Protein AF-A0A0C9WRA6-F1 (afdb_monomer_lite)

Organism: NCBI:txid1095629

pLDDT: mean 78.03, std 22.98, range [30.39, 98.69]

Secondary structure (DSSP, 8-state):
--PPP-----------------------------------------PPPPPPPPPPPPPHHHHHHHHHHS-HHHHHHHHHHHHHHHHHSPPTT-------S--GGG----SS-------PPPHHHHHHHHTT----GGGGSHHHHHHHHHSGGGS-EEEEE-TTT--EEEEE-GGGSPPGGG--HHHHHHHHHHHHHHHHHHS-HHHHHHHHHHHHHHHT-TTHHHHHHHHHHHHHHHHHHHHHS-----HHHHHHHHHHHHHHHHHHHHHHTS-STTSSS--S---------------------------------------------------S-PPBPTTTSSBS-GGG---SB-TTSPBPSEEEETTEEEETTT-PBBPHHHHTT-TTT--S--SSB---TTT--SSS-TTSTTT-

Structure (mmCIF, N/CA/C/O backbone):
data_AF-A0A0C9WRA6-F1
#
_entry.id   AF-A0A0C9WRA6-F1
#
loop_
_atom_site.group_PDB
_atom_site.id
_atom_site.type_symbol
_atom_site.label_atom_id
_atom_site.label_alt_id
_atom_site.label_comp_id
_atom_site.label_asym_id
_atom_site.label_entity_id
_atom_site.label_seq_id
_atom_site.pdbx_PDB_ins_code
_atom_site.Cartn_x
_atom_site.Cartn_y
_atom_site.Cartn_z
_atom_site.occupancy
_atom_site.B_iso_or_equiv
_atom_site.auth_seq_id
_atom_site.auth_comp_id
_atom_site.auth_asym_id
_atom_site.auth_atom_id
_atom_site.pdbx_PDB_model_num
ATOM 1 N N . MET A 1 1 ? 63.598 -41.227 28.390 1.00 43.88 1 MET A N 1
ATOM 2 C CA . MET A 1 1 ? 62.233 -41.099 28.942 1.00 43.88 1 MET A CA 1
ATOM 3 C C . MET A 1 1 ? 61.606 -39.862 28.327 1.00 43.88 1 MET A C 1
ATOM 5 O O . MET A 1 1 ? 61.888 -38.765 28.781 1.00 43.88 1 MET A O 1
ATOM 9 N N . THR A 1 2 ? 60.830 -40.045 27.265 1.00 39.53 2 THR A N 1
ATOM 10 C CA . THR A 1 2 ? 60.142 -38.985 26.511 1.00 39.53 2 THR A CA 1
ATOM 11 C C . THR A 1 2 ? 58.927 -39.649 25.865 1.00 39.53 2 THR A C 1
ATOM 13 O O . THR A 1 2 ? 59.090 -40.529 25.024 1.00 39.53 2 THR A O 1
ATOM 16 N N . GLY A 1 3 ? 57.723 -39.324 26.340 1.00 42.50 3 GLY A N 1
ATOM 17 C CA . GLY A 1 3 ? 56.462 -39.894 25.854 1.00 42.50 3 GLY A CA 1
ATOM 18 C C . GLY A 1 3 ? 55.743 -38.904 24.943 1.00 42.50 3 GLY A C 1
ATOM 19 O O . GLY A 1 3 ? 55.640 -37.733 25.295 1.00 42.50 3 GLY A O 1
ATOM 20 N N . HIS A 1 4 ? 55.295 -39.371 23.778 1.00 48.47 4 HIS A N 1
ATOM 21 C CA . HIS A 1 4 ? 54.675 -38.550 22.734 1.00 48.47 4 HIS A CA 1
ATOM 22 C C . HIS A 1 4 ? 53.153 -38.403 22.891 1.00 48.47 4 HIS A C 1
ATOM 24 O O . HIS A 1 4 ? 52.489 -39.252 23.488 1.00 48.47 4 HIS A O 1
ATOM 30 N N . ASP A 1 5 ? 52.623 -37.346 22.269 1.00 47.38 5 ASP A N 1
ATOM 31 C CA . ASP A 1 5 ? 51.200 -37.101 22.011 1.00 47.38 5 ASP A CA 1
ATOM 32 C C . ASP A 1 5 ? 50.426 -38.303 21.451 1.00 47.38 5 ASP A C 1
ATOM 34 O O . ASP A 1 5 ? 50.940 -39.098 20.664 1.00 47.38 5 ASP A O 1
ATOM 38 N N . THR A 1 6 ? 49.126 -38.347 21.761 1.00 53.00 6 THR A N 1
ATOM 39 C CA . THR A 1 6 ? 48.148 -39.207 21.074 1.00 53.00 6 THR A CA 1
ATOM 40 C C . THR A 1 6 ? 46.920 -38.406 20.635 1.00 53.00 6 THR A C 1
ATOM 42 O O . THR A 1 6 ? 46.030 -38.091 21.422 1.00 53.00 6 THR A O 1
ATOM 45 N N . SER A 1 7 ? 46.857 -38.082 19.341 1.00 49.28 7 SER A N 1
ATOM 46 C CA . SER A 1 7 ? 45.674 -37.487 18.702 1.00 49.28 7 SER A CA 1
ATOM 47 C C . SER A 1 7 ? 44.604 -38.546 18.397 1.00 49.28 7 SER A C 1
ATOM 49 O O . SER A 1 7 ? 44.926 -39.694 18.092 1.00 49.28 7 SER A O 1
ATOM 51 N N . ARG A 1 8 ? 43.321 -38.158 18.437 1.00 41.94 8 ARG A N 1
ATOM 52 C CA . ARG A 1 8 ? 42.163 -39.060 18.282 1.00 41.94 8 ARG A CA 1
ATOM 53 C C . ARG A 1 8 ? 41.173 -38.553 17.203 1.00 41.94 8 ARG A C 1
ATOM 55 O O . ARG A 1 8 ? 40.666 -37.448 17.370 1.00 41.94 8 ARG A O 1
ATOM 62 N N . PRO A 1 9 ? 40.863 -39.335 16.144 1.00 58.88 9 PRO A N 1
ATOM 63 C CA . PRO A 1 9 ? 39.757 -39.110 15.183 1.00 58.88 9 PRO A CA 1
ATOM 64 C C . PRO A 1 9 ? 38.449 -39.806 15.684 1.00 58.88 9 PRO A C 1
ATOM 66 O O . PRO A 1 9 ? 38.544 -40.494 16.708 1.00 58.88 9 PRO A O 1
ATOM 69 N N . PRO A 1 10 ? 37.225 -39.658 15.098 1.00 58.38 10 PRO A N 1
ATOM 70 C CA . PRO A 1 10 ? 36.811 -39.766 13.673 1.00 58.38 10 PRO A CA 1
ATOM 71 C C . PRO A 1 10 ? 36.077 -38.483 13.174 1.00 58.38 10 PRO A C 1
ATOM 73 O O . PRO A 1 10 ? 36.239 -37.449 13.810 1.00 58.38 10 PRO A O 1
ATOM 76 N N . ALA A 1 11 ? 35.304 -38.385 12.074 1.00 40.69 11 ALA A N 1
ATOM 77 C CA . ALA A 1 11 ? 34.713 -39.309 11.073 1.00 40.69 11 ALA A CA 1
ATOM 78 C C . ALA A 1 11 ? 34.620 -38.580 9.690 1.00 40.69 11 ALA A C 1
ATOM 80 O O . ALA A 1 11 ? 35.042 -37.431 9.609 1.00 40.69 11 ALA A O 1
ATOM 81 N N . GLY A 1 12 ? 34.112 -39.093 8.555 1.00 39.03 12 GLY A N 1
ATOM 82 C CA . GLY A 1 12 ? 33.408 -40.339 8.198 1.00 39.03 12 GLY A CA 1
ATOM 83 C C . GLY A 1 12 ? 32.025 -40.067 7.564 1.00 39.03 12 GLY A C 1
ATOM 84 O O . GLY A 1 12 ? 31.018 -40.157 8.258 1.00 39.03 12 GLY A O 1
ATOM 85 N N . ALA A 1 13 ? 31.968 -39.740 6.263 1.00 41.78 13 ALA A N 1
ATOM 86 C CA . ALA A 1 13 ? 30.729 -39.554 5.486 1.00 41.78 13 ALA A CA 1
ATOM 87 C C . ALA A 1 13 ? 30.903 -40.069 4.039 1.00 41.78 13 ALA A C 1
ATOM 89 O O . ALA A 1 13 ? 32.014 -40.052 3.513 1.00 41.78 13 ALA A O 1
ATOM 90 N N . ALA A 1 14 ? 29.828 -40.590 3.438 1.00 44.59 14 ALA A N 1
ATOM 91 C CA . ALA A 1 14 ? 29.899 -41.538 2.321 1.00 44.59 14 ALA A CA 1
ATOM 92 C C . ALA A 1 14 ? 29.806 -40.924 0.910 1.00 44.59 14 ALA A C 1
ATOM 94 O O . ALA A 1 14 ? 29.076 -39.960 0.682 1.00 44.59 14 ALA A O 1
ATOM 95 N N . ASN A 1 15 ? 30.470 -41.582 -0.046 1.00 45.84 15 ASN A N 1
ATOM 96 C CA . ASN A 1 15 ? 30.240 -41.421 -1.483 1.00 45.84 15 ASN A CA 1
ATOM 97 C C . ASN A 1 15 ? 29.080 -42.327 -1.928 1.00 45.84 15 ASN A C 1
ATOM 99 O O . ASN A 1 15 ? 29.021 -43.477 -1.501 1.00 45.84 15 ASN A O 1
ATOM 103 N N . ASN A 1 16 ? 28.231 -41.846 -2.839 1.00 45.09 16 ASN A N 1
ATOM 104 C CA . ASN A 1 16 ? 27.303 -42.675 -3.613 1.00 45.09 16 ASN A CA 1
ATOM 105 C C . ASN A 1 16 ? 27.445 -42.321 -5.100 1.00 45.09 16 ASN A C 1
ATOM 107 O O . ASN A 1 16 ? 26.951 -41.286 -5.545 1.00 45.09 16 ASN A O 1
ATOM 111 N N . GLU A 1 17 ? 28.107 -43.195 -5.856 1.00 49.03 17 GLU A N 1
ATOM 112 C CA . GLU A 1 17 ? 28.057 -43.231 -7.320 1.00 49.03 17 GLU A CA 1
ATOM 113 C C . GLU A 1 17 ? 26.966 -44.219 -7.756 1.00 49.03 17 GLU A C 1
ATOM 115 O O . GLU A 1 17 ? 26.918 -45.339 -7.248 1.00 49.03 17 GLU A O 1
ATOM 120 N N . VAL A 1 18 ? 26.116 -43.839 -8.716 1.00 46.31 18 VAL A N 1
ATOM 121 C CA . VAL A 1 18 ? 25.223 -44.750 -9.464 1.00 46.31 18 VAL A CA 1
ATOM 122 C C . VAL A 1 18 ? 25.179 -44.261 -10.929 1.00 46.31 18 VAL A C 1
ATOM 124 O O . VAL A 1 18 ? 25.216 -43.044 -11.133 1.00 46.31 18 VAL A O 1
ATOM 127 N N . PRO A 1 19 ? 25.190 -45.149 -11.950 1.00 55.50 19 PRO A N 1
ATOM 128 C CA . PRO A 1 19 ? 25.766 -44.811 -13.255 1.00 55.50 19 PRO A CA 1
ATOM 129 C C . PRO A 1 19 ? 24.759 -44.476 -14.375 1.00 55.50 19 PRO A C 1
ATOM 131 O O . PRO A 1 19 ? 23.546 -44.424 -14.188 1.00 55.50 19 PRO A O 1
ATOM 134 N N . LEU A 1 20 ? 25.340 -44.239 -15.554 1.00 47.22 20 LEU A N 1
ATOM 135 C CA . LEU A 1 20 ? 24.725 -43.939 -16.848 1.00 47.22 20 LEU A CA 1
ATOM 136 C C . LEU A 1 20 ? 23.926 -45.093 -17.488 1.00 47.22 20 LEU A C 1
ATOM 138 O O . LEU A 1 20 ? 24.178 -46.265 -17.229 1.00 47.22 20 LEU A O 1
ATOM 142 N N . ASP A 1 21 ? 23.124 -44.666 -18.471 1.00 41.38 21 ASP A N 1
ATOM 143 C CA . ASP A 1 21 ? 22.660 -45.381 -19.672 1.00 41.38 21 ASP A CA 1
ATOM 144 C C . ASP A 1 21 ? 21.447 -46.326 -19.555 1.00 41.38 21 ASP A C 1
ATOM 146 O O . ASP A 1 21 ? 21.510 -47.410 -18.984 1.00 41.38 21 ASP A O 1
ATOM 150 N N . MET A 1 22 ? 20.356 -45.933 -20.223 1.00 42.31 22 MET A N 1
ATOM 151 C CA . MET A 1 22 ? 19.716 -46.787 -21.230 1.00 42.31 22 MET A CA 1
ATOM 152 C C . MET A 1 22 ? 19.085 -45.918 -22.323 1.00 42.31 22 MET A C 1
ATOM 154 O O . MET A 1 22 ? 18.104 -45.205 -22.106 1.00 42.31 22 MET A O 1
ATOM 158 N N . SER A 1 23 ? 19.634 -46.032 -23.527 1.00 48.66 23 SER A N 1
ATOM 159 C CA . SER A 1 23 ? 19.005 -45.581 -24.769 1.00 48.66 23 SER A CA 1
ATOM 160 C C . SER A 1 23 ? 17.805 -46.462 -25.143 1.00 48.66 23 SER A C 1
ATOM 162 O O . SER A 1 23 ? 17.877 -47.681 -25.000 1.00 48.66 23 SER A O 1
ATOM 164 N N . ASN A 1 24 ? 16.746 -45.882 -25.721 1.00 37.78 24 ASN A N 1
ATOM 165 C CA . ASN A 1 24 ? 15.945 -46.571 -26.742 1.00 37.78 24 ASN A CA 1
ATOM 166 C C . ASN A 1 24 ? 15.099 -45.599 -27.574 1.00 37.78 24 ASN A C 1
ATOM 168 O O . ASN A 1 24 ? 14.726 -44.519 -27.116 1.00 37.78 24 ASN A O 1
ATOM 172 N N . SER A 1 25 ? 14.821 -45.983 -28.817 1.00 46.81 25 SER A N 1
ATOM 173 C CA . SER A 1 25 ? 14.214 -45.133 -29.841 1.00 46.81 25 SER A CA 1
ATOM 174 C C . SER A 1 25 ? 13.277 -45.926 -30.768 1.00 46.81 25 SER A C 1
ATOM 176 O O . SER A 1 25 ? 13.300 -47.152 -30.774 1.00 46.81 25 SER A O 1
ATOM 178 N N . VAL A 1 26 ? 12.538 -45.181 -31.607 1.00 41.97 26 VAL A N 1
ATOM 179 C CA . VAL A 1 26 ? 11.832 -45.605 -32.842 1.00 41.97 26 VAL A CA 1
ATOM 180 C C . VAL A 1 26 ? 10.349 -46.033 -32.732 1.00 41.97 26 VAL A C 1
ATOM 182 O O . VAL A 1 26 ? 10.004 -46.982 -32.043 1.00 41.97 26 VAL A O 1
ATOM 185 N N . ALA A 1 27 ? 9.542 -45.371 -33.587 1.00 35.03 27 ALA A N 1
ATOM 186 C CA . ALA A 1 27 ? 8.237 -45.760 -34.160 1.00 35.03 27 ALA A CA 1
ATOM 187 C C . ALA A 1 27 ? 7.005 -45.893 -33.234 1.00 35.03 27 ALA A C 1
ATOM 189 O O . ALA A 1 27 ? 7.126 -46.112 -32.038 1.00 35.03 27 ALA A O 1
ATOM 190 N N . ALA A 1 28 ? 5.767 -45.840 -33.744 1.00 38.06 28 ALA A N 1
ATOM 191 C CA . ALA A 1 28 ? 5.157 -45.131 -34.892 1.00 38.06 28 ALA A CA 1
ATOM 192 C C . ALA A 1 28 ? 3.630 -45.351 -34.798 1.00 38.06 28 ALA A C 1
ATOM 194 O O . ALA A 1 28 ? 3.228 -46.381 -34.274 1.00 38.06 28 ALA A O 1
ATOM 195 N N . ASP A 1 29 ? 2.828 -44.433 -35.353 1.00 33.69 29 ASP A N 1
ATOM 196 C CA . ASP A 1 29 ? 1.368 -44.529 -35.569 1.00 33.69 29 ASP A CA 1
ATOM 197 C C . ASP A 1 29 ? 0.444 -44.896 -34.384 1.00 33.69 29 ASP A C 1
ATOM 199 O O . ASP A 1 29 ? 0.619 -45.873 -33.664 1.00 33.69 29 ASP A O 1
ATOM 203 N N . THR A 1 30 ? -0.676 -44.177 -34.267 1.00 35.81 30 THR A N 1
ATOM 204 C CA . THR A 1 30 ? -2.009 -44.722 -34.610 1.00 35.81 30 THR A CA 1
ATOM 205 C C . THR A 1 30 ? -3.077 -43.653 -34.356 1.00 35.81 30 THR A C 1
ATOM 207 O O . THR A 1 30 ? -3.154 -43.038 -33.294 1.00 35.81 30 THR A O 1
ATOM 210 N N . THR A 1 31 ? -3.927 -43.447 -35.354 1.00 43.88 31 THR A N 1
ATOM 211 C CA . THR A 1 31 ? -5.135 -42.619 -35.320 1.00 43.88 31 THR A CA 1
ATOM 212 C C . THR A 1 31 ? -6.202 -43.150 -34.355 1.00 43.88 31 THR A C 1
ATOM 214 O O . THR A 1 31 ? -6.548 -44.321 -34.408 1.00 43.88 31 THR A O 1
ATOM 217 N N . ASN A 1 32 ? -6.796 -42.265 -33.545 1.00 39.16 32 ASN A N 1
ATOM 218 C CA . ASN A 1 32 ? -8.187 -42.327 -33.053 1.00 39.16 32 ASN A CA 1
ATOM 219 C C . ASN A 1 32 ? -8.500 -40.963 -32.402 1.00 39.16 32 ASN A C 1
ATOM 221 O O . ASN A 1 32 ? -7.839 -40.571 -31.450 1.00 39.16 32 ASN A O 1
ATOM 225 N N . SER A 1 33 ? -9.369 -40.108 -32.945 1.00 45.09 33 SER A N 1
ATOM 226 C CA . SER A 1 33 ? -10.816 -40.314 -33.121 1.00 45.09 33 SER A CA 1
ATOM 227 C C . SER A 1 33 ? -11.502 -40.669 -31.798 1.00 45.09 33 SER A C 1
ATOM 229 O O . SER A 1 33 ? -11.778 -41.833 -31.522 1.00 45.09 33 SER A O 1
ATOM 231 N N . SER A 1 34 ? -11.760 -39.650 -30.972 1.00 41.03 34 SER A N 1
ATOM 232 C CA . SER A 1 34 ? -12.665 -39.757 -29.826 1.00 41.03 34 SER A CA 1
ATOM 233 C C . SER A 1 34 ? -13.758 -38.698 -29.937 1.00 41.03 34 SER A C 1
ATOM 235 O O . SER A 1 34 ? -13.512 -37.497 -29.849 1.00 41.03 34 SER A O 1
ATOM 237 N N . THR A 1 35 ? -14.960 -39.188 -30.209 1.00 40.69 35 THR A N 1
ATOM 238 C CA . THR A 1 35 ? -16.195 -38.446 -30.449 1.00 40.69 35 THR A CA 1
ATOM 239 C C . THR A 1 35 ? -16.656 -37.698 -29.195 1.00 40.69 35 THR A C 1
ATOM 241 O O . THR A 1 35 ? -16.980 -38.331 -28.190 1.00 40.69 35 THR A O 1
ATOM 244 N N . GLU A 1 36 ? -16.789 -36.371 -29.258 1.00 41.72 36 GLU A N 1
ATOM 245 C CA . GLU A 1 36 ? -17.565 -35.632 -28.253 1.00 41.72 36 GLU A CA 1
ATOM 246 C C . GLU A 1 36 ? -19.075 -35.842 -28.483 1.00 41.72 36 GLU A C 1
ATOM 248 O O . GLU A 1 36 ? -19.553 -35.690 -29.615 1.00 41.72 36 GLU A O 1
ATOM 253 N N . PRO A 1 37 ? -19.869 -36.162 -27.444 1.00 53.59 37 PRO A N 1
ATOM 254 C CA . PRO A 1 37 ? -21.314 -36.265 -27.577 1.00 53.59 37 PRO A CA 1
ATOM 255 C C . PRO A 1 37 ? -21.941 -34.867 -27.646 1.00 53.59 37 PRO A C 1
ATOM 257 O O . PRO A 1 37 ? -22.055 -34.153 -26.650 1.00 53.59 37 PRO A O 1
ATOM 260 N N . ARG A 1 38 ? -22.405 -34.496 -28.841 1.00 38.91 38 ARG A N 1
ATOM 261 C CA . ARG A 1 38 ? -23.245 -33.316 -29.077 1.00 38.91 38 ARG A CA 1
ATOM 262 C C . ARG A 1 38 ? -24.556 -33.445 -28.293 1.00 38.91 38 ARG A C 1
ATOM 264 O O . ARG A 1 38 ? -25.470 -34.140 -28.728 1.00 38.91 38 ARG A O 1
ATOM 271 N N . VAL A 1 39 ? -24.656 -32.756 -27.157 1.00 40.59 39 VAL A N 1
ATOM 272 C CA . VAL A 1 39 ? -25.907 -32.649 -26.394 1.00 40.59 39 VAL A CA 1
ATOM 273 C C . VAL A 1 39 ? -26.852 -31.698 -27.126 1.00 40.59 39 VAL A C 1
ATOM 275 O O . VAL A 1 39 ? -26.683 -30.479 -27.095 1.00 40.59 39 VAL A O 1
ATOM 278 N N . THR A 1 40 ? -27.853 -32.261 -27.795 1.00 43.97 40 THR A N 1
ATOM 279 C CA . THR A 1 40 ? -28.992 -31.508 -28.323 1.00 43.97 40 THR A CA 1
ATOM 280 C C . THR A 1 40 ? -29.953 -31.223 -27.170 1.00 43.97 40 THR A C 1
ATOM 282 O O . THR A 1 40 ? -30.570 -32.147 -26.647 1.00 43.97 40 THR A O 1
ATOM 285 N N . VAL A 1 41 ? -30.076 -29.958 -26.761 1.00 49.38 41 VAL A N 1
ATOM 286 C CA . VAL A 1 41 ? -31.187 -29.504 -25.912 1.00 49.38 41 VAL A CA 1
ATOM 287 C C . VAL A 1 41 ? -32.172 -28.783 -26.817 1.00 49.38 41 VAL A C 1
ATOM 289 O O . VAL A 1 41 ? -31.894 -27.677 -27.281 1.00 49.38 41 VAL A O 1
ATOM 292 N N . GLU A 1 42 ? -33.292 -29.440 -27.097 1.00 46.94 42 GLU A N 1
ATOM 293 C CA . GLU A 1 42 ? -34.452 -28.790 -27.697 1.00 46.94 42 GLU A CA 1
ATOM 294 C C . GLU A 1 42 ? -35.272 -28.061 -26.619 1.00 46.94 42 GLU A C 1
ATOM 296 O O . GLU A 1 42 ? -35.179 -28.349 -25.428 1.00 46.94 42 GLU A O 1
ATOM 301 N N . GLU A 1 43 ? -35.994 -27.057 -27.101 1.00 49.56 43 GLU A N 1
ATOM 302 C CA . GLU A 1 43 ? -36.967 -26.159 -26.472 1.00 49.56 43 GLU A CA 1
ATOM 303 C C . GLU A 1 43 ? -37.508 -26.521 -25.069 1.00 49.56 43 GLU A C 1
ATOM 305 O O . GLU A 1 43 ? -38.058 -27.596 -24.864 1.00 49.56 43 GLU A O 1
ATOM 310 N N . ASP A 1 44 ? -37.576 -25.524 -24.171 1.00 40.22 44 ASP A N 1
ATOM 311 C CA . ASP A 1 44 ? -38.918 -25.004 -23.871 1.00 40.22 44 ASP A CA 1
ATOM 312 C C . ASP A 1 44 ? -38.965 -23.510 -23.482 1.00 40.22 44 ASP A C 1
ATOM 314 O O . ASP A 1 44 ? -38.087 -22.908 -22.860 1.00 40.22 44 ASP A O 1
ATOM 318 N N . ILE A 1 45 ? -40.071 -22.936 -23.916 1.00 53.25 45 ILE A N 1
ATOM 319 C CA . ILE A 1 45 ? -40.589 -21.584 -23.865 1.00 53.25 45 ILE A CA 1
ATOM 320 C C . ILE A 1 45 ? -40.694 -21.051 -22.426 1.00 53.25 45 ILE A C 1
ATOM 322 O O . ILE A 1 45 ? -41.435 -21.598 -21.616 1.00 53.25 45 ILE A O 1
ATOM 326 N N . ASN A 1 46 ? -40.082 -19.890 -22.143 1.00 50.16 46 ASN A N 1
ATOM 327 C CA . ASN A 1 46 ? -40.695 -18.818 -21.329 1.00 50.16 46 ASN A CA 1
ATOM 328 C C . ASN A 1 46 ? -39.853 -17.524 -21.328 1.00 50.16 46 ASN A C 1
ATOM 330 O O . ASN A 1 46 ? -39.151 -17.196 -20.370 1.00 50.16 46 ASN A O 1
ATOM 334 N N . ARG A 1 47 ? -39.946 -16.735 -22.407 1.00 42.62 47 ARG A N 1
ATOM 335 C CA . ARG A 1 47 ? -39.438 -15.352 -22.424 1.00 42.62 47 ARG A CA 1
ATOM 336 C C . ARG A 1 47 ? -40.584 -14.389 -22.084 1.00 42.62 47 ARG A C 1
ATOM 338 O O . ARG A 1 47 ? -41.584 -14.404 -22.805 1.00 42.62 47 ARG A O 1
ATOM 345 N N . PRO A 1 48 ? -40.471 -13.530 -21.050 1.00 47.28 48 PRO A N 1
ATOM 346 C CA . PRO A 1 48 ? -41.502 -12.540 -20.754 1.00 47.28 48 PRO A CA 1
ATOM 347 C C . PRO A 1 48 ? -41.753 -11.629 -21.960 1.00 47.28 48 PRO A C 1
ATOM 349 O O . PRO A 1 48 ? -40.810 -11.073 -22.529 1.00 47.28 48 PRO A O 1
ATOM 352 N N . LYS A 1 49 ? -43.024 -11.470 -22.350 1.00 50.53 49 LYS A N 1
ATOM 353 C CA . LYS A 1 49 ? -43.420 -10.524 -23.401 1.00 50.53 49 LYS A CA 1
ATOM 354 C C . LYS A 1 49 ? -43.025 -9.110 -22.977 1.00 50.53 49 LYS A C 1
ATOM 356 O O . LYS A 1 49 ? -43.485 -8.624 -21.946 1.00 50.53 49 LYS A O 1
ATOM 361 N N . THR A 1 50 ? -42.217 -8.440 -23.793 1.00 54.69 50 THR A N 1
ATOM 362 C CA . THR A 1 50 ? -42.032 -6.990 -23.697 1.00 54.69 50 THR A CA 1
ATOM 363 C C . THR A 1 50 ? -43.390 -6.293 -23.838 1.00 54.69 50 THR A C 1
ATOM 365 O O . THR A 1 50 ? -44.201 -6.712 -24.671 1.00 54.69 50 THR A O 1
ATOM 368 N N . PRO A 1 51 ? -43.673 -5.246 -23.041 1.00 60.59 51 PRO A N 1
ATOM 369 C CA . PRO A 1 51 ? -44.915 -4.494 -23.176 1.00 60.59 51 PRO A CA 1
ATOM 370 C C . PRO A 1 51 ? -44.985 -3.824 -24.559 1.00 60.59 51 PRO A C 1
ATOM 372 O O . PRO A 1 51 ? -43.939 -3.492 -25.128 1.00 60.59 51 PRO A O 1
ATOM 375 N N . PRO A 1 52 ? -46.193 -3.612 -25.114 1.00 60.47 52 PRO A N 1
ATOM 376 C CA . PRO A 1 52 ? -46.345 -2.938 -26.395 1.00 60.47 52 PRO A CA 1
ATOM 377 C C . PRO A 1 52 ? -45.736 -1.536 -26.321 1.00 60.47 52 PRO A C 1
ATOM 379 O O . PRO A 1 52 ? -45.976 -0.790 -25.370 1.00 60.47 52 PRO A O 1
ATOM 382 N N . SER A 1 53 ? -44.954 -1.174 -27.338 1.00 56.38 53 SER A N 1
ATOM 383 C CA . SER A 1 53 ? -44.420 0.177 -27.482 1.00 56.38 53 SER A CA 1
ATOM 384 C C . SER A 1 53 ? -45.574 1.176 -27.509 1.00 56.38 53 SER A C 1
ATOM 386 O O . SER A 1 53 ? -46.400 1.136 -28.426 1.00 56.38 53 SER A O 1
ATOM 388 N N . GLY A 1 54 ? -45.623 2.063 -26.513 1.00 59.91 54 GLY A N 1
ATOM 389 C CA . GLY A 1 54 ? -46.581 3.165 -26.479 1.00 59.91 54 GLY A CA 1
ATOM 390 C C . GLY A 1 54 ? -46.476 4.047 -27.731 1.00 59.91 54 GLY A C 1
ATOM 391 O O . GLY A 1 54 ? -45.458 3.999 -28.431 1.00 59.91 54 GLY A O 1
ATOM 392 N N . PRO A 1 55 ? -47.515 4.844 -28.038 1.00 60.19 55 PRO A N 1
ATOM 393 C CA . PRO A 1 55 ? -47.537 5.673 -29.236 1.00 60.19 55 PRO A CA 1
ATOM 394 C C . PRO A 1 55 ? -46.287 6.554 -29.294 1.00 60.19 55 PRO A C 1
ATOM 396 O O . PRO A 1 55 ? -45.998 7.307 -28.364 1.00 60.19 55 PRO A O 1
ATOM 399 N N . SER A 1 56 ? -45.536 6.431 -30.394 1.00 65.00 56 SER A N 1
ATOM 400 C CA . SER A 1 56 ? -44.353 7.250 -30.656 1.00 65.00 56 SER A CA 1
ATOM 401 C C . SER A 1 56 ? -44.720 8.724 -30.504 1.00 65.00 56 SER A C 1
ATOM 403 O O . SER A 1 56 ? -45.687 9.178 -31.119 1.00 65.00 56 SER A O 1
ATOM 405 N N . ALA A 1 57 ? -43.961 9.456 -29.681 1.00 56.22 57 ALA A N 1
ATOM 406 C CA . ALA A 1 57 ? -44.177 10.884 -29.488 1.00 56.22 57 ALA A CA 1
ATOM 407 C C . ALA A 1 57 ? -44.235 11.589 -30.859 1.00 56.22 57 ALA A C 1
ATOM 409 O O . ALA A 1 57 ? -43.374 11.320 -31.708 1.00 56.22 57 ALA A O 1
ATOM 410 N N . PRO A 1 58 ? -45.236 12.457 -31.106 1.00 62.00 58 PRO A N 1
ATOM 411 C CA . PRO A 1 58 ? -45.430 13.063 -32.414 1.00 62.00 58 PRO A CA 1
ATOM 412 C C . PRO A 1 58 ? -44.172 13.833 -32.807 1.00 62.00 58 PRO A C 1
ATOM 414 O O . PRO A 1 58 ? -43.731 14.746 -32.105 1.00 62.00 58 PRO A O 1
ATOM 417 N N . LYS A 1 59 ? -43.572 13.446 -33.937 1.00 72.94 59 LYS A N 1
ATOM 418 C CA . LYS A 1 59 ? -42.374 14.113 -34.456 1.00 72.94 59 LYS A CA 1
ATOM 419 C C . LYS A 1 59 ? -42.709 15.589 -34.669 1.00 72.94 59 LYS A C 1
ATOM 421 O O . LYS A 1 59 ? -43.772 15.894 -35.203 1.00 72.94 59 LYS A O 1
ATOM 426 N N . MET A 1 60 ? -41.798 16.490 -34.299 1.00 73.94 60 MET A N 1
ATOM 427 C CA . MET A 1 60 ? -41.989 17.955 -34.332 1.00 73.94 60 MET A CA 1
ATOM 428 C C . MET A 1 60 ? -42.626 18.466 -35.646 1.00 73.94 60 MET A C 1
ATOM 430 O O . MET A 1 60 ? -43.471 19.358 -35.644 1.00 73.94 60 MET A O 1
ATOM 434 N N . THR A 1 61 ? -42.294 17.826 -36.770 1.00 73.44 61 THR A N 1
ATOM 435 C CA . THR A 1 61 ? -42.858 18.067 -38.107 1.00 73.44 61 THR A CA 1
ATOM 436 C C . THR A 1 61 ? -44.386 17.912 -38.186 1.00 73.44 61 THR A C 1
ATOM 438 O O . THR A 1 61 ? -45.042 18.692 -38.869 1.00 73.44 61 THR A O 1
ATOM 441 N N . GLN A 1 62 ? -44.975 16.941 -37.478 1.00 77.62 62 GLN A N 1
ATOM 442 C CA . GLN A 1 62 ? -46.430 16.726 -37.424 1.00 77.62 62 GLN A CA 1
ATOM 443 C C . GLN A 1 62 ? -47.137 17.821 -36.615 1.00 77.62 62 GLN A C 1
ATOM 445 O O . GLN A 1 62 ? -48.221 18.259 -36.994 1.00 77.62 62 GLN A O 1
ATOM 450 N N . ILE A 1 63 ? -46.502 18.310 -35.544 1.00 75.06 63 ILE A N 1
ATOM 451 C CA . ILE A 1 63 ? -47.014 19.427 -34.736 1.00 75.06 63 ILE A CA 1
ATOM 452 C C . ILE A 1 63 ? -47.030 20.712 -35.578 1.00 75.06 63 ILE A C 1
ATOM 454 O O . ILE A 1 63 ? -48.029 21.428 -35.591 1.00 75.06 63 ILE A O 1
ATOM 458 N N . TYR A 1 64 ? -45.970 20.963 -36.354 1.00 78.69 64 TYR A N 1
ATOM 459 C CA . TYR A 1 64 ? -45.922 22.081 -37.302 1.00 78.69 64 TYR A CA 1
ATOM 460 C C . TYR A 1 64 ? -47.000 21.996 -38.392 1.00 78.69 64 TYR A C 1
ATOM 462 O O . TYR A 1 64 ? -47.645 23.003 -38.679 1.00 78.69 64 TYR A O 1
ATOM 470 N N . ALA A 1 65 ? -47.240 20.811 -38.963 1.00 83.12 65 ALA A N 1
ATOM 471 C CA . ALA A 1 65 ? -48.299 20.617 -39.956 1.00 83.12 65 ALA A CA 1
ATOM 472 C C . ALA A 1 65 ? -49.701 20.879 -39.367 1.00 83.12 65 ALA A C 1
ATOM 474 O O . ALA A 1 65 ? -50.505 21.586 -39.974 1.00 83.12 65 ALA A O 1
ATOM 475 N N . ALA A 1 66 ? -49.978 20.391 -38.153 1.00 79.31 66 ALA A N 1
ATOM 476 C CA . ALA A 1 66 ? -51.238 20.659 -37.456 1.00 79.31 66 ALA A CA 1
ATOM 477 C C . ALA A 1 66 ? -51.423 22.155 -37.123 1.00 79.31 66 ALA A C 1
ATOM 479 O O . ALA A 1 66 ? -52.520 22.692 -37.273 1.00 79.31 66 ALA A O 1
ATOM 480 N N . LEU A 1 67 ? -50.346 22.853 -36.741 1.00 78.75 67 LEU A N 1
ATOM 481 C CA . LEU A 1 67 ? -50.351 24.303 -36.513 1.00 78.75 67 LEU A CA 1
ATOM 482 C C . LEU A 1 67 ? -50.593 25.122 -37.789 1.00 78.75 67 LEU A C 1
ATOM 484 O O . LEU A 1 67 ? -51.130 26.223 -37.699 1.00 78.75 67 LEU A O 1
ATOM 488 N N . GLN A 1 68 ? -50.228 24.614 -38.968 1.00 85.62 68 GLN A N 1
ATOM 489 C CA . GLN A 1 68 ? -50.527 25.273 -40.245 1.00 85.62 68 GLN A CA 1
ATOM 490 C C . GLN A 1 68 ? -51.980 25.067 -40.700 1.00 85.62 68 GLN A C 1
ATOM 492 O O . GLN A 1 68 ? -52.509 25.917 -41.413 1.00 85.62 68 GLN A O 1
ATOM 497 N N . ALA A 1 69 ? -52.641 23.989 -40.264 1.00 87.56 69 ALA A N 1
ATOM 498 C CA . ALA A 1 69 ? -54.027 23.679 -40.625 1.00 87.56 69 ALA A CA 1
ATOM 499 C C . ALA A 1 69 ? -55.085 24.514 -39.869 1.00 87.56 69 ALA A C 1
ATOM 501 O O . ALA A 1 69 ? -56.241 24.565 -40.288 1.00 87.56 69 ALA A O 1
ATOM 502 N N . ILE A 1 70 ? -54.718 25.172 -38.762 1.00 87.38 70 ILE A N 1
ATOM 503 C CA . ILE A 1 70 ? -55.621 26.052 -38.000 1.00 87.38 70 ILE A CA 1
ATOM 504 C C . ILE A 1 70 ? -55.604 27.500 -38.517 1.00 87.38 70 ILE A C 1
ATOM 506 O O . ILE A 1 70 ? -54.607 27.976 -39.065 1.00 87.38 70 ILE A O 1
ATOM 510 N N . SER A 1 71 ? -56.713 28.222 -38.303 1.00 90.44 71 SER A N 1
ATOM 511 C CA . SER A 1 71 ? -56.893 29.597 -38.796 1.00 90.44 71 SER A CA 1
ATOM 512 C C . SER A 1 71 ? -55.799 30.562 -38.295 1.00 90.44 71 SER A C 1
ATOM 514 O O . SER A 1 71 ? -55.310 30.384 -37.175 1.00 90.44 71 SER A O 1
ATOM 516 N N . PRO A 1 72 ? -55.443 31.628 -39.044 1.00 85.75 72 PRO A N 1
ATOM 517 C CA . PRO A 1 72 ? -54.411 32.583 -38.625 1.00 85.75 72 PRO A CA 1
ATOM 518 C C . PRO A 1 72 ? -54.666 33.209 -37.244 1.00 85.75 72 PRO A C 1
ATOM 520 O O . PRO A 1 72 ? -53.736 33.390 -36.457 1.00 85.75 72 PRO A O 1
ATOM 523 N N . THR A 1 73 ? -55.931 33.480 -36.911 1.00 84.50 73 THR A N 1
ATOM 524 C CA . THR A 1 73 ? -56.345 34.016 -35.606 1.00 84.50 73 THR A CA 1
ATOM 525 C C . THR A 1 73 ? -56.108 33.001 -34.485 1.00 84.50 73 THR A C 1
ATOM 527 O O . THR A 1 73 ? -55.584 33.351 -33.428 1.00 84.50 73 THR A O 1
ATOM 530 N N . SER A 1 74 ? -56.417 31.723 -34.735 1.00 85.56 74 SER A N 1
ATOM 531 C CA . SER A 1 74 ? -56.131 30.618 -33.812 1.00 85.56 74 SER A CA 1
ATOM 532 C C . SER A 1 74 ? -54.625 30.389 -33.650 1.00 85.56 74 SER A C 1
ATOM 534 O O . SER A 1 74 ? -54.164 30.184 -32.531 1.00 85.56 74 SER A O 1
ATOM 536 N N . GLN A 1 75 ? -53.837 30.483 -34.730 1.00 85.44 75 GLN A N 1
ATOM 537 C CA . GLN A 1 75 ? -52.373 30.393 -34.657 1.00 85.44 75 GLN A CA 1
ATOM 538 C C . GLN A 1 75 ? -51.780 31.495 -33.783 1.00 85.44 75 GLN A C 1
ATOM 540 O O . GLN A 1 75 ? -50.857 31.225 -33.017 1.00 85.44 75 GLN A O 1
ATOM 545 N N . LYS A 1 76 ? -52.294 32.729 -33.886 1.00 86.12 76 LYS A N 1
ATOM 546 C CA . LYS A 1 76 ? -51.858 33.826 -33.020 1.00 86.12 76 LYS A CA 1
ATOM 547 C C . LYS A 1 76 ? -52.163 33.514 -31.554 1.00 86.12 76 LYS A C 1
ATOM 549 O O . LYS A 1 76 ? -51.245 33.547 -30.746 1.00 86.12 76 LYS A O 1
ATOM 554 N N . LEU A 1 77 ? -53.397 33.120 -31.230 1.00 87.81 77 LEU A N 1
ATOM 555 C CA . LEU A 1 77 ? -53.780 32.780 -29.855 1.00 87.81 77 LEU A CA 1
ATOM 556 C C . LEU A 1 77 ? -52.932 31.633 -29.275 1.00 87.81 77 LEU A C 1
ATOM 558 O O . LEU A 1 77 ? -52.498 31.715 -28.129 1.00 87.81 77 LEU A O 1
ATOM 562 N N . VAL A 1 78 ? -52.648 30.587 -30.059 1.00 83.50 78 VAL A N 1
ATOM 563 C CA . VAL A 1 78 ? -51.783 29.475 -29.628 1.00 83.50 78 VAL A CA 1
ATOM 564 C C . VAL A 1 78 ? -50.332 29.927 -29.438 1.00 83.50 78 VAL A C 1
ATOM 566 O O . VAL A 1 78 ? -49.728 29.555 -28.435 1.00 83.50 78 VAL A O 1
ATOM 569 N N . ARG A 1 79 ? -49.775 30.760 -30.334 1.00 81.94 79 ARG A N 1
ATOM 570 C CA . ARG A 1 79 ? -48.429 31.336 -30.146 1.00 81.94 79 ARG A CA 1
ATOM 571 C C . ARG A 1 79 ? -48.363 32.197 -28.888 1.00 81.94 79 ARG A C 1
ATOM 573 O O . ARG A 1 79 ? -47.481 31.958 -28.075 1.00 81.94 79 ARG A O 1
ATOM 580 N N . ASP A 1 80 ? -49.299 33.128 -28.714 1.00 83.50 80 ASP A N 1
ATOM 581 C CA . ASP A 1 80 ? -49.350 34.043 -27.566 1.00 83.50 80 ASP A CA 1
ATOM 582 C C . ASP A 1 80 ? -49.528 33.269 -26.241 1.00 83.50 80 ASP A C 1
ATOM 584 O O . ASP A 1 80 ? -48.903 33.586 -25.232 1.00 83.50 80 ASP A O 1
ATOM 588 N N . THR A 1 81 ? -50.325 32.193 -26.239 1.00 80.81 81 THR A N 1
ATOM 589 C CA . THR A 1 81 ? -50.495 31.323 -25.059 1.00 80.81 81 THR A CA 1
ATOM 590 C C . THR A 1 81 ? -49.219 30.535 -24.748 1.00 80.81 81 THR A C 1
ATOM 592 O O . THR A 1 81 ? -48.839 30.423 -23.582 1.00 80.81 81 THR A O 1
ATOM 595 N N . LEU A 1 82 ? -48.528 30.018 -25.772 1.00 78.12 82 LEU A N 1
ATOM 596 C CA . LEU A 1 82 ? -47.280 29.266 -25.612 1.00 78.12 82 LEU A CA 1
ATOM 597 C C . LEU A 1 82 ? -46.126 30.167 -25.140 1.00 78.12 82 LEU A C 1
ATOM 599 O O . LEU A 1 82 ? -45.365 29.778 -24.259 1.00 78.12 82 LEU A O 1
ATOM 603 N N . THR A 1 83 ? -45.999 31.383 -25.679 1.00 77.81 83 THR A N 1
ATOM 604 C CA . THR A 1 83 ? -44.958 32.335 -25.256 1.00 77.81 83 THR A CA 1
ATOM 605 C C . THR A 1 83 ? -45.192 32.876 -23.850 1.00 77.81 83 THR A C 1
ATOM 607 O O . THR A 1 83 ? -44.217 33.106 -23.139 1.00 77.81 83 THR A O 1
ATOM 610 N N . ASN A 1 84 ? -46.448 33.027 -23.418 1.00 75.19 84 ASN A N 1
ATOM 611 C CA . ASN A 1 84 ? -46.765 33.428 -22.046 1.00 75.19 84 ASN A CA 1
ATOM 612 C C . ASN A 1 84 ? -46.566 32.273 -21.046 1.00 75.19 84 ASN A C 1
ATOM 614 O O . ASN A 1 84 ? -45.923 32.473 -20.020 1.00 75.19 84 ASN A O 1
ATOM 618 N N . THR A 1 85 ? -46.989 31.041 -21.363 1.00 66.88 85 THR A N 1
ATOM 619 C CA . THR A 1 85 ? -46.731 29.879 -20.479 1.00 66.88 85 THR A CA 1
ATOM 620 C C . THR A 1 85 ? -45.248 29.512 -20.366 1.00 66.88 85 THR A C 1
ATOM 622 O O . THR A 1 85 ? -44.820 29.059 -19.309 1.00 66.88 85 THR A O 1
ATOM 625 N N . LEU A 1 86 ? -44.434 29.767 -21.396 1.00 60.97 86 LEU A N 1
ATOM 626 C CA . LEU A 1 86 ? -42.971 29.639 -21.310 1.00 60.97 86 LEU A CA 1
ATOM 627 C C . LEU A 1 86 ? -42.295 30.768 -20.512 1.00 60.97 86 LEU A C 1
ATOM 629 O O . LEU A 1 86 ? -41.136 30.617 -20.135 1.00 60.97 86 LEU A O 1
ATOM 633 N N . LYS A 1 87 ? -42.987 31.885 -20.253 1.00 66.00 87 LYS A N 1
ATOM 634 C CA . LYS A 1 87 ? -42.453 33.027 -19.494 1.00 66.00 87 LYS A CA 1
ATOM 635 C C . LYS A 1 87 ? -42.606 32.872 -17.981 1.00 66.00 87 LYS A C 1
ATOM 637 O O . LYS A 1 87 ? -41.734 33.329 -17.249 1.00 66.00 87 LYS A O 1
ATOM 642 N N . ASP A 1 88 ? -43.680 32.211 -17.549 1.00 55.75 88 ASP A N 1
ATOM 643 C CA . ASP A 1 88 ? -44.009 31.996 -16.132 1.00 55.75 88 ASP A CA 1
ATOM 644 C C . ASP A 1 88 ? -43.576 30.613 -15.604 1.00 55.75 88 ASP A C 1
ATOM 646 O O . ASP A 1 88 ? -43.728 30.315 -14.418 1.00 55.75 88 ASP A O 1
ATOM 650 N N . MET A 1 89 ? -42.988 29.764 -16.455 1.00 57.03 89 MET A N 1
ATOM 651 C CA . MET A 1 89 ? -42.249 28.585 -16.001 1.00 57.03 89 MET A CA 1
ATOM 652 C C . MET A 1 89 ? -40.955 29.039 -15.303 1.00 57.03 89 MET A C 1
ATOM 654 O O . MET A 1 89 ? -40.106 29.647 -15.962 1.00 57.03 89 MET A O 1
ATOM 658 N N . PRO A 1 90 ? -40.744 28.743 -14.002 1.00 53.56 90 PRO A N 1
ATOM 659 C CA . PRO A 1 90 ? -39.470 29.032 -13.353 1.00 53.56 90 PRO A CA 1
ATOM 660 C C . PRO A 1 90 ? -38.367 28.266 -14.085 1.00 53.56 90 PRO A C 1
ATOM 662 O O . PRO A 1 90 ? -38.480 27.053 -14.271 1.00 53.56 90 PRO A O 1
ATOM 665 N N . SER A 1 91 ? -37.330 28.984 -14.530 1.00 49.12 91 SER A N 1
ATOM 666 C CA . SER A 1 91 ? -36.289 28.423 -15.395 1.00 49.12 91 SER A CA 1
ATOM 667 C C . SER A 1 91 ? -35.717 27.126 -14.804 1.00 49.12 91 SER A C 1
ATOM 669 O O . SER A 1 91 ? -35.130 27.174 -13.716 1.00 49.12 91 SER A O 1
ATOM 671 N N . PRO A 1 92 ? -35.846 25.974 -15.494 1.00 54.84 92 PRO A N 1
ATOM 672 C CA . PRO A 1 92 ? -35.309 24.707 -15.002 1.00 54.84 92 PRO A CA 1
ATOM 673 C C . PRO A 1 92 ? -33.772 24.698 -14.960 1.00 54.84 92 PRO A C 1
ATOM 675 O O . PRO A 1 92 ? -33.195 23.826 -14.318 1.00 54.84 92 PRO A O 1
ATOM 678 N N . ASP A 1 93 ? -33.117 25.695 -15.565 1.00 48.62 93 ASP A N 1
ATOM 679 C CA . ASP A 1 93 ? -31.660 25.851 -15.598 1.00 48.62 93 ASP A CA 1
ATOM 680 C C . ASP A 1 93 ? -31.087 26.628 -14.399 1.00 48.62 93 ASP A C 1
ATOM 682 O O . ASP A 1 93 ? -29.889 26.895 -14.344 1.00 48.62 93 ASP A O 1
ATOM 686 N N . ALA A 1 94 ? -31.893 26.889 -13.361 1.00 51.38 94 ALA A N 1
ATOM 687 C CA . ALA A 1 94 ? -31.378 27.143 -12.010 1.00 51.38 94 ALA A CA 1
ATOM 688 C C . ALA A 1 94 ? -30.856 25.855 -11.325 1.00 51.38 94 ALA A C 1
ATOM 690 O O . ALA A 1 94 ? -30.846 25.747 -10.095 1.00 51.38 94 ALA A O 1
ATOM 691 N N . ILE A 1 95 ? -30.377 24.882 -12.112 1.00 55.81 95 ILE A N 1
ATOM 692 C CA . ILE A 1 95 ? -29.428 23.881 -11.636 1.00 55.81 95 ILE A CA 1
ATOM 693 C C . ILE A 1 95 ? -28.236 24.668 -11.101 1.00 55.81 95 ILE A C 1
ATOM 695 O O . ILE A 1 95 ? -27.523 25.328 -11.857 1.00 55.81 95 ILE A O 1
ATOM 699 N N . LEU A 1 96 ? -28.030 24.595 -9.785 1.00 59.44 96 LEU A N 1
ATOM 700 C CA . LEU A 1 96 ? -26.846 25.111 -9.109 1.00 59.44 96 LEU A CA 1
ATOM 701 C C . LEU A 1 96 ? -25.626 24.323 -9.598 1.00 59.44 96 LEU A C 1
ATOM 703 O O . LEU A 1 96 ? -25.158 23.402 -8.929 1.00 59.44 96 LEU A O 1
ATOM 707 N N . THR A 1 97 ? -25.125 24.670 -10.786 1.00 61.50 97 THR A N 1
ATOM 708 C CA . THR A 1 97 ? -23.836 24.194 -11.273 1.00 61.50 97 THR A CA 1
ATOM 709 C C . THR A 1 97 ? -22.815 24.585 -10.208 1.00 61.50 97 THR A C 1
ATOM 711 O O . THR A 1 97 ? -22.704 25.771 -9.876 1.00 61.50 97 THR A O 1
ATOM 714 N N . PRO A 1 98 ? -22.142 23.610 -9.566 1.00 70.50 98 PRO A N 1
ATOM 715 C CA . PRO A 1 98 ? -21.279 23.908 -8.438 1.00 70.50 98 PRO A CA 1
ATOM 716 C C . PRO A 1 98 ? -20.212 24.880 -8.922 1.00 70.50 98 PRO A C 1
ATOM 718 O O . PRO A 1 98 ? -19.486 24.581 -9.870 1.00 70.50 98 PRO A O 1
ATOM 721 N N . LYS A 1 99 ? -20.167 26.067 -8.307 1.00 80.06 99 LYS A N 1
ATOM 722 C CA . LYS A 1 99 ? -19.261 27.145 -8.702 1.00 80.06 99 LYS A CA 1
ATOM 723 C C . LYS A 1 99 ? -17.829 26.636 -8.573 1.00 80.06 99 LYS A C 1
ATOM 725 O O . LYS A 1 99 ? -17.285 26.598 -7.471 1.00 80.06 99 LYS A O 1
ATOM 730 N N . LEU A 1 100 ? -17.251 26.229 -9.702 1.00 76.38 100 LEU A N 1
ATOM 731 C CA . LEU A 1 100 ? -15.885 25.738 -9.794 1.00 76.38 100 LEU A CA 1
ATOM 732 C C . LEU A 1 100 ? -14.957 26.817 -9.233 1.00 76.38 100 LEU A C 1
ATOM 734 O O . LEU A 1 100 ? -14.839 27.904 -9.798 1.00 76.38 100 LEU A O 1
ATOM 738 N N . LEU A 1 101 ? -14.348 26.528 -8.080 1.00 81.19 101 LEU A N 1
ATOM 739 C CA . LEU A 1 101 ? -13.437 27.454 -7.399 1.00 81.19 101 LEU A CA 1
ATOM 740 C C . LEU A 1 101 ? -12.164 27.702 -8.221 1.00 81.19 101 LEU A C 1
ATOM 742 O O . LEU A 1 101 ? -11.536 28.747 -8.079 1.00 81.19 101 LEU A O 1
ATOM 746 N N . PHE A 1 102 ? -11.832 26.760 -9.106 1.00 82.94 102 PHE A N 1
ATOM 747 C CA . PHE A 1 102 ? -10.696 26.794 -10.014 1.00 82.94 102 PHE A CA 1
ATOM 748 C C . PHE A 1 102 ? -11.169 26.360 -11.407 1.00 82.94 102 PHE A C 1
ATOM 750 O O . PHE A 1 102 ? -11.946 25.412 -11.529 1.00 82.94 102 PHE A O 1
ATOM 757 N N . SER A 1 103 ? -10.721 27.061 -12.448 1.00 84.69 103 SER A N 1
ATOM 758 C CA . SER A 1 103 ? -11.001 26.733 -13.849 1.00 84.69 103 SER A CA 1
ATOM 759 C C . SER A 1 103 ? -9.734 26.933 -14.664 1.00 84.69 103 SER A C 1
ATOM 761 O O . SER A 1 103 ? -9.138 28.008 -14.597 1.00 84.69 103 SER A O 1
ATOM 763 N N . ILE A 1 104 ? -9.388 25.943 -15.488 1.00 83.25 104 ILE A N 1
ATOM 764 C CA . ILE A 1 104 ? -8.224 25.966 -16.389 1.00 83.25 104 ILE A CA 1
ATOM 765 C C . ILE A 1 104 ? -8.274 27.180 -17.334 1.00 83.25 104 ILE A C 1
ATOM 767 O O . ILE A 1 104 ? -7.245 27.742 -17.687 1.00 83.25 104 ILE A O 1
ATOM 771 N N . THR A 1 105 ? -9.472 27.662 -17.688 1.00 88.62 105 THR A N 1
ATOM 772 C CA . THR A 1 105 ? -9.657 28.886 -18.496 1.00 88.62 105 THR A CA 1
ATOM 773 C C . THR A 1 105 ? -9.097 30.154 -17.850 1.00 88.62 105 THR A C 1
ATOM 775 O O . THR A 1 105 ? -8.923 31.157 -18.536 1.00 88.62 105 THR A O 1
ATOM 778 N N . ASN A 1 106 ? -8.867 30.127 -16.536 1.00 85.44 106 ASN A N 1
ATOM 779 C CA . ASN A 1 106 ? -8.401 31.257 -15.740 1.00 85.44 106 ASN A CA 1
ATOM 780 C C . ASN A 1 106 ? -6.934 31.076 -15.301 1.00 85.44 106 ASN A C 1
ATOM 782 O O . ASN A 1 106 ? -6.407 31.927 -14.586 1.00 85.44 106 ASN A O 1
ATOM 786 N N . GLU A 1 107 ? -6.282 29.978 -15.695 1.00 87.50 107 GLU A N 1
ATOM 787 C CA . GLU A 1 107 ? -4.875 29.718 -15.402 1.00 87.50 107 GLU A CA 1
ATOM 788 C C . GLU A 1 107 ? -3.984 30.438 -16.421 1.00 87.50 107 GLU A 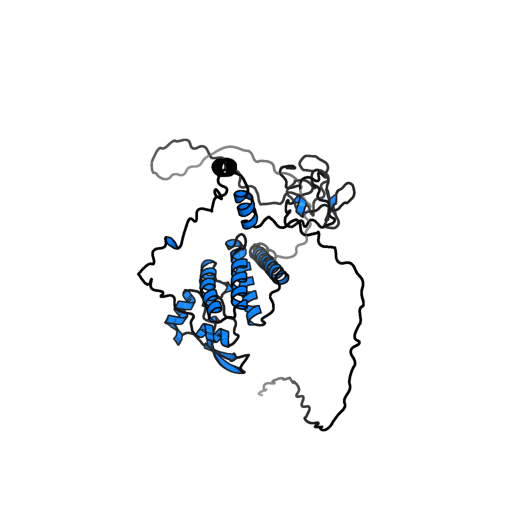C 1
ATOM 790 O O . GLU A 1 107 ? -3.978 30.132 -17.614 1.00 87.50 107 GLU A O 1
ATOM 795 N N . THR A 1 108 ? -3.196 31.405 -15.954 1.00 85.06 108 THR A N 1
ATOM 796 C CA . THR A 1 108 ? -2.157 32.036 -16.772 1.00 85.06 108 THR A CA 1
ATOM 797 C C . THR A 1 108 ? -0.976 31.081 -16.919 1.00 85.06 108 THR A C 1
ATOM 799 O O . THR A 1 108 ? -0.330 30.729 -15.931 1.00 85.06 108 THR A O 1
ATOM 802 N N . ILE A 1 109 ? -0.652 30.693 -18.156 1.00 77.56 109 ILE A N 1
ATOM 803 C CA . ILE A 1 109 ? 0.530 29.873 -18.450 1.00 77.56 109 ILE A CA 1
ATOM 804 C C . ILE A 1 109 ? 1.778 30.630 -17.980 1.00 77.56 109 ILE A C 1
ATOM 806 O O . ILE A 1 109 ? 2.109 31.693 -18.511 1.00 77.56 109 ILE A O 1
ATOM 810 N N . SER A 1 110 ? 2.473 30.083 -16.983 1.00 70.50 110 SER A N 1
ATOM 811 C CA . SER A 1 110 ? 3.716 30.671 -16.488 1.00 70.50 110 SER A CA 1
ATOM 812 C C . SER A 1 110 ? 4.804 30.543 -17.554 1.00 70.50 110 SER A C 1
ATOM 814 O O . SER A 1 110 ? 5.235 29.441 -17.885 1.00 70.50 110 SER A O 1
ATOM 816 N N . ALA A 1 111 ? 5.239 31.676 -18.110 1.00 70.19 111 ALA A N 1
ATOM 817 C CA . ALA A 1 111 ? 6.230 31.718 -19.188 1.00 70.19 111 ALA A CA 1
ATOM 818 C C . ALA A 1 111 ? 7.653 31.349 -18.729 1.00 70.19 111 ALA A C 1
ATOM 820 O O . ALA A 1 111 ? 8.527 31.103 -19.558 1.00 70.19 111 ALA A O 1
ATOM 821 N N . THR A 1 112 ? 7.903 31.300 -17.418 1.00 60.03 112 THR A N 1
ATOM 822 C CA . THR A 1 112 ? 9.130 30.712 -16.881 1.00 60.03 112 THR A CA 1
ATOM 823 C C . THR A 1 112 ? 9.027 29.190 -16.944 1.00 60.03 112 THR A C 1
ATOM 825 O O . THR A 1 112 ? 8.156 28.641 -16.262 1.00 60.03 112 THR A O 1
ATOM 828 N N . PRO A 1 113 ? 9.932 28.484 -17.652 1.00 53.44 113 PRO A N 1
ATOM 829 C CA . PRO A 1 113 ? 10.136 27.067 -17.411 1.00 53.44 113 PRO A CA 1
ATOM 830 C C . PRO A 1 113 ? 10.726 26.948 -16.005 1.00 53.44 113 PRO A C 1
ATOM 832 O O . PRO A 1 113 ? 11.937 27.069 -15.816 1.00 53.44 113 PRO A O 1
ATOM 835 N N . THR A 1 114 ? 9.857 26.790 -15.002 1.00 49.78 114 THR A N 1
ATOM 836 C CA . THR A 1 114 ? 10.270 26.510 -13.629 1.00 49.78 114 THR A CA 1
ATOM 837 C C . THR A 1 114 ? 11.176 25.301 -13.695 1.00 49.78 114 THR A C 1
ATOM 839 O O . THR A 1 114 ? 10.780 24.243 -14.186 1.00 49.78 114 THR A O 1
ATOM 842 N N . SER A 1 115 ? 12.439 25.516 -13.325 1.00 46.25 115 SER A N 1
ATOM 843 C CA . SER A 1 115 ? 13.527 24.604 -13.639 1.00 46.25 115 SER A CA 1
ATOM 844 C C . SER A 1 115 ? 13.182 23.227 -13.097 1.00 46.25 115 SER A C 1
ATOM 846 O O . SER A 1 115 ? 13.226 23.009 -11.886 1.00 46.25 115 SER A O 1
ATOM 848 N N . ASN A 1 116 ? 12.811 22.310 -13.991 1.00 47.72 116 ASN A N 1
ATOM 849 C CA . ASN A 1 116 ? 12.432 20.952 -13.638 1.00 47.72 116 ASN A CA 1
ATOM 850 C C . ASN A 1 116 ? 13.721 20.151 -13.405 1.00 47.72 116 ASN A C 1
ATOM 852 O O . ASN A 1 116 ? 14.026 19.191 -14.102 1.00 47.72 116 ASN A O 1
ATOM 856 N N . THR A 1 117 ? 14.497 20.598 -12.414 1.00 51.34 117 THR A N 1
ATOM 857 C CA . THR A 1 117 ? 15.708 19.979 -11.858 1.00 51.34 117 THR A CA 1
ATOM 858 C C . THR A 1 117 ? 15.386 18.716 -11.060 1.00 51.34 117 THR A C 1
ATOM 860 O O . THR A 1 117 ? 16.239 18.182 -10.355 1.00 51.34 117 THR A O 1
ATOM 863 N N . GLY A 1 118 ? 14.158 18.203 -11.189 1.00 70.12 118 GLY A N 1
ATOM 864 C CA . GLY A 1 118 ? 13.818 16.843 -10.828 1.00 70.12 118 GLY A CA 1
ATOM 865 C C . GLY A 1 118 ? 14.613 15.884 -11.701 1.00 70.12 118 GLY A C 1
ATOM 866 O O . GLY A 1 118 ? 14.197 15.561 -12.812 1.00 70.12 118 GLY A O 1
ATOM 867 N N . TYR A 1 119 ? 15.748 15.433 -11.167 1.00 84.94 119 TYR A N 1
ATOM 868 C CA . TYR A 1 119 ? 16.497 14.284 -11.653 1.00 84.94 119 TYR A CA 1
ATOM 869 C C . TYR A 1 119 ? 15.543 13.184 -12.138 1.00 84.94 119 TYR A C 1
ATOM 871 O O . TYR A 1 119 ? 14.658 12.742 -11.398 1.00 84.94 119 TYR A O 1
ATOM 879 N N . GLY A 1 120 ? 15.721 12.753 -13.389 1.00 92.25 120 GLY A N 1
ATOM 880 C CA . GLY A 1 120 ? 14.960 11.643 -13.956 1.00 92.25 120 GLY A CA 1
ATOM 881 C C . GLY A 1 120 ? 15.224 10.332 -13.211 1.00 92.25 120 GLY A C 1
ATOM 882 O O . GLY A 1 120 ? 16.152 10.229 -12.400 1.00 92.25 120 GLY A O 1
ATOM 883 N N . ILE A 1 121 ? 14.424 9.304 -13.507 1.00 96.12 121 ILE A N 1
ATOM 884 C CA . ILE A 1 121 ? 14.653 7.969 -12.946 1.00 96.12 121 ILE A CA 1
ATOM 885 C C . ILE A 1 121 ? 16.054 7.494 -13.352 1.00 96.12 121 ILE A C 1
ATOM 887 O O . ILE A 1 121 ? 16.377 7.434 -14.538 1.00 96.12 121 ILE A O 1
ATOM 891 N N . HIS A 1 122 ? 16.894 7.182 -12.363 1.00 97.06 122 HIS A N 1
ATOM 892 C CA . HIS A 1 122 ? 18.283 6.805 -12.612 1.00 97.06 122 HIS A CA 1
ATOM 893 C C . HIS A 1 122 ? 18.364 5.449 -13.346 1.00 97.06 122 HIS A C 1
ATOM 895 O O . HIS A 1 122 ? 17.653 4.519 -12.948 1.00 97.06 122 HIS A O 1
ATOM 901 N N . PRO A 1 123 ? 19.257 5.262 -14.342 1.00 97.19 123 PRO A N 1
ATOM 902 C CA . PRO A 1 123 ? 19.382 4.001 -15.085 1.00 97.19 123 PRO A CA 1
ATOM 903 C C . PRO A 1 123 ? 19.588 2.753 -14.213 1.00 97.19 123 PRO A C 1
ATOM 905 O O . PRO A 1 123 ? 19.140 1.664 -14.564 1.00 97.19 123 PRO A O 1
ATOM 908 N N . PHE A 1 124 ? 20.199 2.893 -13.033 1.00 97.69 124 PHE A N 1
ATOM 909 C CA . PHE A 1 124 ? 20.333 1.791 -12.070 1.00 97.69 124 PHE A CA 1
ATOM 910 C C . PHE A 1 124 ? 18.994 1.244 -11.549 1.00 97.69 124 PHE A C 1
ATOM 912 O O . PHE A 1 124 ? 18.894 0.043 -11.309 1.00 97.69 124 PHE A O 1
ATOM 919 N N . ILE A 1 125 ? 17.961 2.083 -11.414 1.00 97.88 125 ILE A N 1
ATOM 920 C CA . ILE A 1 125 ? 16.614 1.649 -11.010 1.00 97.88 125 ILE A CA 1
ATOM 921 C C . ILE A 1 125 ? 15.972 0.823 -12.136 1.00 97.88 125 ILE A C 1
ATOM 923 O O . ILE A 1 125 ? 15.396 -0.234 -11.880 1.00 97.88 125 ILE A O 1
ATOM 927 N N . ILE A 1 126 ? 16.155 1.246 -13.391 1.00 97.12 126 ILE A N 1
ATOM 928 C CA . ILE A 1 126 ? 15.710 0.499 -14.578 1.00 97.12 126 ILE A CA 1
ATOM 929 C C . ILE A 1 126 ? 16.446 -0.851 -14.656 1.00 97.12 126 ILE A C 1
ATOM 931 O O . ILE A 1 126 ? 15.815 -1.890 -14.836 1.00 97.12 126 ILE A O 1
ATOM 935 N N . SER A 1 127 ? 17.761 -0.870 -14.408 1.00 96.44 127 SER A N 1
ATOM 936 C CA . SER A 1 127 ? 18.553 -2.107 -14.358 1.00 96.44 127 SER A CA 1
ATOM 937 C C . SER A 1 127 ? 18.071 -3.080 -13.270 1.00 96.44 127 SER A C 1
ATOM 939 O O . SER A 1 127 ? 18.026 -4.286 -13.515 1.00 96.44 127 SER A O 1
ATOM 941 N N . LEU A 1 128 ? 17.649 -2.608 -12.088 1.00 96.62 128 LEU A N 1
ATOM 942 C CA . LEU A 1 128 ? 17.020 -3.484 -11.084 1.00 96.62 128 LEU A CA 1
ATOM 943 C C . LEU A 1 128 ? 15.747 -4.149 -11.636 1.00 96.62 128 LEU A C 1
ATOM 945 O O . LEU A 1 128 ? 15.599 -5.370 -11.513 1.00 96.62 128 LEU A O 1
ATOM 949 N N . ALA A 1 129 ? 14.888 -3.368 -12.299 1.00 95.62 129 ALA A N 1
ATOM 950 C CA . ALA A 1 129 ? 13.644 -3.834 -12.910 1.00 95.62 129 ALA A CA 1
ATOM 951 C C . ALA A 1 129 ? 13.884 -4.901 -13.992 1.00 95.62 129 ALA A C 1
ATOM 953 O O . ALA A 1 129 ? 13.320 -5.992 -13.927 1.00 95.62 129 ALA A O 1
ATOM 954 N N . GLU A 1 130 ? 14.783 -4.630 -14.946 1.00 94.94 130 GLU A N 1
ATOM 955 C CA . GLU A 1 130 ? 15.147 -5.559 -16.031 1.00 94.94 130 GLU A CA 1
ATOM 956 C C . GLU A 1 130 ? 15.730 -6.888 -15.525 1.00 94.94 130 GLU A C 1
ATOM 958 O O . GLU A 1 130 ? 15.671 -7.912 -16.210 1.00 94.94 130 GLU A O 1
ATOM 963 N N . ASN A 1 131 ? 16.312 -6.885 -14.323 1.00 95.06 131 ASN A N 1
ATOM 964 C CA . ASN A 1 131 ? 16.846 -8.075 -13.667 1.00 95.06 131 ASN A CA 1
ATOM 965 C C . ASN A 1 131 ? 15.831 -8.794 -12.764 1.00 95.06 131 ASN A C 1
ATOM 967 O O . ASN A 1 131 ? 16.208 -9.744 -12.074 1.00 95.06 131 ASN A O 1
ATOM 971 N N . GLY A 1 132 ? 14.563 -8.365 -12.750 1.00 92.38 132 GLY A N 1
ATOM 972 C CA . GLY A 1 132 ? 13.518 -8.920 -11.885 1.00 92.38 132 GLY A CA 1
ATOM 973 C C . GLY A 1 132 ? 13.834 -8.773 -10.394 1.00 92.38 132 GLY A C 1
ATOM 974 O O . GLY A 1 132 ? 13.335 -9.543 -9.570 1.00 92.38 132 GLY A O 1
ATOM 975 N N . SER A 1 133 ? 14.709 -7.832 -10.034 1.00 94.44 133 SER A N 1
ATOM 976 C CA . SER A 1 133 ? 15.082 -7.564 -8.648 1.00 94.44 133 SER A CA 1
ATOM 977 C C . SER A 1 133 ? 14.068 -6.615 -8.029 1.00 94.44 133 SER A C 1
ATOM 979 O O . SER A 1 133 ? 13.705 -5.617 -8.644 1.00 94.44 133 SER A O 1
ATOM 981 N N . HIS A 1 134 ? 13.629 -6.913 -6.805 1.00 95.25 134 HIS A N 1
ATOM 982 C CA . HIS A 1 134 ? 12.717 -6.026 -6.091 1.00 95.25 134 HIS A CA 1
ATOM 983 C C . HIS A 1 134 ? 13.360 -4.644 -5.932 1.00 95.25 134 HIS A C 1
ATOM 985 O O . HIS A 1 134 ? 14.533 -4.540 -5.569 1.00 95.25 134 HIS A O 1
ATOM 991 N N . ILE A 1 135 ? 12.577 -3.607 -6.227 1.00 97.75 135 ILE A N 1
ATOM 992 C CA . ILE A 1 135 ? 12.981 -2.207 -6.163 1.00 97.75 135 ILE A CA 1
ATOM 993 C C . ILE A 1 135 ? 12.324 -1.601 -4.916 1.00 97.75 135 ILE A C 1
ATOM 995 O O . ILE A 1 135 ? 11.106 -1.393 -4.935 1.00 97.75 135 ILE A O 1
ATOM 999 N N . PRO A 1 136 ? 13.090 -1.329 -3.846 1.00 98.12 136 PRO A N 1
ATOM 1000 C CA . PRO A 1 136 ? 12.570 -0.651 -2.669 1.00 98.12 136 PRO A CA 1
ATOM 1001 C C . PRO A 1 136 ? 12.076 0.744 -3.016 1.00 98.12 136 PRO A C 1
ATOM 1003 O O . PRO A 1 136 ? 12.718 1.462 -3.791 1.00 98.12 136 PRO A O 1
ATOM 1006 N N . LEU A 1 137 ? 10.993 1.178 -2.378 1.00 98.38 137 LEU A N 1
ATOM 1007 C CA . LEU A 1 137 ? 10.504 2.544 -2.527 1.00 98.38 137 LEU A CA 1
ATOM 1008 C C . LEU A 1 137 ? 11.525 3.574 -2.018 1.00 98.38 137 LEU A C 1
ATOM 1010 O O . LEU A 1 137 ? 11.566 4.687 -2.532 1.00 98.38 137 LEU A O 1
ATOM 1014 N N . SER A 1 138 ? 12.419 3.211 -1.087 1.00 98.25 138 SER A N 1
ATOM 1015 C CA . SER A 1 138 ? 13.436 4.139 -0.564 1.00 98.25 138 SER A CA 1
ATOM 1016 C C . SER A 1 138 ? 14.404 4.658 -1.633 1.00 98.25 138 SER A C 1
ATOM 1018 O O . SER A 1 138 ? 14.894 5.781 -1.503 1.00 98.25 138 SER A O 1
ATOM 1020 N N . LEU A 1 139 ? 14.593 3.925 -2.741 1.00 98.25 139 LEU A N 1
ATOM 1021 C CA . LEU A 1 139 ? 15.365 4.376 -3.908 1.00 98.25 139 LEU A CA 1
ATOM 1022 C C . LEU A 1 139 ? 14.719 5.552 -4.662 1.00 98.25 139 LEU A C 1
ATOM 1024 O O . LEU A 1 139 ? 15.397 6.224 -5.436 1.00 98.25 139 LEU A O 1
ATOM 1028 N N . PHE A 1 140 ? 13.429 5.808 -4.440 1.00 98.19 140 PHE A N 1
ATOM 1029 C CA . PHE A 1 140 ? 12.659 6.874 -5.083 1.00 98.19 140 PHE A CA 1
ATOM 1030 C C . PHE A 1 140 ? 12.541 8.149 -4.231 1.00 98.19 140 PHE A C 1
ATOM 1032 O O . PHE A 1 140 ? 11.910 9.107 -4.667 1.00 98.19 140 PHE A O 1
ATOM 1039 N N . THR A 1 141 ? 13.158 8.202 -3.047 1.00 97.81 141 THR A N 1
ATOM 1040 C CA . THR A 1 141 ? 13.247 9.434 -2.238 1.00 97.81 141 THR A CA 1
ATOM 1041 C C . THR A 1 141 ? 14.155 10.483 -2.896 1.00 97.81 141 THR A C 1
ATOM 1043 O O . THR A 1 141 ? 15.040 10.149 -3.696 1.00 97.81 141 THR A O 1
ATOM 1046 N N . THR A 1 142 ? 14.011 11.762 -2.528 1.00 96.25 142 THR A N 1
ATOM 1047 C CA . THR A 1 142 ? 14.956 12.826 -2.919 1.00 96.25 142 THR A CA 1
ATOM 1048 C C . THR A 1 142 ? 16.379 12.480 -2.499 1.00 96.25 142 THR A C 1
ATOM 1050 O O . THR A 1 142 ? 17.299 12.633 -3.299 1.00 96.25 142 THR A O 1
ATOM 1053 N N . SER A 1 143 ? 16.558 11.981 -1.272 1.00 96.75 143 SER A N 1
ATOM 1054 C CA . SER A 1 143 ? 17.868 11.622 -0.720 1.00 96.75 143 SER A CA 1
ATOM 1055 C C . SER A 1 143 ? 18.568 10.554 -1.568 1.00 96.75 143 SER A C 1
ATOM 1057 O O . SER A 1 143 ? 19.674 10.782 -2.065 1.00 96.75 143 SER A O 1
ATOM 1059 N N . ALA A 1 144 ? 17.890 9.432 -1.841 1.00 97.50 144 ALA A N 1
ATOM 1060 C CA . ALA A 1 144 ? 18.439 8.369 -2.679 1.00 97.50 144 ALA A CA 1
ATOM 1061 C C . ALA A 1 144 ? 18.644 8.811 -4.135 1.00 97.50 144 ALA A C 1
ATOM 1063 O O . ALA A 1 144 ? 19.655 8.453 -4.738 1.00 97.50 144 ALA A O 1
ATOM 1064 N N . THR A 1 145 ? 17.737 9.623 -4.694 1.00 96.88 145 THR A N 1
ATOM 1065 C CA . THR A 1 145 ? 17.896 10.147 -6.060 1.00 96.88 145 THR A CA 1
ATOM 1066 C C . THR A 1 145 ? 19.124 11.052 -6.167 1.00 96.88 145 THR A C 1
ATOM 1068 O O . THR A 1 145 ? 19.909 10.900 -7.100 1.00 96.88 145 THR A O 1
ATOM 1071 N N . ASN A 1 146 ? 19.326 11.961 -5.211 1.00 95.88 146 ASN A N 1
ATOM 1072 C CA . ASN A 1 146 ? 20.505 12.823 -5.187 1.00 95.88 146 ASN A CA 1
ATOM 1073 C C . ASN A 1 146 ? 21.780 11.978 -5.094 1.00 95.88 146 ASN A C 1
ATOM 1075 O O . ASN A 1 146 ? 22.669 12.157 -5.916 1.00 95.88 146 ASN A O 1
ATOM 1079 N N . LEU A 1 147 ? 21.830 11.000 -4.181 1.00 96.56 147 LEU A N 1
ATOM 1080 C CA . LEU A 1 147 ? 22.973 10.094 -4.029 1.00 96.56 147 LEU A CA 1
ATOM 1081 C C . LEU A 1 147 ? 23.290 9.321 -5.323 1.00 96.56 147 LEU A C 1
ATOM 1083 O O . LEU A 1 147 ? 24.455 9.227 -5.707 1.00 96.56 147 LEU A O 1
ATOM 1087 N N . LEU A 1 148 ? 22.262 8.812 -6.014 1.00 96.88 148 LEU A N 1
ATOM 1088 C CA . LEU A 1 148 ? 22.396 8.132 -7.307 1.00 96.88 148 LEU A CA 1
ATOM 1089 C C . LEU A 1 148 ? 23.055 9.032 -8.362 1.00 96.88 148 LEU A C 1
ATOM 1091 O O . LEU A 1 148 ? 24.018 8.607 -8.991 1.00 96.88 148 LEU A O 1
ATOM 1095 N N . HIS A 1 149 ? 22.574 10.270 -8.522 1.00 96.06 149 HIS A N 1
ATOM 1096 C CA . HIS A 1 149 ? 23.051 11.190 -9.565 1.00 96.06 149 HIS A CA 1
ATOM 1097 C C . HIS A 1 149 ? 24.345 11.946 -9.205 1.00 96.06 149 HIS A C 1
ATOM 1099 O O . HIS A 1 149 ? 25.069 12.352 -10.110 1.00 96.06 149 HIS A O 1
ATOM 1105 N N . THR A 1 150 ? 24.676 12.147 -7.922 1.00 96.69 150 THR A N 1
ATOM 1106 C CA . THR A 1 150 ? 25.913 12.852 -7.511 1.00 96.69 150 THR A CA 1
ATOM 1107 C C . THR A 1 150 ? 27.094 11.930 -7.241 1.00 96.69 150 THR A C 1
ATOM 1109 O O . THR A 1 150 ? 28.240 12.374 -7.288 1.00 96.69 150 THR A O 1
ATOM 1112 N N . SER A 1 151 ? 26.836 10.670 -6.887 1.00 95.88 151 SER A N 1
ATOM 1113 C CA . SER A 1 151 ? 27.838 9.773 -6.296 1.00 95.88 151 SER A CA 1
ATOM 1114 C C . SER A 1 151 ? 27.864 8.396 -6.966 1.00 95.88 151 SER A C 1
ATOM 1116 O O . SER A 1 151 ? 28.309 7.420 -6.364 1.00 95.88 151 SER A O 1
ATOM 1118 N N . GLU A 1 152 ? 27.420 8.320 -8.226 1.00 94.31 152 GLU A N 1
ATOM 1119 C CA . GLU A 1 152 ? 27.250 7.086 -9.006 1.00 94.31 152 GLU A CA 1
ATOM 1120 C C . GLU A 1 152 ? 28.453 6.128 -8.901 1.00 94.31 152 GLU A C 1
ATOM 1122 O O . GLU A 1 152 ? 28.293 4.947 -8.591 1.00 94.31 152 GLU A O 1
ATOM 1127 N N . ALA A 1 153 ? 29.670 6.655 -9.077 1.00 95.75 153 ALA A N 1
ATOM 1128 C CA . ALA A 1 153 ? 30.915 5.884 -9.075 1.00 95.75 153 ALA A CA 1
ATOM 1129 C C . ALA A 1 153 ? 31.301 5.275 -7.710 1.00 95.75 153 ALA A C 1
ATOM 1131 O O . ALA A 1 153 ? 32.137 4.374 -7.670 1.00 95.75 153 ALA A O 1
ATOM 1132 N N . SER A 1 154 ? 30.723 5.745 -6.597 1.00 96.38 154 SER A N 1
ATOM 1133 C CA . SER A 1 154 ? 30.978 5.197 -5.255 1.00 96.38 154 SER A CA 1
ATOM 1134 C C . SER A 1 154 ? 29.933 4.181 -4.787 1.00 96.38 154 SER A C 1
ATOM 1136 O O . SER A 1 154 ? 30.118 3.564 -3.739 1.00 96.38 154 SER A O 1
ATOM 1138 N N . ILE A 1 155 ? 28.835 4.001 -5.530 1.00 97.69 155 ILE A N 1
ATOM 1139 C CA . ILE A 1 155 ? 27.754 3.094 -5.132 1.00 97.69 155 ILE A CA 1
ATOM 1140 C C . ILE A 1 155 ? 28.194 1.644 -5.393 1.00 97.69 155 ILE A C 1
ATOM 1142 O O . ILE A 1 155 ? 28.471 1.287 -6.543 1.00 97.69 155 ILE A O 1
ATOM 1146 N N . PRO A 1 156 ? 28.250 0.776 -4.365 1.00 97.81 156 PRO A N 1
ATOM 1147 C CA . PRO A 1 156 ? 28.671 -0.605 -4.542 1.00 97.81 156 PRO A CA 1
ATOM 1148 C C . PRO A 1 156 ? 27.691 -1.359 -5.444 1.00 97.81 156 PRO A C 1
ATOM 1150 O O . PRO A 1 156 ? 26.470 -1.248 -5.308 1.00 97.81 156 PRO A O 1
ATOM 1153 N N . GLN A 1 157 ? 28.234 -2.171 -6.349 1.00 98.00 157 GLN A N 1
ATOM 1154 C CA . GLN A 1 157 ? 27.461 -3.030 -7.243 1.00 98.00 157 GLN A CA 1
ATOM 1155 C C . GLN A 1 157 ? 27.751 -4.503 -6.962 1.00 98.00 157 GLN A C 1
ATOM 1157 O O . GLN A 1 157 ? 28.884 -4.892 -6.681 1.00 98.00 157 GLN A O 1
ATOM 1162 N N . LYS A 1 158 ? 26.726 -5.341 -7.102 1.00 97.56 158 LYS A N 1
ATOM 1163 C CA . LYS A 1 158 ? 26.801 -6.799 -6.974 1.00 97.56 158 LYS A CA 1
ATOM 1164 C C . LYS A 1 158 ? 26.410 -7.470 -8.284 1.00 97.56 158 LYS A C 1
ATOM 1166 O O . LYS A 1 158 ? 25.541 -6.990 -9.011 1.00 97.56 158 LYS A O 1
ATOM 1171 N N . SER A 1 159 ? 27.036 -8.603 -8.582 1.00 97.56 159 SER A N 1
ATOM 1172 C CA . SER A 1 159 ? 26.620 -9.430 -9.712 1.00 97.56 159 SER A CA 1
ATOM 1173 C C . SER A 1 159 ? 25.380 -10.249 -9.358 1.00 97.56 159 SER A C 1
ATOM 1175 O O . SER A 1 159 ? 25.364 -10.932 -8.336 1.00 97.56 159 SER A O 1
ATOM 1177 N N . VAL A 1 160 ? 24.378 -10.240 -10.233 1.00 96.75 160 VAL A N 1
ATOM 1178 C CA . VAL A 1 160 ? 23.178 -11.080 -10.146 1.00 96.75 160 VAL A CA 1
ATOM 1179 C C . VAL A 1 160 ? 22.951 -11.775 -11.486 1.00 96.75 160 VAL A C 1
ATOM 1181 O O . VAL A 1 160 ? 23.236 -11.221 -12.548 1.00 96.75 160 VAL A O 1
ATOM 1184 N N . ILE A 1 161 ? 22.467 -13.015 -11.436 1.00 96.19 161 ILE A N 1
ATOM 1185 C CA . ILE A 1 161 ? 22.040 -13.757 -12.624 1.00 96.19 161 ILE A CA 1
ATOM 1186 C C . ILE A 1 161 ? 20.603 -13.339 -12.935 1.00 96.19 161 ILE A C 1
ATOM 1188 O O . ILE A 1 161 ? 19.699 -13.533 -12.121 1.00 96.19 161 ILE A O 1
ATOM 1192 N N . ASN A 1 162 ? 20.402 -12.745 -14.106 1.00 94.12 162 ASN A N 1
ATOM 1193 C CA . ASN A 1 162 ? 19.094 -12.330 -14.587 1.00 94.12 162 ASN A CA 1
ATOM 1194 C C . ASN A 1 162 ? 18.198 -13.565 -14.796 1.00 94.12 162 ASN A C 1
ATOM 1196 O O . ASN A 1 162 ? 18.547 -14.455 -15.570 1.00 94.12 162 ASN A O 1
ATOM 1200 N N . ARG A 1 163 ? 17.036 -13.623 -14.130 1.00 87.81 163 ARG A N 1
ATOM 1201 C CA . ARG A 1 163 ? 16.152 -14.807 -14.162 1.00 87.81 163 ARG A CA 1
ATOM 1202 C C . ARG A 1 163 ? 15.576 -15.129 -15.545 1.00 87.81 163 ARG A C 1
ATOM 1204 O O . ARG A 1 163 ? 15.247 -16.283 -15.787 1.00 87.81 163 ARG A O 1
ATOM 1211 N N . LEU A 1 164 ? 15.432 -14.131 -16.418 1.00 89.25 164 LEU A N 1
ATOM 1212 C CA . LEU A 1 164 ? 14.815 -14.285 -17.741 1.00 89.25 164 LEU A CA 1
ATOM 1213 C C . LEU A 1 164 ? 15.839 -14.650 -18.822 1.00 89.25 164 LEU A C 1
ATOM 1215 O O . LEU A 1 164 ? 15.525 -15.401 -19.736 1.00 89.25 164 LEU A O 1
ATOM 1219 N N . THR A 1 165 ? 17.060 -14.117 -18.724 1.00 94.12 165 THR A N 1
ATOM 1220 C CA . THR A 1 165 ? 18.106 -14.284 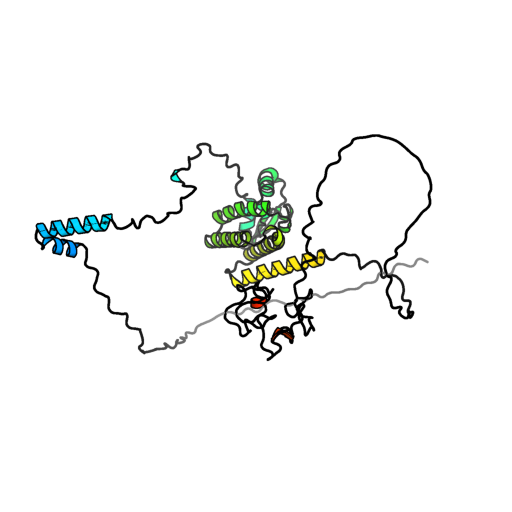-19.754 1.00 94.12 165 THR A CA 1
ATOM 1221 C C . THR A 1 165 ? 19.241 -15.222 -19.345 1.00 94.12 165 THR A C 1
ATOM 1223 O O . THR A 1 165 ? 20.064 -15.574 -20.184 1.00 94.12 165 THR A O 1
ATOM 1226 N N . GLY A 1 166 ? 19.347 -15.593 -18.065 1.00 94.50 166 GLY A N 1
ATOM 1227 C CA . GLY A 1 166 ? 20.464 -16.377 -17.522 1.00 94.50 166 GLY A CA 1
ATOM 1228 C C . GLY A 1 166 ? 21.807 -15.631 -17.478 1.00 94.50 166 GLY A C 1
ATOM 1229 O O . GLY A 1 166 ? 22.797 -16.173 -16.991 1.00 94.50 166 GLY A O 1
ATOM 1230 N N . LEU A 1 167 ? 21.866 -14.386 -17.960 1.00 96.44 167 LEU A N 1
ATOM 1231 C CA . LEU A 1 167 ? 23.100 -13.610 -18.037 1.00 96.44 167 LEU A CA 1
ATOM 1232 C C . LEU A 1 167 ? 23.463 -12.992 -16.683 1.00 96.44 167 LEU A C 1
ATOM 1234 O O . LEU A 1 167 ? 22.617 -12.451 -15.968 1.00 96.44 167 LEU A O 1
ATOM 1238 N N . LYS A 1 168 ? 24.758 -13.015 -16.358 1.00 97.19 168 LYS A N 1
ATOM 1239 C CA . LYS A 1 168 ? 25.325 -12.293 -15.215 1.00 97.19 168 LYS A CA 1
ATOM 1240 C C . LYS A 1 168 ? 25.341 -10.794 -15.530 1.00 97.19 168 LYS A C 1
ATOM 1242 O O . LYS A 1 168 ? 26.088 -10.361 -16.404 1.00 97.19 168 LYS A O 1
ATOM 1247 N N . ARG A 1 169 ? 24.552 -10.001 -14.805 1.00 97.38 169 ARG A N 1
ATOM 1248 C CA . ARG A 1 169 ? 24.575 -8.530 -14.853 1.00 97.38 169 ARG A CA 1
ATOM 1249 C C . ARG A 1 169 ? 25.072 -7.954 -13.530 1.00 97.38 169 ARG A C 1
ATOM 1251 O O . ARG A 1 169 ? 25.021 -8.620 -12.498 1.00 97.38 169 ARG A O 1
ATOM 1258 N N . HIS A 1 170 ? 25.556 -6.717 -13.560 1.00 97.56 170 HIS A N 1
ATOM 1259 C CA . HIS A 1 170 ? 25.868 -5.946 -12.359 1.00 97.56 170 HIS A CA 1
ATOM 1260 C C . HIS A 1 170 ? 24.696 -5.009 -12.049 1.00 97.56 170 HIS A C 1
ATOM 1262 O O . HIS A 1 170 ? 24.173 -4.347 -12.944 1.00 97.56 170 HIS A O 1
ATOM 1268 N N . ILE A 1 171 ? 24.264 -5.002 -10.789 1.00 97.62 171 ILE A N 1
ATOM 1269 C CA . ILE A 1 171 ? 23.199 -4.139 -10.264 1.00 97.62 171 ILE A CA 1
ATOM 1270 C C . ILE A 1 171 ? 23.689 -3.460 -8.985 1.00 97.62 171 ILE A C 1
ATOM 1272 O O . ILE A 1 171 ? 24.556 -3.999 -8.296 1.00 97.62 171 ILE A O 1
ATOM 1276 N N . ILE A 1 172 ? 23.121 -2.307 -8.632 1.00 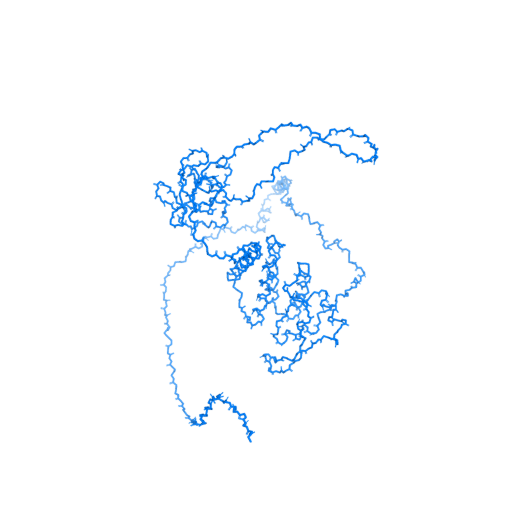98.00 172 ILE A N 1
ATOM 1277 C CA . ILE A 1 172 ? 23.431 -1.641 -7.358 1.00 98.00 172 ILE A CA 1
ATOM 1278 C C . ILE A 1 172 ? 23.099 -2.529 -6.154 1.00 98.00 172 ILE A C 1
ATOM 1280 O O . ILE A 1 172 ? 22.103 -3.263 -6.154 1.00 98.00 172 ILE A O 1
ATOM 1284 N N . ASP A 1 173 ? 23.920 -2.467 -5.105 1.00 97.62 173 ASP A N 1
ATOM 1285 C CA . ASP A 1 173 ? 23.567 -3.097 -3.840 1.00 97.62 173 ASP A CA 1
ATOM 1286 C C . ASP A 1 173 ? 22.639 -2.195 -3.026 1.00 97.62 173 ASP A C 1
ATOM 1288 O O . ASP A 1 173 ? 23.056 -1.248 -2.366 1.00 97.62 173 ASP A O 1
ATOM 1292 N N . ILE A 1 174 ? 21.358 -2.557 -3.051 1.00 97.38 174 ILE A N 1
ATOM 1293 C CA . ILE A 1 174 ? 20.264 -1.968 -2.268 1.00 97.38 174 ILE A CA 1
ATOM 1294 C C . ILE A 1 174 ? 20.639 -1.701 -0.797 1.00 97.38 174 ILE A C 1
ATOM 1296 O O . ILE A 1 174 ? 20.188 -0.709 -0.236 1.00 97.38 174 ILE A O 1
ATOM 1300 N N . LYS A 1 175 ? 21.493 -2.534 -0.182 1.00 96.81 175 LYS A N 1
ATOM 1301 C CA . LYS A 1 175 ? 21.939 -2.373 1.217 1.00 96.81 175 LYS A CA 1
ATOM 1302 C C . LYS A 1 175 ? 22.704 -1.074 1.504 1.00 96.81 175 LYS A C 1
ATOM 1304 O O . LYS A 1 175 ? 22.905 -0.750 2.668 1.00 96.81 175 LYS A O 1
ATOM 1309 N N . TYR A 1 176 ? 23.164 -0.370 0.471 1.00 97.19 176 TYR A N 1
ATOM 1310 C CA . TYR A 1 176 ? 23.831 0.926 0.594 1.00 97.19 176 TYR A CA 1
ATOM 1311 C C . TYR A 1 176 ? 22.855 2.085 0.876 1.00 97.19 176 TYR A C 1
ATOM 1313 O O . TYR A 1 176 ? 23.273 3.154 1.312 1.00 97.19 176 TYR A O 1
ATOM 1321 N N . PHE A 1 177 ? 21.559 1.878 0.635 1.00 97.44 177 PHE A N 1
ATOM 1322 C CA . PHE A 1 177 ? 20.506 2.873 0.826 1.00 97.44 177 PHE A CA 1
ATOM 1323 C C . PHE A 1 177 ? 19.755 2.643 2.144 1.00 97.44 177 PHE A C 1
ATOM 1325 O O . PHE A 1 177 ? 19.839 1.574 2.750 1.00 97.44 177 PHE A O 1
ATOM 1332 N N . GLN A 1 178 ? 18.997 3.650 2.584 1.00 96.94 178 GLN A N 1
ATOM 1333 C CA . GLN A 1 178 ? 18.172 3.552 3.788 1.00 96.94 178 GLN A CA 1
ATOM 1334 C C . GLN A 1 178 ? 17.144 2.412 3.677 1.00 96.94 178 GLN A C 1
ATOM 1336 O O . GLN A 1 178 ? 16.484 2.243 2.644 1.00 96.94 178 GLN A O 1
ATOM 1341 N N . GLY A 1 179 ? 17.002 1.653 4.769 1.00 97.06 179 GLY A N 1
ATOM 1342 C CA . GLY A 1 179 ? 16.011 0.587 4.899 1.00 97.06 179 GLY A CA 1
ATOM 1343 C C . GLY A 1 179 ? 14.591 1.129 4.748 1.00 97.06 179 GLY A C 1
ATOM 1344 O O . GLY A 1 179 ? 14.203 2.091 5.411 1.00 97.06 179 GLY A O 1
ATOM 1345 N N . GLU A 1 180 ? 13.822 0.524 3.847 1.00 97.62 180 GLU A N 1
ATOM 1346 C CA . GLU A 1 180 ? 12.460 0.951 3.504 1.00 97.62 180 GLU A CA 1
ATOM 1347 C C . GLU A 1 180 ? 11.494 0.879 4.700 1.00 97.62 180 GLU A C 1
ATOM 1349 O O . GLU A 1 180 ? 10.533 1.632 4.758 1.00 97.62 180 GLU A O 1
ATOM 1354 N N . ASP A 1 181 ? 11.794 0.029 5.682 1.00 97.50 181 ASP A N 1
ATOM 1355 C CA . ASP A 1 181 ? 11.105 -0.131 6.966 1.00 97.50 181 ASP A CA 1
ATOM 1356 C C . ASP A 1 181 ? 11.286 1.049 7.940 1.00 97.50 181 ASP A C 1
ATOM 1358 O O . ASP A 1 181 ? 10.492 1.208 8.866 1.00 97.50 181 ASP A O 1
ATOM 1362 N N . SER A 1 182 ? 12.308 1.883 7.720 1.00 96.75 182 SER A N 1
ATOM 1363 C CA . SER A 1 182 ? 12.624 3.090 8.507 1.00 96.75 182 SER A CA 1
ATOM 1364 C C . SER A 1 182 ? 12.200 4.408 7.845 1.00 96.75 182 SER A C 1
ATOM 1366 O O . SER A 1 182 ? 12.559 5.483 8.324 1.00 96.75 182 SER A O 1
ATOM 1368 N N . MET A 1 183 ? 11.485 4.328 6.723 1.00 97.81 183 MET A N 1
ATOM 1369 C CA . MET A 1 183 ? 10.954 5.480 5.996 1.00 97.81 183 MET A CA 1
ATOM 1370 C C . MET A 1 183 ? 9.880 6.207 6.818 1.00 97.81 183 MET A C 1
ATOM 1372 O O . MET A 1 183 ? 9.152 5.566 7.576 1.00 97.81 183 MET A O 1
ATOM 1376 N N . ASP A 1 184 ? 9.741 7.526 6.649 1.00 98.12 184 ASP A N 1
ATOM 1377 C CA . ASP A 1 184 ? 8.630 8.295 7.224 1.00 98.12 184 ASP A CA 1
ATOM 1378 C C . ASP A 1 184 ? 7.487 8.559 6.218 1.00 98.12 184 ASP A C 1
ATOM 1380 O O . ASP A 1 184 ? 7.547 8.180 5.050 1.00 98.12 184 ASP A O 1
ATOM 1384 N N . ILE A 1 185 ? 6.399 9.178 6.686 1.00 98.31 185 ILE A N 1
ATOM 1385 C CA . ILE A 1 185 ? 5.182 9.429 5.890 1.00 98.31 185 ILE A CA 1
ATOM 1386 C C . ILE A 1 185 ? 5.442 10.409 4.731 1.00 98.31 185 ILE A C 1
ATOM 1388 O O . ILE A 1 185 ? 4.831 10.285 3.668 1.00 98.31 185 ILE A O 1
ATOM 1392 N N . GLY A 1 186 ? 6.317 11.395 4.938 1.00 98.19 186 GLY A N 1
ATOM 1393 C CA . GLY A 1 186 ? 6.683 12.389 3.932 1.00 98.19 186 GLY A CA 1
ATOM 1394 C C . GLY A 1 186 ? 7.532 11.765 2.832 1.00 98.19 186 GLY A C 1
ATOM 1395 O O . GLY A 1 186 ? 7.159 11.850 1.661 1.00 98.19 186 GLY A O 1
ATOM 1396 N N . ASP A 1 187 ? 8.599 11.062 3.219 1.00 98.31 187 ASP A N 1
ATOM 1397 C CA . ASP A 1 187 ? 9.448 10.301 2.295 1.00 98.31 187 ASP A CA 1
ATOM 1398 C C . ASP A 1 187 ? 8.633 9.268 1.501 1.00 98.31 187 ASP A C 1
ATOM 1400 O O . ASP A 1 187 ? 8.832 9.118 0.296 1.00 98.31 187 ASP A O 1
ATOM 1404 N N . TRP A 1 188 ? 7.668 8.599 2.141 1.00 98.62 188 TRP A N 1
ATOM 1405 C CA . TRP A 1 188 ? 6.794 7.613 1.501 1.00 98.62 188 TRP A CA 1
ATOM 1406 C C . TRP A 1 188 ? 5.912 8.216 0.406 1.00 98.62 188 TRP A C 1
ATOM 1408 O O . TRP A 1 188 ? 5.886 7.691 -0.709 1.00 98.62 188 TRP A O 1
ATOM 1418 N N . HIS A 1 189 ? 5.240 9.343 0.663 1.00 98.31 189 HIS A N 1
ATOM 1419 C CA . HIS A 1 189 ? 4.456 10.037 -0.367 1.00 98.31 189 HIS A CA 1
ATOM 1420 C C . HIS A 1 189 ? 5.333 10.635 -1.482 1.00 98.31 189 HIS A C 1
ATOM 1422 O O . HIS A 1 189 ? 4.952 10.610 -2.660 1.00 98.31 189 HIS A O 1
ATOM 1428 N N . GLU A 1 190 ? 6.512 11.162 -1.139 1.00 97.38 190 GLU A N 1
ATOM 1429 C CA . GLU A 1 190 ? 7.461 11.718 -2.108 1.00 97.38 190 GLU A CA 1
ATOM 1430 C C . GLU A 1 190 ? 7.969 10.625 -3.057 1.00 97.38 190 GLU A C 1
ATOM 1432 O O . GLU A 1 190 ? 7.889 10.751 -4.283 1.00 97.38 190 GLU A O 1
ATOM 1437 N N . ALA A 1 191 ? 8.381 9.494 -2.487 1.00 98.12 191 ALA A N 1
ATOM 1438 C CA . ALA A 1 191 ? 8.858 8.342 -3.223 1.00 98.12 191 ALA A CA 1
ATOM 1439 C C . ALA A 1 191 ? 7.753 7.677 -4.059 1.00 98.12 191 ALA A C 1
ATOM 1441 O O . ALA A 1 191 ? 7.993 7.344 -5.221 1.00 98.12 191 ALA A O 1
ATOM 1442 N N . TRP A 1 192 ? 6.519 7.572 -3.549 1.00 98.38 192 TRP A N 1
ATOM 1443 C CA . TRP A 1 192 ? 5.366 7.116 -4.339 1.00 98.38 192 TRP A CA 1
ATOM 1444 C C . TRP A 1 192 ? 5.091 7.999 -5.558 1.00 98.38 192 TRP A C 1
ATOM 1446 O O . TRP A 1 192 ? 4.769 7.489 -6.634 1.00 98.38 192 TRP A O 1
ATOM 1456 N N . THR A 1 193 ? 5.275 9.314 -5.429 1.00 97.25 193 THR A N 1
ATOM 1457 C CA . THR A 1 193 ? 5.104 10.259 -6.542 1.00 97.25 193 THR A CA 1
ATOM 1458 C C . THR A 1 193 ? 6.108 9.991 -7.669 1.00 97.25 193 THR A C 1
ATOM 1460 O O . THR A 1 193 ? 5.743 10.050 -8.846 1.00 97.25 193 THR A O 1
ATOM 1463 N N . ARG A 1 194 ? 7.362 9.641 -7.345 1.00 97.25 194 ARG A N 1
ATOM 1464 C CA . ARG A 1 194 ? 8.359 9.244 -8.359 1.00 97.25 194 ARG A CA 1
ATOM 1465 C C . ARG A 1 194 ? 8.149 7.813 -8.861 1.00 97.25 194 ARG A C 1
ATOM 1467 O O . ARG A 1 194 ? 8.322 7.566 -10.053 1.00 97.25 194 ARG A O 1
ATOM 1474 N N . TYR A 1 195 ? 7.726 6.893 -7.993 1.00 98.25 195 TYR A N 1
ATOM 1475 C CA . TYR A 1 195 ? 7.401 5.513 -8.359 1.00 98.25 195 TYR A CA 1
ATOM 1476 C C . TYR A 1 195 ? 6.252 5.449 -9.372 1.00 98.25 195 TYR A C 1
ATOM 1478 O O . TYR A 1 195 ? 6.351 4.719 -10.355 1.00 98.25 195 TYR A O 1
ATOM 1486 N N . HIS A 1 196 ? 5.209 6.274 -9.214 1.00 97.94 196 HIS A N 1
ATOM 1487 C CA . HIS A 1 196 ? 4.151 6.419 -10.219 1.00 97.94 196 HIS A CA 1
ATOM 1488 C C . HIS A 1 196 ? 4.720 6.787 -11.597 1.00 97.94 196 HIS A C 1
ATOM 1490 O O . HIS A 1 196 ? 4.441 6.078 -12.559 1.00 97.94 196 HIS A O 1
ATOM 1496 N N . ARG A 1 197 ? 5.588 7.807 -11.689 1.00 96.94 197 ARG A N 1
ATOM 1497 C CA . ARG A 1 197 ? 6.234 8.203 -12.959 1.00 96.94 197 ARG A CA 1
ATOM 1498 C C . ARG A 1 197 ? 7.069 7.073 -13.566 1.00 96.94 197 ARG A C 1
ATOM 1500 O O . ARG A 1 197 ? 7.073 6.891 -14.782 1.00 96.94 197 ARG A O 1
ATOM 1507 N N . PHE A 1 198 ? 7.768 6.302 -12.733 1.00 97.75 198 PHE A N 1
ATOM 1508 C CA . PHE A 1 198 ? 8.524 5.129 -13.170 1.00 97.75 198 PHE A CA 1
ATOM 1509 C C . PHE A 1 198 ? 7.611 4.044 -13.758 1.00 97.75 198 PHE A C 1
ATOM 1511 O O . PHE A 1 198 ? 7.850 3.598 -14.879 1.00 97.75 198 PHE A O 1
ATOM 1518 N N . VAL A 1 199 ? 6.535 3.664 -13.062 1.00 97.81 199 VAL A N 1
ATOM 1519 C CA . VAL A 1 199 ? 5.578 2.662 -13.562 1.00 97.81 199 VAL A CA 1
ATOM 1520 C C . VAL A 1 199 ? 4.832 3.174 -14.803 1.00 97.81 199 VAL A C 1
ATOM 1522 O O . VAL A 1 199 ? 4.603 2.400 -15.722 1.00 97.81 199 VAL A O 1
ATOM 1525 N N . GLU A 1 200 ? 4.518 4.468 -14.896 1.00 97.25 200 GLU A N 1
ATOM 1526 C CA . GLU A 1 200 ? 3.929 5.084 -16.099 1.00 97.25 200 GLU A CA 1
ATOM 1527 C C . GLU A 1 200 ? 4.867 5.066 -17.315 1.00 97.25 200 GLU A C 1
ATOM 1529 O O . GLU A 1 200 ? 4.392 5.014 -18.447 1.00 97.25 200 GLU A O 1
ATOM 1534 N N . THR A 1 201 ? 6.184 5.098 -17.091 1.00 96.94 201 THR A N 1
ATOM 1535 C CA . THR A 1 201 ? 7.194 5.112 -18.164 1.00 96.94 201 THR A CA 1
ATOM 1536 C C . THR A 1 201 ? 7.621 3.702 -18.590 1.00 96.94 201 THR A C 1
ATOM 1538 O O . THR A 1 201 ? 7.925 3.484 -19.760 1.00 96.94 201 THR A O 1
ATOM 1541 N N . HIS A 1 202 ? 7.659 2.743 -17.657 1.00 96.81 202 HIS A N 1
ATOM 1542 C CA . HIS A 1 202 ? 8.256 1.414 -17.870 1.00 96.81 202 HIS A CA 1
ATOM 1543 C C . HIS A 1 202 ? 7.302 0.228 -17.642 1.00 96.81 202 HIS A C 1
ATOM 1545 O O . HIS A 1 202 ? 7.677 -0.910 -17.919 1.00 96.81 202 HIS A O 1
ATOM 1551 N N . GLY A 1 203 ? 6.100 0.463 -17.115 1.00 96.44 203 GLY A N 1
ATOM 1552 C CA . GLY A 1 203 ? 5.093 -0.563 -16.849 1.00 96.44 203 GLY A CA 1
ATOM 1553 C C . GLY A 1 203 ? 4.008 -0.640 -17.923 1.00 96.44 203 GLY A C 1
ATOM 1554 O O . GLY A 1 203 ? 3.792 0.281 -18.708 1.00 96.44 203 GLY A O 1
ATOM 1555 N N . ASP A 1 204 ? 3.281 -1.755 -17.933 1.00 97.19 204 ASP A N 1
ATOM 1556 C CA . ASP A 1 204 ? 2.044 -1.884 -18.697 1.00 97.19 204 ASP A CA 1
ATOM 1557 C C . ASP A 1 204 ? 0.884 -1.101 -18.040 1.00 97.19 204 ASP A C 1
ATOM 1559 O O . ASP A 1 204 ? 0.933 -0.721 -16.865 1.00 97.19 204 ASP A O 1
ATOM 1563 N N . LYS A 1 205 ? -0.196 -0.876 -18.799 1.00 97.25 205 LYS A N 1
ATOM 1564 C CA . LYS A 1 205 ? -1.354 -0.085 -18.345 1.00 97.25 205 LYS A CA 1
ATOM 1565 C C . LYS A 1 205 ? -2.050 -0.677 -17.115 1.00 97.25 205 LYS A C 1
ATOM 1567 O O . LYS A 1 205 ? -2.517 0.088 -16.271 1.00 97.25 205 LYS A O 1
ATOM 1572 N N . ASP A 1 206 ? -2.104 -2.000 -16.990 1.00 96.44 206 ASP A N 1
ATOM 1573 C CA . ASP A 1 206 ? -2.780 -2.664 -15.875 1.00 96.44 206 ASP A CA 1
ATOM 1574 C C . ASP A 1 206 ? -1.922 -2.592 -14.605 1.00 96.44 206 ASP A C 1
ATOM 1576 O O . ASP A 1 206 ? -2.452 -2.349 -13.519 1.00 96.44 206 ASP A O 1
ATOM 1580 N N . SER A 1 207 ? -0.595 -2.690 -14.734 1.00 95.94 207 SER A N 1
ATOM 1581 C CA . SER A 1 207 ? 0.360 -2.404 -13.657 1.00 95.94 207 SER A CA 1
ATOM 1582 C C . SER A 1 207 ? 0.283 -0.946 -13.189 1.00 95.94 207 SER A C 1
ATOM 1584 O O . SER A 1 207 ? 0.265 -0.712 -11.980 1.00 95.94 207 SER A O 1
ATOM 1586 N N . VAL A 1 208 ? 0.164 0.037 -14.096 1.00 97.62 208 VAL A N 1
ATOM 1587 C CA . VAL A 1 208 ? -0.060 1.453 -13.725 1.00 97.62 208 VAL A CA 1
ATOM 1588 C C . VAL A 1 208 ? -1.347 1.609 -12.910 1.00 97.62 208 VAL A C 1
ATOM 1590 O O . VAL A 1 208 ? -1.329 2.213 -11.837 1.00 97.62 208 VAL A O 1
ATOM 1593 N N . ILE A 1 209 ? -2.464 1.047 -13.386 1.00 97.38 209 ILE A N 1
ATOM 1594 C CA . ILE A 1 209 ? -3.763 1.132 -12.700 1.00 97.38 209 ILE A CA 1
ATOM 1595 C C . ILE A 1 209 ? -3.716 0.423 -11.339 1.00 97.38 209 ILE A C 1
ATOM 1597 O O . ILE A 1 209 ? -4.224 0.961 -10.354 1.00 97.38 209 ILE A O 1
ATOM 1601 N N . ARG A 1 210 ? -3.091 -0.760 -11.260 1.00 97.69 210 ARG A N 1
ATOM 1602 C CA . ARG A 1 210 ? -2.909 -1.519 -10.013 1.00 97.69 210 ARG A CA 1
ATOM 1603 C C . ARG A 1 210 ? -2.138 -0.707 -8.978 1.00 97.69 210 ARG A C 1
ATOM 1605 O O . ARG A 1 210 ? -2.600 -0.597 -7.845 1.00 97.69 210 ARG A O 1
ATOM 1612 N N . TRP A 1 211 ? -0.989 -0.142 -9.347 1.00 98.19 211 TRP A N 1
ATOM 1613 C CA . TRP A 1 211 ? -0.140 0.560 -8.384 1.00 98.19 211 TRP A CA 1
ATOM 1614 C C . TRP A 1 211 ? -0.729 1.893 -7.921 1.00 98.19 211 TRP A C 1
ATOM 1616 O O . TRP A 1 211 ? -0.620 2.195 -6.735 1.00 98.19 211 TRP A O 1
ATOM 1626 N N . LYS A 1 212 ? -1.452 2.613 -8.792 1.00 98.12 212 LYS A N 1
ATOM 1627 C CA . LYS A 1 212 ? -2.243 3.785 -8.381 1.00 98.12 212 LYS A CA 1
ATOM 1628 C C . LYS A 1 212 ? -3.310 3.416 -7.353 1.00 98.12 212 LYS A C 1
ATOM 1630 O O . LYS A 1 212 ? -3.288 3.963 -6.258 1.00 98.12 212 LYS A O 1
ATOM 1635 N N . LYS A 1 213 ? -4.151 2.415 -7.645 1.00 98.19 213 LYS A N 1
ATOM 1636 C CA . LYS A 1 213 ? -5.193 1.936 -6.714 1.00 98.19 213 LYS A CA 1
ATOM 1637 C C . LYS A 1 213 ? -4.634 1.442 -5.381 1.00 98.19 213 LYS A C 1
ATOM 1639 O O . LYS A 1 213 ? -5.259 1.636 -4.346 1.00 98.19 213 LYS A O 1
ATOM 1644 N N . HIS A 1 214 ? -3.470 0.794 -5.400 1.00 98.50 214 HIS A N 1
ATOM 1645 C CA . HIS A 1 214 ? -2.781 0.344 -4.190 1.00 98.50 214 HIS A CA 1
ATOM 1646 C C . HIS A 1 214 ? -2.304 1.530 -3.340 1.00 98.50 214 HIS A C 1
ATOM 1648 O O . HIS A 1 214 ? -2.576 1.556 -2.145 1.00 98.50 214 HIS A O 1
ATOM 1654 N N . HIS A 1 215 ? -1.657 2.540 -3.933 1.00 98.56 215 HIS A N 1
ATOM 1655 C CA . HIS A 1 215 ? -1.257 3.747 -3.198 1.00 98.56 215 HIS A CA 1
ATOM 1656 C C . HIS A 1 215 ? -2.470 4.550 -2.700 1.00 98.56 215 HIS A C 1
ATOM 1658 O O . HIS A 1 215 ? -2.482 4.945 -1.537 1.00 98.56 215 HIS A O 1
ATOM 1664 N N . GLU A 1 216 ? -3.509 4.724 -3.524 1.00 98.31 216 GLU A N 1
ATOM 1665 C CA . GLU A 1 216 ? -4.785 5.354 -3.146 1.00 98.31 216 GLU A CA 1
ATOM 1666 C C . GLU A 1 216 ? -5.405 4.650 -1.929 1.00 98.31 216 GLU A C 1
ATOM 1668 O O . GLU A 1 216 ? -5.622 5.286 -0.899 1.00 98.31 216 GLU A O 1
ATOM 1673 N N . PHE A 1 217 ? -5.568 3.322 -1.985 1.00 98.44 217 PHE A N 1
ATOM 1674 C CA . PHE A 1 217 ? -6.075 2.522 -0.867 1.00 98.44 217 PHE A CA 1
ATOM 1675 C C . PHE A 1 217 ? -5.273 2.727 0.425 1.00 98.44 217 PHE A C 1
ATOM 1677 O O . PHE A 1 217 ? -5.865 2.765 1.503 1.00 98.44 217 PHE A O 1
ATOM 1684 N N . LEU A 1 218 ? -3.943 2.844 0.347 1.00 98.56 218 LEU A N 1
ATOM 1685 C CA . LEU A 1 218 ? -3.089 3.051 1.520 1.00 98.56 218 LEU A CA 1
ATOM 1686 C C . LEU A 1 218 ? -3.118 4.491 2.047 1.00 98.56 218 LEU A C 1
ATOM 1688 O O . LEU A 1 218 ? -3.077 4.689 3.261 1.00 98.56 218 LEU A O 1
ATOM 1692 N N . ALA A 1 219 ? -3.223 5.484 1.164 1.00 98.00 219 ALA A N 1
ATOM 1693 C CA . ALA A 1 219 ? -3.331 6.893 1.532 1.00 98.00 219 ALA A CA 1
ATOM 1694 C C . ALA A 1 219 ? -4.698 7.236 2.158 1.00 98.00 219 ALA A C 1
ATOM 1696 O O . ALA A 1 219 ? -4.771 8.090 3.039 1.00 98.00 219 ALA A O 1
ATOM 1697 N N . GLU A 1 220 ? -5.766 6.538 1.760 1.00 98.00 220 GLU A N 1
ATOM 1698 C CA . GLU A 1 220 ? -7.127 6.686 2.301 1.00 98.00 220 GLU A CA 1
ATOM 1699 C C . GLU A 1 220 ? -7.330 6.054 3.695 1.00 98.00 220 GLU A C 1
ATOM 1701 O O . GLU A 1 220 ? -8.428 6.111 4.251 1.00 98.00 220 GLU A O 1
ATOM 1706 N N . GLN A 1 221 ? -6.302 5.441 4.293 1.00 98.00 221 GLN A N 1
ATOM 1707 C CA . GLN A 1 221 ? -6.452 4.750 5.574 1.00 98.00 221 GLN A CA 1
ATOM 1708 C C . GLN A 1 221 ? -6.657 5.703 6.758 1.00 98.00 221 GLN A C 1
ATOM 1710 O O . GLN A 1 221 ? -5.849 6.595 7.034 1.00 98.00 221 GLN A O 1
ATOM 1715 N N . ASP A 1 222 ? -7.711 5.428 7.534 1.00 96.19 222 ASP A N 1
ATOM 1716 C CA . ASP A 1 222 ? -8.027 6.129 8.777 1.00 96.19 222 ASP A CA 1
ATOM 1717 C C . ASP A 1 222 ? -6.809 6.230 9.699 1.00 96.19 222 ASP A C 1
ATOM 1719 O O . ASP A 1 222 ? -6.127 5.241 9.974 1.00 96.19 222 ASP A O 1
ATOM 1723 N N . ASN A 1 223 ? -6.593 7.416 10.272 1.00 95.75 223 ASN A N 1
ATOM 1724 C CA . ASN A 1 223 ? -5.482 7.689 11.187 1.00 95.75 223 ASN A CA 1
ATOM 1725 C C . ASN A 1 223 ? -4.112 7.281 10.605 1.00 95.75 223 ASN A C 1
ATOM 1727 O O . ASN A 1 223 ? -3.312 6.685 11.329 1.00 95.75 223 ASN A O 1
ATOM 1731 N N . LEU A 1 224 ? -3.837 7.620 9.334 1.00 96.56 224 LEU A N 1
ATOM 1732 C CA . LEU A 1 224 ? -2.589 7.342 8.600 1.00 96.56 224 LEU A CA 1
ATOM 1733 C C . LEU A 1 224 ? -1.344 7.324 9.505 1.00 96.56 224 LEU A C 1
ATOM 1735 O O . LEU A 1 224 ? -0.678 6.301 9.612 1.00 96.56 224 LEU A O 1
ATOM 1739 N N . LYS A 1 225 ? -1.098 8.405 10.264 1.00 97.50 225 LYS A N 1
ATOM 1740 C CA . LYS A 1 225 ? 0.050 8.534 11.183 1.00 97.50 225 LYS A CA 1
ATOM 1741 C C . LYS A 1 225 ? 0.154 7.438 12.254 1.00 97.50 225 LYS A C 1
ATOM 1743 O O . LYS A 1 225 ? 1.260 7.050 12.607 1.00 97.50 225 LYS A O 1
ATOM 1748 N N . ARG A 1 226 ? -0.969 6.959 12.794 1.00 96.75 226 ARG A N 1
ATOM 1749 C CA . ARG A 1 226 ? -1.001 5.881 13.797 1.00 96.75 226 ARG A CA 1
ATOM 1750 C C . ARG A 1 226 ? -0.819 4.507 13.156 1.00 96.75 226 ARG A C 1
ATOM 1752 O O . ARG A 1 226 ? -0.177 3.650 13.741 1.00 96.75 226 ARG A O 1
ATOM 1759 N N . ASN A 1 227 ? -1.396 4.303 11.976 1.00 97.62 227 ASN A N 1
ATOM 1760 C CA . ASN A 1 227 ? -1.374 3.014 11.284 1.00 97.62 227 ASN A CA 1
ATOM 1761 C C . ASN A 1 227 ? -0.168 2.855 10.340 1.00 97.62 227 ASN A C 1
ATOM 1763 O O . ASN A 1 227 ? -0.028 1.812 9.701 1.00 97.62 227 ASN A O 1
ATOM 1767 N N . PHE A 1 228 ? 0.707 3.863 10.249 1.00 98.31 228 PHE A N 1
ATOM 1768 C CA . PHE A 1 228 ? 1.734 3.949 9.215 1.00 98.31 228 PHE A CA 1
ATOM 1769 C C . PHE A 1 228 ? 2.707 2.763 9.205 1.00 98.31 228 PHE A C 1
ATOM 1771 O O . PHE A 1 228 ? 2.995 2.238 8.137 1.00 98.31 228 PHE A O 1
ATOM 1778 N N . ALA A 1 229 ? 3.128 2.257 10.368 1.00 98.31 229 ALA A N 1
ATOM 1779 C CA . ALA A 1 229 ? 3.993 1.075 10.440 1.00 98.31 229 ALA A CA 1
ATOM 1780 C C . ALA A 1 229 ? 3.346 -0.181 9.810 1.00 98.31 229 ALA A C 1
ATOM 1782 O O . ALA A 1 229 ? 4.025 -0.976 9.160 1.00 98.31 229 ALA A O 1
ATOM 1783 N N . ALA A 1 230 ? 2.024 -0.347 9.941 1.00 98.38 230 ALA A N 1
ATOM 1784 C CA . ALA A 1 230 ? 1.286 -1.430 9.290 1.00 98.38 230 ALA A CA 1
ATOM 1785 C C . ALA A 1 230 ? 1.088 -1.185 7.785 1.00 98.38 230 ALA A C 1
ATOM 1787 O O . ALA A 1 230 ? 1.177 -2.127 6.998 1.00 98.38 230 ALA A O 1
ATOM 1788 N N . ILE A 1 231 ? 0.861 0.071 7.390 1.00 98.62 231 ILE A N 1
ATOM 1789 C CA . ILE A 1 231 ? 0.744 0.499 5.989 1.00 98.62 231 ILE A CA 1
ATOM 1790 C C . ILE A 1 231 ? 2.051 0.243 5.240 1.00 98.62 231 ILE A C 1
ATOM 1792 O O . ILE A 1 231 ? 2.043 -0.477 4.247 1.00 98.62 231 ILE A O 1
ATOM 1796 N N . LEU A 1 232 ? 3.171 0.739 5.764 1.00 98.56 232 LEU A N 1
ATOM 1797 C CA . LEU A 1 232 ? 4.505 0.572 5.194 1.00 98.56 232 LEU A CA 1
ATOM 1798 C C . LEU A 1 232 ? 4.902 -0.910 5.108 1.00 98.56 232 LEU A C 1
ATOM 1800 O O . LEU A 1 232 ? 5.331 -1.374 4.054 1.00 98.56 232 LEU A O 1
ATOM 1804 N N . LYS A 1 233 ? 4.663 -1.698 6.167 1.00 98.50 233 LYS A N 1
ATOM 1805 C CA . LYS A 1 233 ? 4.917 -3.150 6.156 1.00 98.50 233 LYS A CA 1
ATOM 1806 C C . LYS A 1 233 ? 4.099 -3.886 5.084 1.00 98.50 233 LYS A C 1
ATOM 1808 O O . LYS A 1 233 ? 4.642 -4.744 4.390 1.00 98.50 233 LYS A O 1
ATOM 1813 N N . PHE A 1 234 ? 2.812 -3.568 4.934 1.00 98.69 234 PHE A N 1
ATOM 1814 C CA . PHE A 1 234 ? 1.961 -4.175 3.905 1.00 98.69 234 PHE A CA 1
ATOM 1815 C C . PHE A 1 234 ? 2.325 -3.714 2.486 1.00 98.69 234 PHE A C 1
ATOM 1817 O O . PHE A 1 234 ? 2.252 -4.505 1.544 1.00 98.69 234 PHE A O 1
ATOM 1824 N N . ASP A 1 235 ? 2.753 -2.462 2.334 1.00 98.69 235 ASP A N 1
ATOM 1825 C CA . ASP A 1 235 ? 3.236 -1.898 1.076 1.00 98.69 235 ASP A CA 1
ATOM 1826 C C . ASP A 1 235 ? 4.487 -2.643 0.573 1.00 98.69 235 ASP A C 1
ATOM 1828 O O . ASP A 1 235 ? 4.493 -3.194 -0.534 1.00 98.69 235 ASP A O 1
ATOM 1832 N N . ILE A 1 236 ? 5.494 -2.772 1.447 1.00 98.31 236 ILE A N 1
ATOM 1833 C CA . ILE A 1 236 ? 6.723 -3.545 1.213 1.00 98.31 236 ILE A CA 1
ATOM 1834 C C . ILE A 1 236 ? 6.389 -5.000 0.865 1.00 98.31 236 ILE A C 1
ATOM 1836 O O . ILE A 1 236 ? 6.886 -5.522 -0.137 1.00 98.31 236 ILE A O 1
ATOM 1840 N N . GLU A 1 237 ? 5.529 -5.664 1.650 1.00 98.25 237 GLU A N 1
ATOM 1841 C CA . GLU A 1 237 ? 5.134 -7.056 1.396 1.00 98.25 237 GLU A CA 1
ATOM 1842 C C . GLU A 1 237 ? 4.473 -7.210 0.019 1.00 98.25 237 GLU A C 1
ATOM 1844 O O . GLU A 1 237 ? 4.830 -8.113 -0.741 1.00 98.25 237 GLU A O 1
ATOM 1849 N N . THR A 1 238 ? 3.553 -6.309 -0.335 1.00 98.00 238 THR A N 1
ATOM 1850 C CA . THR A 1 238 ? 2.805 -6.372 -1.598 1.00 98.00 238 THR A CA 1
ATOM 1851 C C . THR A 1 238 ? 3.720 -6.131 -2.801 1.00 98.00 238 THR A C 1
ATOM 1853 O O . THR A 1 238 ? 3.713 -6.943 -3.731 1.00 98.00 238 THR A O 1
ATOM 1856 N N . ARG A 1 239 ? 4.568 -5.088 -2.780 1.00 97.75 239 ARG A N 1
ATOM 1857 C CA . ARG A 1 239 ? 5.565 -4.847 -3.844 1.00 97.75 239 ARG A CA 1
ATOM 1858 C C . ARG A 1 239 ? 6.569 -5.991 -3.967 1.00 97.75 239 ARG A C 1
ATOM 1860 O O . ARG A 1 239 ? 6.881 -6.410 -5.082 1.00 97.75 239 ARG A O 1
ATOM 1867 N N . THR A 1 240 ? 7.058 -6.524 -2.847 1.00 96.50 240 THR A N 1
ATOM 1868 C CA . THR A 1 240 ? 8.009 -7.647 -2.840 1.00 96.50 240 THR A CA 1
ATOM 1869 C C . THR A 1 240 ? 7.377 -8.901 -3.436 1.00 96.50 240 THR A C 1
ATOM 1871 O O . THR A 1 240 ? 7.949 -9.516 -4.338 1.00 96.50 240 THR A O 1
ATOM 1874 N N . LYS A 1 241 ? 6.168 -9.259 -2.984 1.00 96.56 241 LYS A N 1
ATOM 1875 C CA . LYS A 1 241 ? 5.429 -10.426 -3.472 1.00 96.56 241 LYS A CA 1
ATOM 1876 C C . LYS A 1 241 ? 5.116 -10.311 -4.962 1.00 96.56 241 LYS A C 1
ATOM 1878 O O . LYS A 1 241 ? 5.378 -11.264 -5.689 1.00 96.56 241 LYS A O 1
ATOM 1883 N N . TYR A 1 242 ? 4.622 -9.158 -5.421 1.00 95.94 242 TYR A N 1
ATOM 1884 C CA . TYR A 1 242 ? 4.319 -8.942 -6.837 1.00 95.94 242 TYR A CA 1
ATOM 1885 C C . TYR A 1 242 ? 5.566 -9.058 -7.717 1.00 95.94 242 TYR A C 1
ATOM 1887 O O . TYR A 1 242 ? 5.519 -9.710 -8.752 1.00 95.94 242 TYR A O 1
ATOM 1895 N N . ASN A 1 243 ? 6.696 -8.483 -7.294 1.00 93.31 243 ASN A N 1
ATOM 1896 C CA . ASN A 1 243 ? 7.945 -8.583 -8.047 1.00 93.31 243 ASN A CA 1
ATOM 1897 C C . ASN A 1 243 ? 8.482 -10.027 -8.116 1.00 93.31 243 ASN A C 1
ATOM 1899 O O . ASN A 1 243 ? 9.077 -10.421 -9.115 1.00 93.31 243 ASN A O 1
ATOM 1903 N N . LEU A 1 244 ? 8.317 -10.818 -7.050 1.00 92.31 244 LEU A N 1
ATOM 1904 C CA . LEU A 1 244 ? 8.771 -12.213 -7.017 1.00 92.31 244 LEU A CA 1
ATOM 1905 C C . LEU A 1 244 ? 7.857 -13.158 -7.804 1.00 92.31 244 LEU A C 1
ATOM 1907 O O . LEU A 1 244 ? 8.368 -14.051 -8.483 1.00 92.31 244 LEU A O 1
ATOM 1911 N N . THR A 1 245 ? 6.543 -12.958 -7.698 1.00 94.88 245 THR A N 1
ATOM 1912 C CA . THR A 1 245 ? 5.508 -13.793 -8.313 1.00 94.88 245 THR A CA 1
ATOM 1913 C C . THR A 1 245 ? 4.298 -12.918 -8.670 1.00 94.88 245 THR A C 1
ATOM 1915 O O . THR A 1 245 ? 3.374 -12.790 -7.858 1.00 94.88 245 THR A O 1
ATOM 1918 N N . PRO A 1 246 ? 4.268 -12.312 -9.873 1.00 94.94 246 PRO A N 1
ATOM 1919 C CA . PRO A 1 246 ? 3.114 -11.553 -10.336 1.00 94.94 246 PRO A CA 1
ATOM 1920 C C . PRO A 1 246 ? 1.871 -12.447 -10.378 1.00 94.94 246 PRO A C 1
ATOM 1922 O O . PRO A 1 246 ? 1.871 -13.499 -11.016 1.00 94.94 246 PRO A O 1
ATOM 1925 N N . SER A 1 247 ? 0.803 -12.031 -9.700 1.00 95.06 247 SER A N 1
ATOM 1926 C CA . SER A 1 247 ? -0.481 -12.734 -9.687 1.00 95.06 247 SER A CA 1
ATOM 1927 C C . SER A 1 247 ? -1.625 -11.787 -10.059 1.00 95.06 247 SER A C 1
ATOM 1929 O O . SER A 1 247 ? -1.491 -10.566 -9.908 1.00 95.06 247 SER A O 1
ATOM 1931 N N . PRO A 1 248 ? -2.786 -12.316 -10.488 1.00 95.06 248 PRO A N 1
ATOM 1932 C CA . PRO A 1 248 ? -4.028 -11.554 -10.498 1.00 95.06 248 PRO A CA 1
ATOM 1933 C C . PRO A 1 248 ? -4.292 -10.905 -9.131 1.00 95.06 248 PRO A C 1
ATOM 1935 O O . PRO A 1 248 ? -3.850 -11.405 -8.092 1.00 95.06 248 PRO A O 1
ATOM 1938 N N . HIS A 1 249 ? -4.992 -9.769 -9.144 1.00 95.88 249 HIS A N 1
ATOM 1939 C CA . HIS A 1 249 ? -5.377 -9.068 -7.919 1.00 95.88 249 HIS A CA 1
ATOM 1940 C C . HIS A 1 249 ? -6.662 -9.684 -7.368 1.00 95.88 249 HIS A C 1
ATOM 1942 O O . HIS A 1 249 ? -7.665 -9.713 -8.077 1.00 95.88 249 HIS A O 1
ATOM 1948 N N . ASP A 1 250 ? -6.625 -10.152 -6.122 1.00 97.12 250 ASP A N 1
ATOM 1949 C CA . ASP A 1 250 ? -7.805 -10.600 -5.380 1.00 97.12 250 ASP A CA 1
ATOM 1950 C C . ASP A 1 250 ? -8.069 -9.632 -4.222 1.00 97.12 250 ASP A C 1
ATOM 1952 O O . ASP A 1 250 ? -7.337 -9.612 -3.229 1.00 97.12 250 ASP A O 1
ATOM 1956 N N . GLU A 1 251 ? -9.122 -8.832 -4.372 1.00 96.88 251 GLU A N 1
ATOM 1957 C CA . GLU A 1 251 ? -9.515 -7.768 -3.447 1.00 96.88 251 GLU A CA 1
ATOM 1958 C C . GLU A 1 251 ? -9.786 -8.300 -2.028 1.00 96.88 251 GLU A C 1
ATOM 1960 O O . GLU A 1 251 ? -9.377 -7.684 -1.039 1.00 96.88 251 GLU A O 1
ATOM 1965 N N . ASP A 1 252 ? -10.406 -9.479 -1.913 1.00 97.00 252 ASP A N 1
ATOM 1966 C CA . ASP A 1 252 ? -10.781 -10.056 -0.621 1.00 97.00 252 ASP A CA 1
ATOM 1967 C C . ASP A 1 252 ? -9.568 -10.606 0.133 1.00 97.00 252 ASP A C 1
ATOM 1969 O O . ASP A 1 252 ? -9.470 -10.451 1.355 1.00 97.00 252 ASP A O 1
ATOM 1973 N N . SER A 1 253 ? -8.623 -11.264 -0.547 1.00 97.25 253 SER A N 1
ATOM 1974 C CA . SER A 1 253 ? -7.354 -11.665 0.085 1.00 97.25 253 SER A CA 1
ATOM 1975 C C . SER A 1 253 ? -6.465 -10.465 0.401 1.00 97.25 253 SER A C 1
ATOM 1977 O O . SER A 1 253 ? -5.832 -10.453 1.457 1.00 97.25 253 SER A O 1
ATOM 1979 N N . TYR A 1 254 ? -6.445 -9.447 -0.463 1.00 98.00 254 TYR A N 1
ATOM 1980 C CA . TYR A 1 254 ? -5.693 -8.208 -0.262 1.00 98.00 254 TYR A CA 1
ATOM 1981 C C . TYR A 1 254 ? -6.151 -7.478 1.012 1.00 98.00 254 TYR A C 1
ATOM 1983 O O . TYR A 1 254 ? -5.348 -7.260 1.923 1.00 98.00 254 TYR A O 1
ATOM 1991 N N . ARG A 1 255 ? -7.460 -7.215 1.157 1.00 97.81 255 ARG A N 1
ATOM 1992 C CA . ARG A 1 255 ? -8.029 -6.568 2.357 1.00 97.81 255 ARG A CA 1
ATOM 1993 C C . ARG A 1 255 ? -7.836 -7.399 3.624 1.00 97.81 255 ARG A C 1
ATOM 1995 O O . ARG A 1 255 ? -7.435 -6.858 4.653 1.00 97.81 255 ARG A O 1
ATOM 2002 N N . ARG A 1 256 ? -8.060 -8.719 3.561 1.00 97.94 256 ARG A N 1
ATOM 2003 C CA . ARG A 1 256 ? -7.814 -9.616 4.707 1.00 97.94 256 ARG A CA 1
ATOM 2004 C C . ARG A 1 256 ? -6.345 -9.621 5.132 1.00 97.94 256 ARG A C 1
ATOM 2006 O O . ARG A 1 256 ? -6.078 -9.662 6.332 1.00 97.94 256 ARG A O 1
ATOM 2013 N N . ARG A 1 257 ? -5.395 -9.558 4.190 1.00 98.25 257 ARG A N 1
ATOM 2014 C CA . ARG A 1 257 ? -3.964 -9.500 4.524 1.00 98.25 257 ARG A CA 1
ATOM 2015 C C . ARG A 1 257 ? -3.586 -8.168 5.168 1.00 98.25 257 ARG A C 1
ATOM 2017 O O . ARG A 1 257 ? -2.858 -8.186 6.156 1.00 98.25 257 ARG A O 1
ATOM 2024 N N . PHE A 1 258 ? -4.121 -7.048 4.683 1.00 98.50 258 PHE A N 1
ATOM 2025 C CA . PHE A 1 258 ? -3.886 -5.739 5.294 1.00 98.50 258 PHE A CA 1
ATOM 2026 C C . PHE A 1 258 ? -4.375 -5.672 6.752 1.00 98.50 258 PHE A C 1
ATOM 2028 O O . PHE A 1 258 ? -3.618 -5.285 7.643 1.00 98.50 258 PHE A O 1
ATO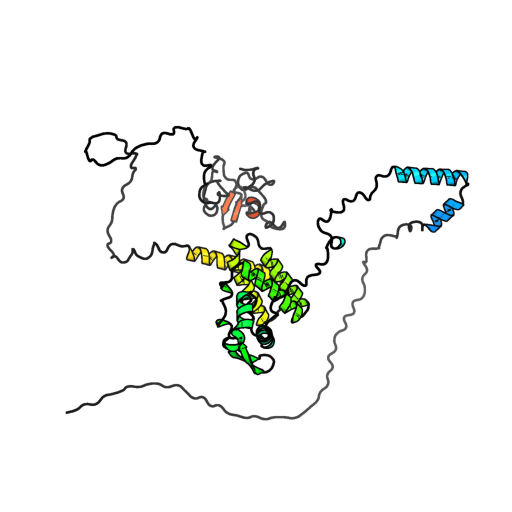M 2035 N N . GLU A 1 259 ? -5.601 -6.130 7.033 1.00 98.12 259 GLU A N 1
ATOM 2036 C CA . GLU A 1 259 ? -6.115 -6.184 8.411 1.00 98.12 259 GLU A CA 1
ATOM 2037 C C . GLU A 1 259 ? -5.323 -7.157 9.301 1.00 98.12 259 GLU A C 1
ATOM 2039 O O . GLU A 1 259 ? -5.086 -6.863 10.473 1.00 98.12 259 GLU A O 1
ATOM 2044 N N . ALA A 1 260 ? -4.838 -8.280 8.755 1.00 98.06 260 ALA A N 1
ATOM 2045 C CA . ALA A 1 260 ? -3.938 -9.171 9.486 1.00 98.06 260 ALA A CA 1
ATOM 2046 C C . ALA A 1 260 ? -2.625 -8.465 9.875 1.00 98.06 260 ALA A C 1
ATOM 2048 O O . ALA A 1 260 ? -2.213 -8.552 11.030 1.00 98.06 260 ALA A O 1
ATOM 2049 N N . ILE A 1 261 ? -2.007 -7.701 8.966 1.00 98.44 261 ILE A N 1
ATOM 2050 C CA . ILE A 1 261 ? -0.778 -6.945 9.264 1.00 98.44 261 ILE A CA 1
ATOM 2051 C C . ILE A 1 261 ? -1.026 -5.836 10.295 1.00 98.44 261 ILE A C 1
ATOM 2053 O O . ILE A 1 261 ? -0.197 -5.652 11.187 1.00 98.44 261 ILE A O 1
ATOM 2057 N N . LYS A 1 262 ? -2.175 -5.147 10.250 1.00 98.00 262 LYS A N 1
ATOM 2058 C CA . LYS A 1 262 ? -2.574 -4.187 11.297 1.00 98.00 262 LYS A CA 1
ATOM 2059 C C . LYS A 1 262 ? -2.650 -4.841 12.679 1.00 98.00 262 LYS A C 1
ATOM 2061 O O . LYS A 1 262 ? -2.165 -4.264 13.650 1.00 98.00 262 LYS A O 1
ATOM 2066 N N . LEU A 1 263 ? -3.211 -6.049 12.772 1.00 97.56 263 LEU A N 1
ATOM 2067 C CA . LEU A 1 263 ? -3.256 -6.812 14.025 1.00 97.56 263 LEU A CA 1
ATOM 2068 C C . LEU A 1 263 ? -1.865 -7.293 14.470 1.00 97.56 263 LEU A C 1
ATOM 2070 O O . LEU A 1 263 ? -1.551 -7.180 15.652 1.00 97.56 263 LEU A O 1
ATOM 2074 N N . GLU A 1 264 ? -1.020 -7.769 13.548 1.00 97.88 264 GLU A N 1
ATOM 2075 C CA . GLU A 1 264 ? 0.370 -8.162 13.837 1.00 97.88 264 GLU A CA 1
ATOM 2076 C C . GLU A 1 264 ? 1.188 -6.997 14.420 1.00 97.88 264 GLU A C 1
ATOM 2078 O O . GLU A 1 264 ? 1.878 -7.170 15.424 1.00 97.88 264 GLU A O 1
ATOM 2083 N N . VAL A 1 265 ? 1.109 -5.809 13.807 1.00 97.25 265 VAL A N 1
ATOM 2084 C CA . VAL A 1 265 ? 1.844 -4.613 14.256 1.00 97.25 265 VAL A CA 1
ATOM 2085 C C . VAL A 1 265 ? 1.322 -4.127 15.607 1.00 97.25 265 VAL A C 1
ATOM 2087 O O . VAL A 1 265 ? 2.115 -3.945 16.526 1.00 97.25 265 VAL A O 1
ATOM 2090 N N . LEU A 1 266 ? -0.000 -4.030 15.784 1.00 96.31 266 LEU A N 1
ATOM 2091 C CA . LEU A 1 266 ? -0.597 -3.655 17.070 1.00 96.31 266 LEU A CA 1
ATOM 2092 C C . LEU A 1 266 ? -0.222 -4.640 18.193 1.00 96.31 266 LEU A C 1
ATOM 2094 O O . LEU A 1 266 ? 0.023 -4.232 19.327 1.00 96.31 266 LEU A O 1
ATOM 2098 N N . GLN A 1 267 ? -0.155 -5.942 17.897 1.00 97.00 267 GLN A N 1
ATOM 2099 C CA . GLN A 1 267 ? 0.293 -6.945 18.863 1.00 97.00 267 GLN A CA 1
ATOM 2100 C C . GLN A 1 267 ? 1.780 -6.775 19.211 1.00 97.00 267 GLN A C 1
ATOM 2102 O O . GLN A 1 267 ? 2.137 -6.890 20.384 1.00 97.00 267 GLN A O 1
ATOM 2107 N N . ALA A 1 268 ? 2.637 -6.480 18.228 1.00 95.94 268 ALA A N 1
ATOM 2108 C CA . ALA A 1 268 ? 4.053 -6.209 18.460 1.00 95.94 268 ALA A CA 1
ATOM 2109 C C . ALA A 1 268 ? 4.264 -4.954 19.328 1.00 95.94 268 ALA A C 1
ATOM 2111 O O . ALA A 1 268 ? 5.036 -5.006 20.283 1.00 95.94 268 ALA A O 1
ATOM 2112 N N . GLU A 1 269 ? 3.521 -3.871 19.072 1.00 95.12 269 GLU A N 1
ATOM 2113 C CA . GLU A 1 269 ? 3.528 -2.654 19.897 1.00 95.12 269 GLU A CA 1
ATOM 2114 C C . GLU A 1 269 ? 3.118 -2.940 21.350 1.00 95.12 269 GLU A C 1
ATOM 2116 O O . GLU A 1 269 ? 3.795 -2.505 22.279 1.00 95.12 269 GLU A O 1
ATOM 2121 N N . ILE A 1 270 ? 2.049 -3.716 21.569 1.00 94.94 270 ILE A N 1
ATOM 2122 C CA . ILE A 1 270 ? 1.586 -4.095 22.917 1.00 94.94 270 ILE A CA 1
ATOM 2123 C C . ILE A 1 270 ? 2.638 -4.931 23.661 1.00 94.94 270 ILE A C 1
ATOM 2125 O O . ILE A 1 270 ? 2.811 -4.766 24.870 1.00 94.94 270 ILE A O 1
ATOM 2129 N N . LEU A 1 271 ? 3.342 -5.827 22.962 1.00 94.31 271 LEU A N 1
ATOM 2130 C CA . LEU A 1 271 ? 4.416 -6.630 23.552 1.00 94.31 271 LEU A CA 1
ATOM 2131 C C . LEU A 1 271 ? 5.657 -5.783 23.870 1.00 94.31 271 LEU A C 1
ATOM 2133 O O . LEU A 1 271 ? 6.230 -5.954 24.942 1.00 94.31 271 LEU A O 1
ATOM 2137 N N . ALA A 1 272 ? 6.033 -4.851 22.990 1.00 93.75 272 ALA A N 1
ATOM 2138 C CA . ALA A 1 272 ? 7.161 -3.940 23.193 1.00 93.75 272 ALA A CA 1
ATOM 2139 C C . ALA A 1 272 ? 6.900 -2.893 24.293 1.00 93.75 272 ALA A C 1
ATOM 2141 O O . ALA A 1 272 ? 7.820 -2.505 25.008 1.00 93.75 272 ALA A O 1
ATOM 2142 N N . ALA A 1 273 ? 5.648 -2.460 24.464 1.00 92.75 273 ALA A N 1
ATOM 2143 C CA . ALA A 1 273 ? 5.239 -1.520 25.508 1.00 92.75 273 ALA A CA 1
ATOM 2144 C C . ALA A 1 273 ? 5.088 -2.162 26.901 1.00 92.75 273 ALA A C 1
ATOM 2146 O O . ALA A 1 273 ? 4.842 -1.451 27.878 1.00 92.75 273 ALA A O 1
ATOM 2147 N N . ARG A 1 274 ? 5.205 -3.493 27.023 1.00 91.19 274 ARG A N 1
ATOM 2148 C CA . ARG A 1 274 ? 5.126 -4.173 28.319 1.00 91.19 274 ARG A CA 1
ATOM 2149 C C . ARG A 1 274 ? 6.397 -3.862 29.128 1.00 91.19 274 ARG A C 1
ATOM 2151 O O . ARG A 1 274 ? 7.482 -4.235 28.686 1.00 91.19 274 ARG A O 1
ATOM 2158 N N . PRO A 1 275 ? 6.299 -3.213 30.304 1.00 80.06 275 PRO A N 1
ATOM 2159 C CA . PRO A 1 275 ? 7.480 -2.837 31.072 1.00 80.06 275 PRO A CA 1
ATOM 2160 C C . PRO A 1 275 ? 8.267 -4.075 31.519 1.00 80.06 275 PRO A C 1
ATOM 2162 O O . PRO A 1 275 ? 7.692 -5.081 31.932 1.00 80.06 275 PRO A O 1
ATOM 2165 N N . ILE A 1 276 ? 9.596 -3.971 31.478 1.00 71.62 276 ILE A N 1
ATOM 2166 C CA . ILE A 1 276 ? 10.562 -5.036 31.822 1.00 71.62 276 ILE A CA 1
ATOM 2167 C C . ILE A 1 276 ? 10.658 -5.239 33.363 1.00 71.62 276 ILE A C 1
ATOM 2169 O O . ILE A 1 276 ? 11.524 -5.942 33.870 1.00 71.62 276 ILE A O 1
ATOM 2173 N N . SER A 1 277 ? 9.742 -4.648 34.138 1.00 63.44 277 SER A N 1
ATOM 2174 C CA . SER A 1 277 ? 9.832 -4.468 35.597 1.00 63.44 277 SER A CA 1
ATOM 2175 C C . SER A 1 277 ? 9.781 -5.742 36.448 1.00 63.44 277 SER A C 1
ATOM 2177 O O . SER A 1 277 ? 10.089 -5.672 37.634 1.00 63.44 277 SER A O 1
ATOM 2179 N N . ASP A 1 278 ? 9.408 -6.890 35.878 1.00 56.91 278 ASP A N 1
ATOM 2180 C CA . ASP A 1 278 ? 9.028 -8.078 36.660 1.00 56.91 278 ASP A CA 1
ATOM 2181 C C . ASP A 1 278 ? 10.073 -9.218 36.628 1.00 56.91 278 ASP A C 1
ATOM 2183 O O . ASP A 1 278 ? 9.822 -10.292 37.177 1.00 56.91 278 ASP A O 1
ATOM 2187 N N . VAL A 1 279 ? 11.236 -9.032 35.983 1.00 58.78 279 VAL A N 1
ATOM 2188 C CA . VAL A 1 279 ? 12.197 -10.133 35.721 1.00 58.78 279 VAL A CA 1
ATOM 2189 C C . VAL A 1 279 ? 13.396 -10.177 36.689 1.00 58.78 279 VAL A C 1
ATOM 2191 O O . VAL A 1 279 ? 13.943 -11.253 36.918 1.00 58.78 279 VAL A O 1
ATOM 2194 N N . GLU A 1 280 ? 13.777 -9.072 37.341 1.00 53.69 280 GLU A N 1
ATOM 2195 C CA . GLU A 1 280 ? 15.009 -8.993 38.163 1.00 53.69 280 GLU A CA 1
ATOM 2196 C C . GLU A 1 280 ? 14.801 -9.050 39.693 1.00 53.69 280 GLU A C 1
ATOM 2198 O O . GLU A 1 280 ? 15.622 -8.556 40.460 1.00 53.69 280 GLU A O 1
ATOM 2203 N N . SER A 1 281 ? 13.720 -9.661 40.190 1.00 57.44 281 SER A N 1
ATOM 2204 C CA . SER A 1 281 ? 13.470 -9.768 41.648 1.00 57.44 281 SER A CA 1
ATOM 2205 C C . SER A 1 281 ? 13.278 -11.186 42.192 1.00 57.44 281 SER A C 1
ATOM 2207 O O . SER A 1 281 ? 12.885 -11.334 43.345 1.00 57.44 281 SER A O 1
ATOM 2209 N N . ASN A 1 282 ? 13.573 -12.238 41.415 1.00 51.19 282 ASN A N 1
ATOM 2210 C CA . ASN A 1 282 ? 13.324 -13.621 41.855 1.00 51.19 282 ASN A CA 1
ATOM 2211 C C . ASN A 1 282 ? 14.509 -14.593 41.701 1.00 51.19 282 ASN A C 1
ATOM 2213 O O . ASN A 1 282 ? 14.333 -15.761 41.371 1.00 51.19 282 ASN A O 1
ATOM 2217 N N . ASN A 1 283 ? 15.712 -14.116 42.031 1.00 53.78 283 ASN A N 1
ATOM 2218 C CA . ASN A 1 283 ? 16.866 -14.958 42.371 1.00 53.78 283 ASN A CA 1
ATOM 2219 C C . ASN A 1 283 ? 17.202 -14.836 43.870 1.00 53.78 283 ASN A C 1
ATOM 2221 O O . ASN A 1 283 ? 18.325 -14.509 44.248 1.00 53.78 283 ASN A O 1
ATOM 2225 N N . ASN A 1 284 ? 16.227 -15.103 44.748 1.00 48.97 284 ASN A N 1
ATOM 2226 C CA . ASN A 1 284 ? 16.543 -15.389 46.147 1.00 48.97 284 ASN A CA 1
ATOM 2227 C C . ASN A 1 284 ? 15.635 -16.471 46.755 1.00 48.97 284 ASN A C 1
ATOM 2229 O O . ASN A 1 284 ? 14.544 -16.206 47.243 1.00 48.97 284 ASN A O 1
ATOM 2233 N N . THR A 1 285 ? 16.164 -17.692 46.712 1.00 49.19 285 THR A N 1
ATOM 2234 C CA . THR A 1 285 ? 16.058 -18.746 47.732 1.00 49.19 285 THR A CA 1
ATOM 2235 C C . THR A 1 285 ? 14.678 -19.068 48.322 1.00 49.19 285 THR A C 1
ATOM 2237 O O . THR A 1 285 ? 14.138 -18.375 49.181 1.00 49.19 285 THR A O 1
ATOM 2240 N N . VAL A 1 286 ? 14.196 -20.263 47.968 1.00 54.16 286 VAL A N 1
ATOM 2241 C CA . VAL A 1 286 ? 13.139 -21.010 48.669 1.00 54.16 286 VAL A CA 1
ATOM 2242 C C . VAL A 1 286 ? 13.269 -20.915 50.197 1.00 54.16 286 VAL A C 1
ATOM 2244 O O . VAL A 1 286 ? 14.197 -21.455 50.795 1.00 54.16 286 VAL A O 1
ATOM 2247 N N . SER A 1 287 ? 12.282 -20.299 50.849 1.00 40.44 287 SER A N 1
ATOM 2248 C CA . SER A 1 287 ? 12.030 -20.468 52.283 1.00 40.44 287 SER A CA 1
ATOM 2249 C C . SER A 1 287 ? 10.535 -20.550 52.554 1.00 40.44 287 SER A C 1
ATOM 2251 O O . SER A 1 287 ? 9.790 -19.574 52.526 1.00 40.44 287 SER A O 1
ATOM 2253 N N . PHE A 1 288 ? 10.100 -21.781 52.792 1.00 46.53 288 PHE A N 1
ATOM 2254 C CA . PHE A 1 288 ? 8.711 -22.177 52.947 1.00 46.53 288 PHE A CA 1
ATOM 2255 C C . PHE A 1 288 ? 8.255 -21.908 54.391 1.00 46.53 288 PHE A C 1
ATOM 2257 O O . PHE A 1 288 ? 8.393 -22.771 55.255 1.00 46.53 288 PHE A O 1
ATOM 2264 N N . SER A 1 289 ? 7.724 -20.717 54.691 1.00 43.16 289 SER A N 1
ATOM 2265 C CA . SER A 1 289 ? 7.102 -20.463 56.002 1.00 43.16 289 SER A CA 1
ATOM 2266 C C . SER A 1 289 ? 5.829 -19.607 55.942 1.00 43.16 289 SER A C 1
ATOM 2268 O O . SER A 1 289 ? 5.843 -18.388 55.878 1.00 43.16 289 SER A O 1
ATOM 2270 N N . SER A 1 290 ? 4.692 -20.303 55.995 1.00 52.69 290 SER A N 1
ATOM 2271 C CA . SER A 1 290 ? 3.568 -20.081 56.923 1.00 52.69 290 SER A CA 1
ATOM 2272 C C . SER A 1 290 ? 3.475 -18.727 57.661 1.00 52.69 290 SER A C 1
ATOM 2274 O O . SER A 1 290 ? 3.844 -18.636 58.832 1.00 52.69 290 SER A O 1
ATOM 2276 N N . TRP A 1 291 ? 2.856 -17.709 57.048 1.00 39.09 291 TRP A N 1
ATOM 2277 C CA . TRP A 1 291 ? 2.306 -16.559 57.787 1.00 39.09 291 TRP A CA 1
ATOM 2278 C C . TRP A 1 291 ? 0.810 -16.379 57.507 1.00 39.09 291 TRP A C 1
ATOM 2280 O O . TRP A 1 291 ? 0.369 -15.750 56.548 1.00 39.09 291 TRP A O 1
ATOM 2290 N N . LYS A 1 292 ? 0.045 -16.974 58.430 1.00 44.09 292 LYS A N 1
ATOM 2291 C CA . LYS A 1 292 ? -1.255 -16.530 58.950 1.00 44.09 292 LYS A CA 1
ATOM 2292 C C . LYS A 1 292 ? -1.571 -15.061 58.638 1.00 44.09 292 LYS A C 1
ATOM 2294 O O . LYS A 1 292 ? -0.817 -14.164 59.009 1.00 44.09 292 LYS A O 1
ATOM 2299 N N . GLY A 1 293 ? -2.736 -14.823 58.042 1.00 48.78 293 GLY A N 1
ATOM 2300 C CA . GLY A 1 293 ? -3.158 -13.479 57.658 1.00 48.78 293 GLY A CA 1
ATOM 2301 C C . GLY A 1 293 ? -3.450 -12.544 58.836 1.00 48.78 293 GLY A C 1
ATOM 2302 O O . GLY A 1 293 ? -3.767 -12.977 59.947 1.00 48.78 293 GLY A O 1
ATOM 2303 N N . LYS A 1 294 ? -3.448 -11.238 58.547 1.00 44.50 294 LYS A N 1
ATOM 2304 C CA . LYS A 1 294 ? -4.125 -10.227 59.361 1.00 44.50 294 LYS A CA 1
ATOM 2305 C C . LYS A 1 294 ? -4.970 -9.301 58.491 1.00 44.50 294 LYS A C 1
ATOM 2307 O O . LYS A 1 294 ? -4.501 -8.615 57.595 1.00 44.50 294 LYS A O 1
ATOM 2312 N N . SER A 1 295 ? -6.254 -9.356 58.809 1.00 46.47 295 SER A N 1
ATOM 2313 C CA . SER A 1 295 ? -7.339 -8.477 58.393 1.00 46.47 295 SER A CA 1
ATOM 2314 C C . SER A 1 295 ? -7.113 -7.011 58.812 1.00 46.47 295 SER A C 1
ATOM 2316 O O . SER A 1 295 ? -6.395 -6.761 59.777 1.00 46.47 295 SER A O 1
ATOM 2318 N N . ARG A 1 296 ? -7.907 -6.123 58.186 1.00 45.31 296 ARG A N 1
ATOM 2319 C CA . ARG A 1 296 ? -8.390 -4.803 58.656 1.00 45.31 296 ARG A CA 1
ATOM 2320 C C . ARG A 1 296 ? -7.511 -3.556 58.450 1.00 45.31 296 ARG A C 1
ATOM 2322 O O . ARG A 1 296 ? -6.494 -3.372 59.097 1.00 45.31 296 ARG A O 1
ATOM 2329 N N . TYR A 1 297 ? -8.074 -2.651 57.636 1.00 49.16 297 TYR A N 1
ATOM 2330 C CA . TYR A 1 297 ? -8.356 -1.242 57.961 1.00 49.16 297 TYR A CA 1
ATOM 2331 C C . TYR A 1 297 ? -7.299 -0.473 58.776 1.00 49.16 297 TYR A C 1
ATOM 2333 O O . TYR A 1 297 ? -7.247 -0.588 59.998 1.00 49.16 297 TYR A O 1
ATOM 2341 N N . ALA A 1 298 ? -6.609 0.453 58.107 1.00 39.88 298 ALA A N 1
ATOM 2342 C CA . ALA A 1 298 ? -6.031 1.639 58.732 1.00 39.88 298 ALA A CA 1
ATOM 2343 C C . ALA A 1 298 ? -6.830 2.878 58.264 1.00 39.88 298 ALA A C 1
ATOM 2345 O O . ALA A 1 298 ? -6.818 3.174 57.067 1.00 39.88 298 ALA A O 1
ATOM 2346 N N . PRO A 1 299 ? -7.586 3.559 59.147 1.00 53.97 299 PRO A N 1
ATOM 2347 C CA . PRO A 1 299 ? -8.275 4.805 58.818 1.00 53.97 299 PRO A CA 1
ATOM 2348 C C . PRO A 1 299 ? -7.321 6.014 58.876 1.00 53.97 299 PRO A C 1
ATOM 2350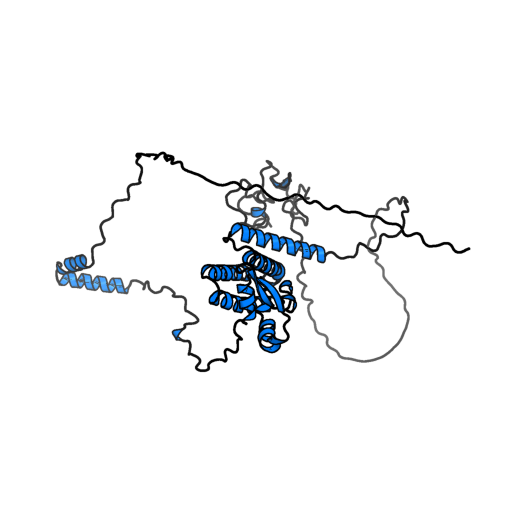 O O . PRO A 1 299 ? -6.178 5.903 59.311 1.00 53.97 299 PRO A O 1
ATOM 2353 N N . TYR A 1 300 ? -7.820 7.175 58.445 1.00 42.56 300 TYR A N 1
ATOM 2354 C CA . TYR A 1 300 ? -7.129 8.469 58.446 1.00 42.56 300 TYR A CA 1
ATOM 2355 C C . TYR A 1 300 ? -6.354 8.779 59.739 1.00 42.56 300 TYR A C 1
ATOM 2357 O O . TYR A 1 300 ? -6.943 8.856 60.817 1.00 42.56 300 TYR A O 1
ATOM 2365 N N . ASN A 1 301 ? -5.065 9.108 59.603 1.00 44.44 301 ASN A N 1
ATOM 2366 C CA . ASN A 1 301 ? -4.316 9.809 60.645 1.00 44.44 301 ASN A CA 1
ATOM 2367 C C . ASN A 1 301 ? -4.611 11.315 60.577 1.00 44.44 301 ASN A C 1
ATOM 2369 O O . ASN A 1 301 ? -3.982 12.052 59.821 1.00 44.44 301 ASN A O 1
ATOM 2373 N N . HIS A 1 302 ? -5.543 11.773 61.411 1.00 46.38 302 HIS A N 1
ATOM 2374 C CA . HIS A 1 302 ? -5.532 13.147 61.912 1.00 46.38 302 HIS A CA 1
ATOM 2375 C C . HIS A 1 302 ? -4.566 13.231 63.101 1.00 46.38 302 HIS A C 1
ATOM 2377 O O . HIS A 1 302 ? -4.770 12.499 64.070 1.00 46.38 302 HIS A O 1
ATOM 2383 N N . ARG A 1 303 ? -3.596 14.157 63.064 1.00 41.59 303 ARG A N 1
ATOM 2384 C CA . ARG A 1 303 ? -3.427 15.207 64.093 1.00 41.59 303 ARG A CA 1
ATOM 2385 C C . ARG A 1 303 ? -2.203 16.101 63.862 1.00 41.59 303 ARG A C 1
ATOM 2387 O O . ARG A 1 303 ? -1.076 15.630 63.818 1.00 41.59 303 ARG A O 1
ATOM 2394 N N . ASP A 1 304 ? -2.490 17.390 63.721 1.00 41.06 304 ASP A N 1
ATOM 2395 C CA . ASP A 1 304 ? -2.141 18.472 64.649 1.00 41.06 304 ASP A CA 1
ATOM 2396 C C . ASP A 1 304 ? -0.766 18.506 65.350 1.00 41.06 304 ASP A C 1
ATOM 2398 O O . ASP A 1 304 ? -0.401 17.615 66.112 1.00 41.06 304 ASP A O 1
ATOM 2402 N N . ALA A 1 305 ? -0.189 19.709 65.258 1.00 44.50 305 ALA A N 1
ATOM 2403 C CA . ALA A 1 305 ? 0.484 20.461 66.323 1.00 44.50 305 ALA A CA 1
ATOM 2404 C C . ALA A 1 305 ? 1.964 20.176 66.682 1.00 44.50 305 ALA A C 1
ATOM 2406 O O . ALA A 1 305 ? 2.315 19.250 67.406 1.00 44.50 305 ALA A O 1
ATOM 2407 N N . ASP A 1 306 ? 2.752 21.202 66.340 1.00 41.12 306 ASP A N 1
ATOM 2408 C CA . ASP A 1 306 ? 3.633 21.969 67.237 1.00 41.12 306 ASP A CA 1
ATOM 2409 C C . ASP A 1 306 ? 5.154 21.731 67.304 1.00 41.12 306 ASP A C 1
ATOM 2411 O O . ASP A 1 306 ? 5.684 20.635 67.165 1.00 41.12 306 ASP A O 1
ATOM 2415 N N . SER A 1 307 ? 5.822 22.844 67.640 1.00 41.09 307 SER A N 1
ATOM 2416 C CA . SER A 1 307 ? 7.200 22.971 68.149 1.00 41.09 307 SER A CA 1
ATOM 2417 C C . SER A 1 307 ? 8.394 22.844 67.180 1.00 41.09 307 SER A C 1
ATOM 2419 O O . SER A 1 307 ? 9.113 21.854 67.129 1.00 41.09 307 SER A O 1
ATOM 2421 N N . SER A 1 308 ? 8.716 23.993 66.572 1.00 45.22 308 SER A N 1
ATOM 2422 C CA . SER A 1 308 ? 10.046 24.644 66.617 1.00 45.22 308 SER A CA 1
ATOM 2423 C C . SER A 1 308 ? 11.336 23.867 66.269 1.00 45.22 308 SER A C 1
ATOM 2425 O O . SER A 1 308 ? 11.819 23.056 67.054 1.00 45.22 308 SER A O 1
ATOM 2427 N N . SER A 1 309 ? 12.093 24.368 65.284 1.00 44.12 309 SER A N 1
ATOM 2428 C CA . SER A 1 309 ? 13.404 24.996 65.573 1.00 44.12 309 SER A CA 1
ATOM 2429 C C . SER A 1 309 ? 14.012 25.751 64.377 1.00 44.12 309 SER A C 1
ATOM 2431 O O . SER A 1 309 ? 13.653 25.573 63.220 1.00 44.12 309 SER A O 1
ATOM 2433 N N . ARG A 1 310 ? 14.892 26.692 64.725 1.00 43.03 310 ARG A N 1
ATOM 2434 C CA . ARG A 1 310 ? 15.480 27.771 63.922 1.00 43.03 310 ARG A CA 1
ATOM 2435 C C . ARG A 1 310 ? 16.576 27.294 62.954 1.00 43.03 310 ARG A C 1
ATOM 2437 O O . ARG A 1 310 ? 17.520 26.670 63.420 1.00 43.03 310 ARG A O 1
ATOM 2444 N N . GLN A 1 311 ? 16.574 27.799 61.717 1.00 44.03 311 GLN A N 1
ATOM 2445 C CA . GLN A 1 311 ? 17.753 28.366 61.018 1.00 44.03 311 GLN A CA 1
ATOM 2446 C C . GLN A 1 311 ? 17.254 29.071 59.734 1.00 44.03 311 GLN A C 1
ATOM 2448 O O . GLN A 1 311 ? 16.596 28.454 58.913 1.00 44.03 311 GLN A O 1
ATOM 2453 N N . SER A 1 312 ? 17.277 30.406 59.629 1.00 38.34 312 SER A N 1
ATOM 2454 C CA . SER A 1 312 ? 18.434 31.309 59.464 1.00 38.34 312 SER A CA 1
ATOM 2455 C C . SER A 1 312 ? 18.996 31.313 58.036 1.00 38.34 312 SER A C 1
ATOM 2457 O O . SER A 1 312 ? 19.720 30.393 57.673 1.00 38.34 312 SER A O 1
ATOM 2459 N N . GLY A 1 313 ? 18.760 32.395 57.274 1.00 35.03 313 GLY A N 1
ATOM 2460 C CA . GLY A 1 313 ? 19.565 32.705 56.081 1.00 35.03 313 GLY A CA 1
ATOM 2461 C C . GLY A 1 313 ? 18.862 33.406 54.908 1.00 35.03 313 GLY A C 1
ATOM 2462 O O . GLY A 1 313 ? 18.264 32.748 54.074 1.00 35.03 313 GLY A O 1
ATOM 2463 N N . SER A 1 314 ? 19.098 34.719 54.782 1.00 42.66 314 SER A N 1
ATOM 2464 C CA . SER A 1 314 ? 19.129 35.504 53.525 1.00 42.66 314 SER A CA 1
ATOM 2465 C C . SER A 1 314 ? 17.838 35.826 52.732 1.00 42.66 314 SER A C 1
ATOM 2467 O O . SER A 1 314 ? 17.309 35.005 51.995 1.00 42.66 314 SER A O 1
ATOM 2469 N N . ARG A 1 315 ? 17.445 37.115 52.798 1.00 40.50 315 ARG A N 1
ATOM 2470 C CA . ARG A 1 315 ? 17.342 38.104 51.681 1.00 40.50 315 ARG A CA 1
ATOM 2471 C C . ARG A 1 315 ? 17.269 37.543 50.233 1.00 40.50 315 ARG A C 1
ATOM 2473 O O . ARG A 1 315 ? 18.118 36.732 49.883 1.00 40.50 315 ARG A O 1
ATOM 2480 N N . THR A 1 316 ? 16.406 38.026 49.321 1.00 48.25 316 THR A N 1
ATOM 2481 C CA . THR A 1 316 ? 15.898 39.415 49.125 1.00 48.25 316 THR A CA 1
ATOM 2482 C C . THR A 1 316 ? 14.459 39.536 48.565 1.00 48.25 316 THR A C 1
ATOM 2484 O O . THR A 1 316 ? 14.123 38.907 47.571 1.00 48.25 316 THR A O 1
ATOM 2487 N N . GLU A 1 317 ? 13.683 40.445 49.166 1.00 40.25 317 GLU A N 1
ATOM 2488 C CA . GLU A 1 317 ? 12.842 41.509 48.557 1.00 40.25 317 GLU A CA 1
ATOM 2489 C C . GLU A 1 317 ? 11.954 41.285 47.301 1.00 40.25 317 GLU A C 1
ATOM 2491 O O . GLU A 1 317 ? 12.430 41.158 46.181 1.00 40.25 317 GLU A O 1
ATOM 2496 N N . ASN A 1 318 ? 10.646 41.497 47.528 1.00 39.16 318 ASN A N 1
ATOM 2497 C CA . ASN A 1 318 ? 9.696 42.319 46.747 1.00 39.16 318 ASN A CA 1
ATOM 2498 C C . ASN A 1 318 ? 9.430 42.032 45.249 1.00 39.16 318 ASN A C 1
ATOM 2500 O O . ASN A 1 318 ? 10.239 42.344 44.386 1.00 39.16 318 ASN A O 1
ATOM 2504 N N . VAL A 1 319 ? 8.164 41.725 44.926 1.00 39.31 319 VAL A N 1
ATOM 2505 C CA . VAL A 1 319 ? 7.193 42.729 44.416 1.00 39.31 319 VAL A CA 1
ATOM 2506 C C . VAL A 1 319 ? 5.751 42.224 44.613 1.00 39.31 319 VAL A C 1
ATOM 2508 O O . VAL A 1 319 ? 5.479 41.027 44.612 1.00 39.31 319 VAL A O 1
ATOM 2511 N N . VAL A 1 320 ? 4.827 43.163 44.833 1.00 42.62 320 VAL A N 1
ATOM 2512 C CA . VAL A 1 320 ? 3.401 42.934 45.115 1.00 42.62 320 VAL A CA 1
ATOM 2513 C C . VAL A 1 320 ? 2.592 42.764 43.825 1.00 42.62 320 VAL A C 1
ATOM 2515 O O . VAL A 1 320 ? 2.625 43.646 42.973 1.00 42.62 320 VAL A O 1
ATOM 2518 N N . ALA A 1 321 ? 1.764 41.717 43.738 1.00 37.12 321 ALA A N 1
ATOM 2519 C CA . ALA A 1 321 ? 0.588 41.695 42.860 1.00 37.12 321 ALA A CA 1
ATOM 2520 C C . ALA A 1 321 ? -0.480 40.718 43.385 1.00 37.12 321 ALA A C 1
ATOM 2522 O O . ALA A 1 321 ? -0.401 39.509 43.177 1.00 37.12 321 ALA A O 1
ATOM 2523 N N . SER A 1 322 ? -1.505 41.250 44.054 1.00 43.75 322 SER A N 1
ATOM 2524 C CA . SER A 1 322 ? -2.732 40.504 44.346 1.00 43.75 322 SER A CA 1
ATOM 2525 C C . SER A 1 322 ? -3.674 40.606 43.149 1.00 43.75 322 SER A C 1
ATOM 2527 O O . SER A 1 322 ? -4.053 41.714 42.772 1.00 43.75 322 SER A O 1
ATOM 2529 N N . SER A 1 323 ? -4.083 39.481 42.561 1.00 38.91 323 SER A N 1
ATOM 2530 C CA . SER A 1 323 ? -5.328 39.431 41.788 1.00 38.91 323 SER A CA 1
ATOM 2531 C C . SER A 1 323 ? -5.892 38.015 41.711 1.00 38.91 323 SER A C 1
ATOM 2533 O O . SER A 1 323 ? -5.166 37.028 41.588 1.00 38.91 323 SER A O 1
ATOM 2535 N N . ASN A 1 324 ? -7.217 37.942 41.807 1.00 42.81 324 ASN A N 1
ATOM 2536 C CA . ASN A 1 324 ? -7.992 36.720 41.664 1.00 42.81 324 ASN A CA 1
ATOM 2537 C C . ASN A 1 324 ? -7.704 36.046 40.320 1.00 42.81 324 ASN A C 1
ATOM 2539 O O . ASN A 1 324 ? -7.850 36.678 39.277 1.00 42.81 324 ASN A O 1
ATOM 2543 N N . ASN A 1 325 ? -7.474 34.736 40.333 1.00 37.34 325 ASN A N 1
ATOM 2544 C CA . ASN A 1 325 ? -7.879 33.910 39.207 1.00 37.34 325 ASN A CA 1
ATOM 2545 C C . ASN A 1 325 ? -8.588 32.665 39.719 1.00 37.34 325 ASN A C 1
ATOM 2547 O O . ASN A 1 325 ? -8.033 31.865 40.473 1.00 37.34 325 ASN A O 1
ATOM 2551 N N . HIS A 1 326 ? -9.851 32.532 39.314 1.00 35.62 326 HIS A N 1
ATOM 2552 C CA . HIS A 1 326 ? -10.627 31.331 39.556 1.00 35.62 326 HIS A CA 1
ATOM 2553 C C . HIS A 1 326 ? -9.876 30.141 38.967 1.00 35.62 326 HIS A C 1
ATOM 2555 O O . HIS A 1 326 ? -9.567 30.126 37.776 1.00 35.62 326 HIS A O 1
ATOM 2561 N N . SER A 1 327 ? -9.631 29.128 39.799 1.00 30.39 327 SER A N 1
ATOM 2562 C CA . SER A 1 327 ? -9.234 27.813 39.311 1.00 30.39 327 SER A CA 1
ATOM 2563 C C . SER A 1 327 ? -10.318 27.332 38.350 1.00 30.39 327 SER A C 1
ATOM 2565 O O . SER A 1 327 ? -11.429 26.986 38.771 1.00 30.39 327 SER A O 1
ATOM 2567 N N . PHE A 1 328 ? -10.020 27.376 37.049 1.00 38.34 328 PHE A N 1
ATOM 2568 C CA . PHE A 1 328 ? -10.837 26.711 36.052 1.00 38.34 328 PHE A CA 1
ATOM 2569 C C . PHE A 1 328 ? -10.892 25.251 36.462 1.00 38.34 328 PHE A C 1
ATOM 2571 O O . PHE A 1 328 ? -9.867 24.574 36.518 1.00 38.34 328 PHE A O 1
ATOM 2578 N N . ARG A 1 329 ? -12.102 24.785 36.781 1.00 37.25 329 ARG A N 1
ATOM 2579 C CA . ARG A 1 329 ? -12.358 23.377 37.057 1.00 37.25 329 ARG A CA 1
ATOM 2580 C C . ARG A 1 329 ? -11.766 22.582 35.904 1.00 37.25 329 ARG A C 1
ATOM 2582 O O . ARG A 1 329 ? -12.270 22.682 34.787 1.00 37.25 329 ARG A O 1
ATOM 2589 N N . SER A 1 330 ? -10.721 21.809 36.183 1.00 32.94 330 SER A N 1
ATOM 2590 C CA . SER A 1 330 ? -10.207 20.816 35.252 1.00 32.94 330 SER A CA 1
ATOM 2591 C C . SER A 1 330 ? -11.344 19.848 34.955 1.00 32.94 330 SER A C 1
ATOM 2593 O O . SER A 1 330 ? -11.615 18.945 35.748 1.00 32.94 330 SER A O 1
ATOM 2595 N N . SER A 1 331 ? -12.051 20.076 33.844 1.00 38.91 331 SER A N 1
ATOM 2596 C CA . SER A 1 331 ? -13.000 19.121 33.281 1.00 38.91 331 SER A CA 1
ATOM 2597 C C . SER A 1 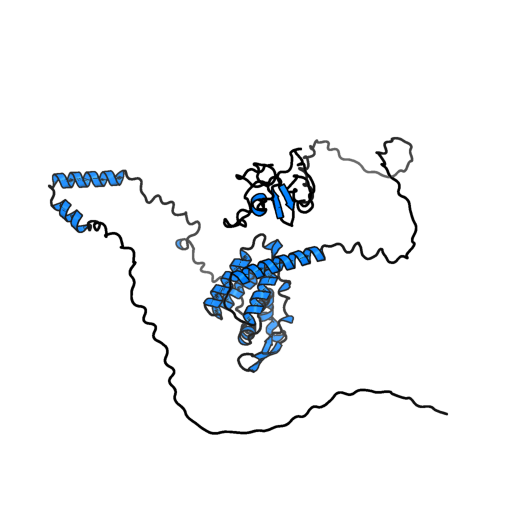331 ? -12.251 17.809 33.154 1.00 38.91 331 SER A C 1
ATOM 2599 O O . SER A 1 331 ? -11.249 17.745 32.441 1.00 38.91 331 SER A O 1
ATOM 2601 N N . GLY A 1 332 ? -12.663 16.832 33.962 1.00 38.03 332 GLY A N 1
ATOM 2602 C CA . GLY A 1 332 ? -11.800 15.720 34.326 1.00 38.03 332 GLY A CA 1
ATOM 2603 C C . GLY A 1 332 ? -11.232 15.028 33.098 1.00 38.03 332 GLY A C 1
ATOM 2604 O O . GLY A 1 332 ? -11.981 14.653 32.194 1.00 38.03 332 GLY A O 1
ATOM 2605 N N . ALA A 1 333 ? -9.914 14.816 33.102 1.00 37.09 333 ALA A N 1
ATOM 2606 C CA . ALA A 1 333 ? -9.317 13.760 32.307 1.00 37.09 333 ALA A CA 1
ATOM 2607 C C . ALA A 1 333 ? -9.995 12.457 32.749 1.00 37.09 333 ALA A C 1
ATOM 2609 O O . ALA A 1 333 ? -9.695 11.926 33.819 1.00 37.09 333 ALA A O 1
ATOM 2610 N N . SER A 1 334 ? -11.000 12.028 31.981 1.00 40.25 334 SER A N 1
ATOM 2611 C CA . SER A 1 334 ? -11.761 10.823 32.281 1.00 40.25 334 SER A CA 1
ATOM 2612 C C . SER A 1 334 ? -10.786 9.657 32.362 1.00 40.25 334 SER A C 1
ATOM 2614 O O . SER A 1 334 ? -9.852 9.561 31.559 1.00 40.25 334 SER A O 1
ATOM 2616 N N . SER A 1 335 ? -10.981 8.824 33.382 1.00 42.03 335 SER A N 1
ATOM 2617 C CA . SER A 1 335 ? -10.208 7.616 33.619 1.00 42.03 335 SER A CA 1
ATOM 2618 C C . SER A 1 335 ? -10.024 6.815 32.331 1.00 42.03 335 SER A C 1
ATOM 2620 O O . SER A 1 335 ? -10.890 6.784 31.458 1.00 42.03 335 SER A O 1
ATOM 2622 N N . THR A 1 336 ? -8.860 6.166 32.250 1.00 42.31 336 THR A N 1
ATOM 2623 C CA . THR A 1 336 ? -8.548 5.016 31.390 1.00 42.31 336 THR A CA 1
ATOM 2624 C C . THR A 1 336 ? -9.777 4.399 30.730 1.00 42.31 336 THR A C 1
ATOM 2626 O O . THR A 1 336 ? -10.662 3.946 31.443 1.00 42.31 336 THR A O 1
ATOM 2629 N N . ASN A 1 337 ? -9.781 4.351 29.394 1.00 57.38 337 ASN A N 1
ATOM 2630 C CA . ASN A 1 337 ? -10.898 4.002 28.504 1.00 57.38 337 ASN A CA 1
ATOM 2631 C C . ASN A 1 337 ? -11.406 2.543 28.679 1.00 57.38 337 ASN A C 1
ATOM 2633 O O . ASN A 1 337 ? -11.296 1.707 27.779 1.00 57.38 337 ASN A O 1
ATOM 2637 N N . THR A 1 338 ? -11.901 2.216 29.874 1.00 63.78 338 THR A N 1
ATOM 2638 C CA . THR A 1 338 ? -12.415 0.917 30.301 1.00 63.78 338 THR A CA 1
ATOM 2639 C C . THR A 1 338 ? -13.791 0.714 29.666 1.00 63.78 338 THR A C 1
ATOM 2641 O O . THR A 1 338 ? -14.714 1.493 29.907 1.00 63.78 338 THR A O 1
ATOM 2644 N N . PRO A 1 339 ? -13.979 -0.309 28.811 1.00 82.31 339 PRO A N 1
ATOM 2645 C CA . PRO A 1 339 ? -15.253 -0.493 28.135 1.00 82.31 339 PRO A CA 1
ATOM 2646 C C . PRO A 1 339 ? -16.347 -0.827 29.153 1.00 82.31 339 PRO A C 1
ATOM 2648 O O . PRO A 1 339 ? -16.232 -1.796 29.907 1.00 82.31 339 PRO A O 1
ATOM 2651 N N . ILE A 1 340 ? -17.426 -0.043 29.133 1.00 92.81 340 ILE A N 1
ATOM 2652 C CA . ILE A 1 340 ? -18.624 -0.273 29.944 1.00 92.81 340 ILE A CA 1
ATOM 2653 C C . ILE A 1 340 ? -19.180 -1.673 29.649 1.00 92.81 340 ILE A C 1
ATOM 2655 O O . ILE A 1 340 ? -19.357 -2.073 28.494 1.00 92.81 340 ILE A O 1
ATOM 2659 N N . CYS A 1 341 ? -19.482 -2.429 30.703 1.00 96.50 341 CYS A N 1
ATOM 2660 C CA . CYS A 1 341 ? -20.020 -3.775 30.593 1.00 96.50 341 CYS A CA 1
ATOM 2661 C C . CYS A 1 341 ? -21.411 -3.773 29.937 1.00 96.50 341 CYS A C 1
ATOM 2663 O O . CYS A 1 341 ? -22.375 -3.288 30.530 1.00 96.50 341 CYS A O 1
ATOM 2665 N N . LEU A 1 342 ? -21.537 -4.418 28.768 1.00 96.94 342 LEU A N 1
ATOM 2666 C CA . LEU A 1 342 ? -22.791 -4.607 28.013 1.00 96.94 342 LEU A CA 1
ATOM 2667 C C . LEU A 1 342 ? -23.895 -5.394 28.750 1.00 96.94 342 LEU A C 1
ATOM 2669 O O . LEU A 1 342 ? -24.984 -5.551 28.206 1.00 96.94 342 LEU A O 1
ATOM 2673 N N . ILE A 1 343 ? -23.640 -5.895 29.961 1.00 97.50 343 ILE A N 1
ATOM 2674 C CA . ILE A 1 343 ? -24.633 -6.595 30.789 1.00 97.50 343 ILE A CA 1
ATOM 2675 C C . ILE A 1 343 ? -25.101 -5.710 31.947 1.00 97.50 343 ILE A C 1
ATOM 2677 O O . ILE A 1 343 ? -26.302 -5.520 32.114 1.00 97.50 343 ILE A O 1
ATOM 2681 N N . CYS A 1 344 ? -24.180 -5.145 32.736 1.00 97.31 344 CYS A N 1
ATOM 2682 C CA . CYS A 1 344 ? -24.521 -4.476 33.996 1.00 97.31 344 CYS A CA 1
ATOM 2683 C C . CYS A 1 344 ? -24.143 -2.988 34.087 1.00 97.31 344 CYS A C 1
ATOM 2685 O O . CYS A 1 344 ? -24.327 -2.403 35.150 1.00 97.31 344 CYS A O 1
ATOM 2687 N N . GLN A 1 345 ? -23.636 -2.372 33.014 1.00 95.19 345 GLN A N 1
ATOM 2688 C CA . GLN A 1 345 ? -23.246 -0.951 32.946 1.00 95.19 345 GLN A CA 1
ATOM 2689 C C . GLN A 1 345 ? -22.030 -0.533 33.805 1.00 95.19 345 GLN A C 1
ATOM 2691 O O . GLN A 1 345 ? -21.669 0.635 33.803 1.00 95.19 345 GLN A O 1
ATOM 2696 N N . ARG A 1 346 ? -21.343 -1.459 34.490 1.00 95.31 346 ARG A N 1
ATOM 2697 C CA . ARG A 1 346 ? -20.143 -1.156 35.303 1.00 95.31 346 ARG A CA 1
ATOM 2698 C C . ARG A 1 346 ? -18.842 -1.310 34.504 1.00 95.31 346 ARG A C 1
ATOM 2700 O O . ARG A 1 346 ? -18.825 -1.956 33.457 1.00 95.31 346 ARG A O 1
ATOM 2707 N N . GLU A 1 347 ? -17.741 -0.766 35.016 1.00 94.12 347 GLU A N 1
ATOM 2708 C CA . GLU A 1 347 ? -16.408 -0.861 34.401 1.00 94.12 347 GLU A CA 1
ATOM 2709 C C . GLU A 1 347 ? -15.799 -2.269 34.543 1.00 94.12 347 GLU A C 1
ATOM 2711 O O . GLU A 1 347 ? -15.082 -2.565 35.496 1.00 94.12 347 GLU A O 1
ATOM 2716 N N . HIS A 1 348 ? -16.102 -3.166 33.601 1.00 93.88 348 HIS A N 1
ATOM 2717 C CA . HIS A 1 348 ? -15.384 -4.430 33.395 1.00 93.88 348 HIS A CA 1
ATOM 2718 C C . HIS A 1 348 ? -15.749 -5.075 32.052 1.00 93.88 348 HIS A C 1
ATOM 2720 O O . HIS A 1 348 ? -16.759 -4.764 31.420 1.00 93.88 348 HIS A O 1
ATOM 2726 N N . ARG A 1 349 ? -14.954 -6.064 31.631 1.00 93.75 349 ARG A N 1
ATOM 2727 C CA . ARG A 1 349 ? -15.223 -6.853 30.425 1.00 93.75 349 ARG A CA 1
ATOM 2728 C C . ARG A 1 349 ? -16.507 -7.677 30.592 1.00 93.75 349 ARG A C 1
ATOM 2730 O O . ARG A 1 349 ? -16.560 -8.584 31.415 1.00 93.75 349 ARG A O 1
ATOM 2737 N N . PHE A 1 350 ? -17.514 -7.440 29.749 1.00 94.81 350 PHE A N 1
ATOM 2738 C CA . PHE A 1 350 ? -18.801 -8.155 29.827 1.00 94.81 350 PHE A CA 1
ATOM 2739 C C . PHE A 1 350 ? -18.679 -9.688 29.732 1.00 94.81 350 PHE A C 1
ATOM 2741 O O . PHE A 1 350 ? -19.494 -10.403 30.306 1.00 94.81 350 PHE A O 1
ATOM 2748 N N . ALA A 1 351 ? -17.630 -10.200 29.079 1.00 95.31 351 ALA A N 1
ATOM 2749 C CA . ALA A 1 351 ? -17.348 -11.633 28.981 1.00 95.31 351 ALA A CA 1
ATOM 2750 C C . ALA A 1 351 ? -17.059 -12.327 30.332 1.00 95.31 351 ALA A C 1
ATOM 2752 O O . ALA A 1 351 ? -17.100 -13.551 30.405 1.00 95.31 351 ALA A O 1
ATOM 2753 N N . THR A 1 352 ? -16.762 -11.565 31.391 1.00 95.69 352 THR A N 1
ATOM 2754 C CA . THR A 1 352 ? -16.559 -12.067 32.763 1.00 95.69 352 THR A CA 1
ATOM 2755 C C . THR A 1 352 ? -17.628 -11.558 33.736 1.00 95.69 352 THR A C 1
ATOM 2757 O O . THR A 1 352 ? -17.471 -11.688 34.948 1.00 95.69 352 THR A O 1
ATOM 2760 N N . CYS A 1 353 ? -18.709 -10.953 33.234 1.00 96.88 353 CYS A N 1
ATOM 2761 C CA . CYS A 1 353 ? -19.772 -10.395 34.062 1.00 96.88 353 CYS A CA 1
ATOM 2762 C C . CYS A 1 353 ? -20.696 -11.498 34.600 1.00 96.88 353 CYS A C 1
ATOM 2764 O O . CYS A 1 353 ? -21.362 -12.182 33.825 1.00 96.88 353 CYS A O 1
ATOM 2766 N N . GLN A 1 354 ? -20.771 -11.625 35.928 1.00 96.62 354 GLN A N 1
ATOM 2767 C CA . GLN A 1 354 ? -21.702 -12.526 36.628 1.00 96.62 354 GLN A CA 1
ATOM 2768 C C . GLN A 1 354 ? -22.891 -11.784 37.268 1.00 96.62 354 GLN A C 1
ATOM 2770 O O . GLN A 1 354 ? -23.750 -12.390 37.905 1.00 96.62 354 GLN A O 1
ATOM 2775 N N . GLU A 1 355 ? -22.961 -10.465 37.089 1.00 97.62 355 GLU A N 1
ATOM 2776 C CA . GLU A 1 355 ? -23.967 -9.603 37.709 1.00 97.62 355 GLU A CA 1
ATOM 2777 C C . GLU A 1 355 ? -25.380 -9.916 37.209 1.00 97.62 355 GLU A C 1
ATOM 2779 O O . GLU A 1 355 ? -25.642 -9.984 36.005 1.00 97.62 355 GLU A O 1
ATOM 2784 N N . SER A 1 356 ? -26.320 -10.061 38.142 1.00 96.75 356 SER A N 1
ATOM 2785 C CA . SER A 1 356 ? -27.752 -10.181 37.853 1.00 96.75 356 SER A CA 1
ATOM 2786 C C . SER A 1 356 ? -28.464 -8.827 37.781 1.00 96.75 356 SER A C 1
ATOM 2788 O O . SER A 1 356 ? -29.555 -8.762 37.209 1.00 96.75 356 SER A O 1
ATOM 2790 N N . ILE A 1 357 ? -27.846 -7.752 38.287 1.00 97.06 357 ILE A N 1
ATOM 2791 C CA . ILE A 1 357 ? -28.424 -6.407 38.432 1.00 97.06 357 ILE A CA 1
ATOM 2792 C C . ILE A 1 357 ? -27.502 -5.358 37.778 1.00 97.06 357 ILE A C 1
ATOM 2794 O O . ILE A 1 357 ? -26.279 -5.434 37.902 1.00 97.06 357 ILE A O 1
ATOM 2798 N N . THR A 1 358 ? -28.069 -4.373 37.078 1.00 95.75 358 THR A N 1
ATOM 2799 C CA . THR A 1 358 ? -27.333 -3.258 36.455 1.00 95.75 358 THR A CA 1
ATOM 2800 C C . THR A 1 358 ? -26.826 -2.240 37.486 1.00 95.75 358 THR A C 1
ATOM 2802 O O . THR A 1 358 ? -27.145 -2.305 38.674 1.00 95.75 358 THR A O 1
ATOM 2805 N N . GLN A 1 359 ? -26.023 -1.263 37.057 1.00 93.50 359 GLN A N 1
ATOM 2806 C CA . GLN A 1 359 ? -25.648 -0.110 37.881 1.00 93.50 359 GLN A CA 1
ATOM 2807 C C . GLN A 1 359 ? -26.875 0.706 38.324 1.00 93.50 359 GLN A C 1
ATOM 2809 O O . GLN A 1 359 ? -26.904 1.199 39.446 1.00 93.50 359 GLN A O 1
ATOM 2814 N N . ALA A 1 360 ? -27.916 0.773 37.489 1.00 93.12 360 ALA A N 1
ATOM 2815 C CA . ALA A 1 360 ? -29.191 1.426 37.795 1.00 93.12 360 ALA A CA 1
ATOM 2816 C C . ALA A 1 360 ? -30.163 0.572 38.647 1.00 93.12 360 ALA A C 1
ATOM 2818 O O . ALA A 1 360 ? -31.349 0.891 38.719 1.00 93.12 360 ALA A O 1
ATOM 2819 N N . GLY A 1 361 ? -29.712 -0.541 39.241 1.00 95.44 361 GLY A N 1
ATOM 2820 C CA . GLY A 1 361 ? -30.537 -1.382 40.121 1.00 95.44 361 GLY A CA 1
ATOM 2821 C C . GLY A 1 361 ? -31.600 -2.242 39.419 1.00 95.44 361 GLY A C 1
ATOM 2822 O O . GLY A 1 361 ? -32.398 -2.890 40.090 1.00 95.44 361 GLY A O 1
ATOM 2823 N N . LYS A 1 362 ? -31.625 -2.281 38.080 1.00 95.50 362 LYS A N 1
ATOM 2824 C CA . LYS A 1 362 ? -32.585 -3.084 37.299 1.00 95.50 362 LYS A CA 1
ATOM 2825 C C . LYS A 1 362 ? -32.052 -4.496 37.070 1.00 95.50 362 LYS A C 1
ATOM 2827 O O . LYS A 1 362 ? -30.846 -4.685 36.936 1.00 95.50 362 LYS A O 1
ATOM 2832 N N . GLN A 1 363 ? -32.933 -5.489 36.964 1.00 97.00 363 GLN A N 1
ATOM 2833 C CA . GLN A 1 363 ? -32.522 -6.840 36.578 1.00 97.00 363 GLN A CA 1
ATOM 2834 C C . GLN A 1 363 ? -31.936 -6.831 35.155 1.00 97.00 363 GLN A C 1
ATOM 2836 O O . GLN A 1 363 ? -32.508 -6.243 34.238 1.00 97.00 363 GLN A O 1
ATOM 2841 N N . THR A 1 364 ? -30.782 -7.470 34.977 1.00 97.12 364 THR A N 1
ATOM 2842 C CA . THR A 1 364 ? -30.090 -7.566 33.680 1.00 97.12 364 THR A CA 1
ATOM 2843 C C . THR A 1 364 ? -30.919 -8.367 32.673 1.00 97.12 364 THR A C 1
ATOM 2845 O O . THR A 1 364 ? -31.408 -9.451 32.990 1.00 97.12 364 THR A O 1
ATOM 2848 N N . THR A 1 365 ? -31.072 -7.868 31.442 1.00 97.88 365 THR A N 1
ATOM 2849 C CA . THR A 1 365 ? -31.814 -8.579 30.382 1.00 97.88 365 THR A CA 1
ATOM 2850 C C . THR A 1 365 ? -30.942 -9.576 29.613 1.00 97.88 365 THR A C 1
ATOM 2852 O O . THR A 1 365 ? -31.467 -10.514 29.011 1.00 97.88 365 THR A O 1
ATOM 2855 N N . ALA A 1 366 ? -29.615 -9.426 29.679 1.00 98.00 366 ALA A N 1
ATOM 2856 C CA . ALA A 1 366 ? -28.628 -10.302 29.054 1.00 98.00 366 ALA A CA 1
ATOM 2857 C C . ALA A 1 366 ? -27.710 -11.004 30.077 1.00 98.00 366 ALA A C 1
ATOM 2859 O O . ALA A 1 366 ? -27.569 -10.574 31.223 1.00 98.00 366 ALA A O 1
ATOM 2860 N N . LYS A 1 367 ? -27.068 -12.090 29.641 1.00 98.00 367 LYS A N 1
ATOM 2861 C CA . LYS A 1 367 ? -25.912 -12.740 30.282 1.00 98.00 367 LYS A CA 1
ATOM 2862 C C . LYS A 1 367 ? -24.881 -13.118 29.211 1.00 98.00 367 LYS A C 1
ATOM 2864 O O . LYS A 1 367 ? -25.211 -13.158 28.026 1.00 98.00 367 LYS A O 1
ATOM 2869 N N . TYR A 1 368 ? -23.647 -13.409 29.615 1.00 97.81 368 TYR A N 1
ATOM 2870 C CA . TYR A 1 368 ? -22.646 -13.997 28.724 1.00 97.81 368 TYR A CA 1
ATOM 2871 C C . TYR A 1 368 ? -22.586 -15.505 28.967 1.00 97.81 368 TYR A C 1
ATOM 2873 O O . TYR A 1 368 ? -22.398 -15.936 30.102 1.00 97.81 368 TYR A O 1
ATOM 2881 N N . ASP A 1 369 ? -22.798 -16.300 27.923 1.00 97.31 369 ASP A N 1
ATOM 2882 C CA . ASP A 1 369 ? -22.926 -17.756 28.012 1.00 97.31 369 ASP A CA 1
ATOM 2883 C C . ASP A 1 369 ? -22.421 -18.409 26.719 1.00 97.31 369 ASP A C 1
ATOM 2885 O O . ASP A 1 369 ? -22.632 -17.871 25.634 1.00 97.31 369 ASP A O 1
ATOM 2889 N N . ASN A 1 370 ? -21.710 -19.536 26.812 1.00 96.00 370 ASN A N 1
ATOM 2890 C CA . ASN A 1 370 ? -21.104 -20.238 25.667 1.00 96.00 370 ASN A CA 1
ATOM 2891 C C . ASN A 1 370 ? -20.387 -19.313 24.655 1.00 96.00 370 ASN A C 1
ATOM 2893 O O . ASN A 1 370 ? -20.506 -19.462 23.439 1.00 96.00 370 ASN A O 1
ATOM 2897 N N . ARG A 1 371 ? -19.627 -18.334 25.174 1.00 95.81 371 ARG A N 1
ATOM 2898 C CA . ARG A 1 371 ? -18.913 -17.277 24.423 1.00 95.81 371 ARG A CA 1
ATOM 2899 C C . ARG A 1 371 ? -19.805 -16.313 23.615 1.00 95.81 371 ARG A C 1
ATOM 2901 O O . ARG A 1 371 ? -19.284 -15.531 22.818 1.00 95.81 371 ARG A O 1
ATOM 2908 N N . LYS A 1 372 ? -21.118 -16.311 23.844 1.00 97.25 372 LYS A N 1
ATOM 2909 C CA . LYS A 1 372 ? -22.104 -15.432 23.203 1.00 97.25 372 LYS A CA 1
ATOM 2910 C C . LYS A 1 372 ? -22.785 -14.526 24.230 1.00 97.25 372 LYS A C 1
ATOM 2912 O O . LYS A 1 372 ? -22.908 -14.866 25.404 1.00 97.25 372 LYS A O 1
ATOM 2917 N N . LEU A 1 373 ? -23.246 -13.361 23.783 1.00 97.69 373 LEU A N 1
ATOM 2918 C CA . LEU A 1 373 ? -24.187 -12.548 24.550 1.00 97.69 373 LEU A CA 1
ATOM 2919 C C . LEU A 1 373 ? -25.586 -13.128 24.308 1.00 97.69 373 LEU A C 1
ATOM 2921 O O . LEU A 1 373 ? -25.984 -13.269 23.155 1.00 97.69 373 LEU A O 1
ATOM 2925 N N . VAL A 1 374 ? -26.313 -13.503 25.360 1.00 98.19 374 VAL A N 1
ATOM 2926 C CA . VAL A 1 374 ? -27.635 -14.142 25.243 1.00 98.19 374 VAL A CA 1
ATOM 2927 C C . VAL A 1 374 ? -28.659 -13.479 26.159 1.00 98.19 374 VAL A C 1
ATOM 2929 O O . VAL A 1 374 ? -28.326 -13.007 27.249 1.00 98.19 374 VAL A O 1
ATOM 2932 N N . ARG A 1 375 ? -29.921 -13.448 25.733 1.00 98.06 375 ARG A N 1
ATOM 2933 C CA . ARG A 1 375 ? -31.050 -12.941 26.518 1.00 98.06 375 ARG A CA 1
ATOM 2934 C C . ARG A 1 375 ? -31.348 -13.888 27.685 1.00 98.06 375 ARG A C 1
ATOM 2936 O O . ARG A 1 375 ? -31.397 -15.102 27.510 1.00 98.06 375 ARG A O 1
ATOM 2943 N N . ARG A 1 376 ? -31.559 -13.348 28.892 1.00 97.56 376 ARG A N 1
ATOM 2944 C CA . ARG A 1 376 ? -31.799 -14.156 30.105 1.00 97.56 376 ARG A CA 1
ATOM 2945 C C . ARG A 1 376 ? -33.134 -14.905 30.105 1.00 97.56 376 ARG A C 1
ATOM 2947 O O . ARG A 1 376 ? -33.213 -15.927 30.773 1.00 97.56 376 ARG A O 1
ATOM 2954 N N . SER A 1 377 ? -34.157 -14.407 29.406 1.00 96.81 377 SER A N 1
ATOM 2955 C CA . SER A 1 377 ? -35.513 -14.977 29.450 1.00 96.81 377 SER A CA 1
ATOM 2956 C C . SER A 1 377 ? -35.686 -16.260 28.632 1.00 96.81 377 SER A C 1
ATOM 2958 O O . SER A 1 377 ? -36.492 -17.099 29.007 1.00 96.81 377 SER A O 1
ATOM 2960 N N . ASP A 1 378 ? -34.964 -16.405 27.517 1.00 96.88 378 ASP A N 1
ATOM 2961 C CA . ASP A 1 378 ? -35.136 -17.501 26.546 1.00 96.88 378 ASP A CA 1
ATOM 2962 C C . ASP A 1 378 ? -33.814 -18.071 25.996 1.00 96.88 378 ASP A C 1
ATOM 2964 O O . ASP A 1 378 ? -33.831 -19.022 25.222 1.00 96.88 378 ASP A O 1
ATOM 2968 N N . GLY A 1 379 ? -32.662 -17.489 26.348 1.00 97.19 379 GLY A N 1
ATOM 2969 C CA . GLY A 1 379 ? -31.361 -17.880 25.800 1.00 97.19 379 GLY A CA 1
ATOM 2970 C C . GLY A 1 379 ? -31.084 -17.392 24.372 1.00 97.19 379 GLY A C 1
ATOM 2971 O O . GLY A 1 379 ? -30.046 -17.749 23.815 1.00 97.19 379 GLY A O 1
ATOM 2972 N N . GLY A 1 380 ? -31.955 -16.566 23.777 1.00 97.69 380 GLY A N 1
ATOM 2973 C CA . GLY A 1 380 ? -31.778 -16.060 22.413 1.00 97.69 380 GLY A CA 1
ATOM 2974 C C . GLY A 1 380 ? -30.485 -15.251 22.262 1.00 97.69 380 GLY A C 1
ATOM 2975 O O . GLY A 1 380 ? -30.198 -14.376 23.083 1.00 97.69 380 GLY A O 1
ATOM 2976 N N . VAL A 1 381 ? -29.690 -15.537 21.227 1.00 97.88 381 VAL A N 1
ATOM 2977 C CA . VAL A 1 381 ? -28.403 -14.858 20.986 1.00 97.88 381 VAL A CA 1
ATOM 2978 C C . VAL A 1 381 ? -28.645 -13.396 20.619 1.00 97.88 381 VAL A C 1
ATOM 2980 O O . VAL A 1 381 ? -29.468 -13.101 19.760 1.00 97.88 381 VAL A O 1
ATOM 2983 N N . ILE A 1 382 ? -27.921 -12.481 21.262 1.00 97.62 382 ILE A N 1
ATOM 2984 C CA . ILE A 1 382 ? -28.010 -11.035 21.052 1.00 97.62 382 ILE A CA 1
ATOM 2985 C C . ILE A 1 382 ? -26.816 -10.570 20.216 1.00 97.62 382 ILE A C 1
ATOM 2987 O O . ILE A 1 382 ? -25.663 -10.843 20.557 1.00 97.62 382 ILE A O 1
ATOM 2991 N N . CYS A 1 383 ? -27.077 -9.789 19.168 1.00 96.56 383 CYS A N 1
ATOM 2992 C CA . CYS A 1 383 ? -26.020 -9.234 18.331 1.00 96.56 383 CYS A CA 1
ATOM 2993 C C . CYS A 1 383 ? -25.168 -8.202 19.095 1.00 96.56 383 CYS A C 1
ATOM 2995 O O . CYS A 1 383 ? -25.646 -7.147 19.530 1.00 96.56 383 CYS A O 1
ATOM 2997 N N . ILE A 1 384 ? -23.867 -8.485 19.216 1.00 95.94 384 ILE A N 1
ATOM 2998 C CA . ILE A 1 384 ? -22.895 -7.588 19.860 1.00 95.94 384 ILE A CA 1
ATOM 2999 C C . ILE A 1 384 ? -22.639 -6.343 18.992 1.00 95.94 384 ILE A C 1
ATOM 3001 O O . ILE A 1 384 ? -22.551 -5.241 19.527 1.00 95.94 384 ILE A O 1
ATOM 3005 N N . ALA A 1 385 ? -22.573 -6.482 17.660 1.00 94.56 385 ALA A N 1
ATOM 3006 C CA . ALA A 1 385 ? -22.334 -5.353 16.752 1.00 94.56 385 ALA A CA 1
ATOM 3007 C C . ALA A 1 385 ? -23.463 -4.308 16.813 1.00 94.56 385 ALA A C 1
ATOM 3009 O O . ALA A 1 385 ? -23.184 -3.111 16.887 1.00 94.56 385 ALA A O 1
ATOM 3010 N N . PHE A 1 386 ? -24.720 -4.762 16.881 1.00 95.50 386 PHE A N 1
ATOM 3011 C CA . PHE A 1 386 ? -25.891 -3.917 17.124 1.00 95.50 386 PHE A CA 1
ATOM 3012 C C . PHE A 1 386 ? -25.774 -3.156 18.454 1.00 95.50 386 PHE A C 1
ATOM 3014 O O . PHE A 1 386 ? -25.922 -1.935 18.493 1.00 95.50 386 PHE A O 1
ATOM 3021 N N . ASN A 1 387 ? -25.420 -3.850 19.542 1.00 95.94 387 ASN A N 1
ATOM 3022 C CA . ASN A 1 387 ? -25.296 -3.230 20.865 1.00 95.94 387 ASN A CA 1
ATOM 3023 C C . ASN A 1 387 ? -24.151 -2.215 20.974 1.00 95.94 387 ASN A C 1
ATOM 3025 O O . ASN A 1 387 ? -24.300 -1.222 21.681 1.00 95.94 387 ASN A O 1
ATOM 3029 N N . LEU A 1 388 ? -23.066 -2.412 20.222 1.00 93.88 388 LEU A N 1
ATOM 3030 C CA . LEU A 1 388 ? -21.950 -1.468 20.091 1.00 93.88 388 LEU A CA 1
ATOM 3031 C C . LEU A 1 388 ? -22.207 -0.331 19.079 1.00 93.88 388 LEU A C 1
ATOM 3033 O O . LEU A 1 388 ? -21.285 0.427 18.783 1.00 93.88 388 LEU A O 1
ATOM 3037 N N . ASN A 1 389 ? -23.419 -0.220 18.520 1.00 90.56 389 ASN A N 1
ATOM 3038 C CA . ASN A 1 389 ? -23.781 0.734 17.463 1.00 90.56 389 ASN A CA 1
ATOM 3039 C C . ASN A 1 389 ? -22.888 0.645 16.199 1.00 90.56 389 ASN A C 1
ATOM 3041 O O . ASN A 1 389 ? -22.677 1.628 15.490 1.00 90.56 389 ASN A O 1
ATOM 3045 N N . ARG A 1 390 ? -22.350 -0.545 15.892 1.00 87.06 390 ARG A N 1
ATOM 3046 C CA . ARG A 1 390 ? -21.491 -0.811 14.722 1.00 87.06 390 ARG A CA 1
ATOM 3047 C C . ARG A 1 390 ? -22.301 -1.388 13.562 1.00 87.06 390 ARG A C 1
ATOM 3049 O O . ARG A 1 390 ? -22.037 -2.494 13.089 1.00 87.06 390 ARG A O 1
ATOM 3056 N N . LEU A 1 391 ? -23.305 -0.634 13.113 1.00 78.94 391 LEU A N 1
ATOM 3057 C CA . LEU A 1 391 ? -24.253 -1.074 12.081 1.00 78.94 391 LEU A CA 1
ATOM 3058 C C . LEU A 1 391 ? -23.586 -1.415 10.734 1.00 78.94 391 LEU A C 1
ATOM 3060 O O . LEU A 1 391 ? -24.095 -2.269 10.023 1.00 78.94 391 LEU A O 1
ATOM 3064 N N . SER A 1 392 ? -22.426 -0.833 10.414 1.00 77.75 392 SER A N 1
ATOM 3065 C CA . SER A 1 392 ? -21.642 -1.169 9.212 1.00 77.75 392 SER A CA 1
ATOM 3066 C C . SER A 1 392 ? -21.074 -2.595 9.208 1.00 77.75 392 SER A C 1
ATOM 3068 O O . SER A 1 392 ? -20.898 -3.177 8.145 1.00 77.75 392 SER A O 1
ATOM 3070 N N . ILE A 1 393 ? -20.807 -3.171 10.386 1.00 78.38 393 ILE A N 1
ATOM 3071 C CA . ILE A 1 393 ? -20.329 -4.558 10.553 1.00 78.38 393 ILE A CA 1
ATOM 3072 C C . ILE A 1 393 ? -21.523 -5.525 10.667 1.00 78.38 393 ILE A C 1
ATOM 3074 O O . ILE A 1 393 ? -21.416 -6.722 10.407 1.00 78.38 393 ILE A O 1
ATOM 3078 N N . CYS A 1 394 ? -22.684 -5.001 11.056 1.00 83.06 394 CYS A N 1
ATOM 3079 C CA . CYS A 1 394 ? -23.918 -5.748 11.222 1.00 83.06 394 CYS A CA 1
ATOM 3080 C C . CYS A 1 394 ? -24.612 -5.941 9.863 1.00 83.06 394 CYS A C 1
ATOM 3082 O O . CYS A 1 394 ? -25.533 -5.207 9.501 1.00 83.06 394 CYS A O 1
ATOM 3084 N N . SER A 1 395 ? -24.167 -6.937 9.092 1.00 73.69 395 SER A N 1
ATOM 3085 C CA . SER A 1 395 ? -24.878 -7.335 7.875 1.00 73.69 395 SER A CA 1
ATOM 3086 C C . SER A 1 395 ? -26.315 -7.754 8.221 1.00 73.69 395 SER A C 1
ATOM 3088 O O . SER A 1 395 ? -26.565 -8.405 9.235 1.00 73.69 395 SER A O 1
ATOM 3090 N N . LYS A 1 396 ? -27.284 -7.401 7.365 1.00 65.81 396 LYS A N 1
ATOM 3091 C CA . LYS A 1 396 ? -28.726 -7.655 7.590 1.00 65.81 396 LYS A CA 1
ATOM 3092 C C . LYS A 1 396 ? -29.125 -9.147 7.579 1.00 65.81 396 LYS A C 1
ATOM 3094 O O . LYS A 1 396 ? -30.310 -9.454 7.567 1.00 65.81 396 LYS A O 1
ATOM 3099 N N . SER A 1 397 ? -28.159 -10.065 7.536 1.00 75.38 397 SER A N 1
ATOM 3100 C CA . SER A 1 397 ? -28.343 -11.498 7.297 1.00 75.38 397 SER A CA 1
ATOM 3101 C C . SER A 1 397 ? -27.572 -12.334 8.323 1.00 75.38 397 SER A C 1
ATOM 3103 O O . SER A 1 397 ? -26.673 -13.100 7.977 1.00 75.38 397 SER A O 1
ATOM 3105 N N . HIS A 1 398 ? -27.931 -12.194 9.598 1.00 86.88 398 HIS A N 1
ATOM 3106 C CA . HIS A 1 398 ? -27.503 -13.106 10.658 1.00 86.88 398 HIS A CA 1
ATOM 3107 C C . HIS A 1 398 ? -28.682 -13.452 11.578 1.00 86.88 398 HIS A C 1
ATOM 3109 O O . HIS A 1 398 ? -29.611 -12.662 11.728 1.00 86.88 398 HIS A O 1
ATOM 3115 N N . SER A 1 399 ? -28.629 -14.609 12.237 1.00 90.38 399 SER A N 1
ATOM 3116 C CA . SER A 1 399 ? -29.697 -15.105 13.120 1.00 90.38 399 SER A CA 1
ATOM 3117 C C . SER A 1 399 ? -29.824 -14.367 14.459 1.00 90.38 399 SER A C 1
ATOM 3119 O O . SER A 1 399 ? -30.843 -14.497 15.131 1.00 90.38 399 SER A O 1
ATOM 3121 N N . ASP A 1 400 ? -28.791 -13.635 14.882 1.00 94.56 400 ASP A N 1
ATOM 3122 C CA . ASP A 1 400 ? -28.746 -13.028 16.217 1.00 94.56 400 ASP A CA 1
ATOM 3123 C C . ASP A 1 400 ? -29.748 -11.868 16.361 1.00 94.56 400 ASP A C 1
ATOM 3125 O O . ASP A 1 400 ? -29.874 -11.016 15.481 1.00 94.56 400 ASP A O 1
ATOM 3129 N N . HIS A 1 401 ? -30.418 -11.782 17.509 1.00 96.25 401 HIS A N 1
ATOM 3130 C CA . HIS A 1 401 ? -31.441 -10.778 17.784 1.00 96.25 401 HIS A CA 1
ATOM 3131 C C . HIS A 1 401 ? -30.846 -9.362 17.902 1.00 96.25 401 HIS A C 1
ATOM 3133 O O . HIS A 1 401 ? -29.915 -9.111 18.677 1.00 96.25 401 HIS A O 1
ATOM 3139 N N . HIS A 1 402 ? -31.437 -8.405 17.181 1.00 96.38 402 HIS A N 1
ATOM 3140 C CA . HIS A 1 402 ? -31.173 -6.966 17.315 1.00 96.38 402 HIS A CA 1
ATOM 3141 C C . HIS A 1 402 ? -31.999 -6.389 18.470 1.00 96.38 402 HIS A C 1
ATOM 3143 O O . HIS A 1 402 ? -33.039 -5.771 18.265 1.00 96.38 402 HIS A O 1
ATOM 3149 N N . ILE A 1 403 ? -31.552 -6.648 19.701 1.00 97.00 403 ILE A N 1
ATOM 3150 C CA . ILE A 1 403 ? -32.156 -6.101 20.924 1.00 97.00 403 ILE A CA 1
ATOM 3151 C C . ILE A 1 403 ? -31.099 -5.509 21.857 1.00 97.00 403 ILE A C 1
ATOM 3153 O O . ILE A 1 403 ? -29.970 -5.999 21.935 1.00 97.00 403 ILE A O 1
ATOM 3157 N N . CYS A 1 404 ? -31.476 -4.459 22.581 1.00 97.50 404 CYS A N 1
ATOM 3158 C CA . CYS A 1 404 ? -30.657 -3.793 23.581 1.00 97.50 404 CYS A CA 1
ATOM 3159 C C . CYS A 1 404 ? -30.374 -4.724 24.770 1.00 97.50 404 CYS A C 1
ATOM 3161 O O . CYS A 1 404 ? -31.298 -5.168 25.455 1.00 97.50 404 CYS A O 1
ATOM 3163 N N . SER A 1 405 ? -29.102 -4.975 25.080 1.00 97.44 405 SER A N 1
ATOM 3164 C CA . SER A 1 405 ? -28.691 -5.851 26.188 1.00 97.44 405 SER A CA 1
ATOM 3165 C C . SER A 1 405 ? -28.869 -5.247 27.590 1.00 97.44 405 SER A C 1
ATOM 3167 O O . SER A 1 405 ? -28.624 -5.933 28.581 1.00 97.44 405 SER A O 1
ATOM 3169 N N . PHE A 1 406 ? -29.319 -3.989 27.680 1.00 96.81 406 PHE A N 1
ATOM 3170 C CA . PHE A 1 406 ? -29.689 -3.326 28.935 1.00 96.81 406 PHE A CA 1
ATOM 3171 C C . PHE A 1 406 ? -31.204 -3.327 29.187 1.00 96.81 406 PHE A C 1
ATOM 3173 O O . PHE A 1 406 ? -31.630 -3.639 30.296 1.00 96.81 406 PHE A O 1
ATOM 3180 N N . CYS A 1 407 ? -32.025 -2.979 28.186 1.00 96.56 407 CYS A N 1
ATOM 3181 C CA . CYS A 1 407 ? -33.475 -2.785 28.357 1.00 96.56 407 CYS A CA 1
ATOM 3182 C C . CYS A 1 407 ? -34.360 -3.766 27.566 1.00 96.56 407 CYS A C 1
ATOM 3184 O O . CYS A 1 407 ? -35.559 -3.830 27.812 1.00 96.56 407 CYS A O 1
ATOM 3186 N N . GLY A 1 408 ? -33.796 -4.538 26.631 1.00 96.44 408 GLY A N 1
ATOM 3187 C CA . GLY A 1 408 ? -34.521 -5.508 25.801 1.00 96.44 408 GLY A CA 1
ATOM 3188 C C . GLY A 1 408 ? -35.256 -4.934 24.580 1.00 96.44 408 GLY A C 1
ATOM 3189 O O . GLY A 1 408 ? -35.789 -5.717 23.798 1.00 96.44 408 GLY A O 1
ATOM 3190 N N . ALA A 1 409 ? -35.276 -3.611 24.387 1.00 96.94 409 ALA A N 1
ATOM 3191 C CA . ALA A 1 409 ? -35.920 -2.966 23.237 1.00 96.94 409 ALA A CA 1
ATOM 3192 C C . ALA A 1 409 ? -35.187 -3.248 21.911 1.00 96.94 409 ALA A C 1
ATOM 3194 O O . ALA A 1 409 ? -33.968 -3.409 21.898 1.00 96.94 409 ALA A O 1
ATOM 3195 N N . SER A 1 410 ? -35.915 -3.283 20.793 1.00 96.00 410 SER A N 1
ATOM 3196 C CA . SER A 1 410 ? -35.376 -3.578 19.452 1.00 96.00 410 SER A CA 1
ATOM 3197 C C . SER A 1 410 ? -35.031 -2.343 18.607 1.00 96.00 410 SER A C 1
ATOM 3199 O O . SER A 1 410 ? -34.465 -2.478 17.527 1.00 96.00 410 SER A O 1
ATOM 3201 N N . ASP A 1 411 ? -35.345 -1.131 19.072 1.00 95.44 411 ASP A N 1
ATOM 3202 C CA . ASP A 1 411 ? -35.161 0.114 18.310 1.00 95.44 411 ASP A CA 1
ATOM 3203 C C . ASP A 1 411 ? -33.786 0.784 18.524 1.00 95.44 411 ASP A C 1
ATOM 3205 O O . ASP A 1 411 ? -33.505 1.830 17.930 1.00 95.44 411 ASP A O 1
ATOM 3209 N N . HIS A 1 412 ? -32.941 0.222 19.397 1.00 94.81 412 HIS A N 1
ATOM 3210 C CA . HIS A 1 412 ? -31.601 0.726 19.698 1.00 94.81 412 HIS A CA 1
ATOM 3211 C C . HIS A 1 412 ? -30.688 -0.335 20.334 1.00 94.81 412 HIS A C 1
ATOM 3213 O O . HIS A 1 412 ? -31.157 -1.267 20.979 1.00 94.81 412 HIS A O 1
ATOM 3219 N N . GLY A 1 413 ? -29.369 -0.164 20.197 1.00 95.56 413 GLY A N 1
ATOM 3220 C CA . GLY A 1 413 ? -28.360 -0.944 20.922 1.00 95.56 413 GLY A CA 1
ATOM 3221 C C . GLY A 1 413 ? -27.963 -0.321 22.268 1.00 95.56 413 GLY A C 1
ATOM 3222 O O . GLY A 1 413 ? -28.168 0.873 22.484 1.00 95.56 413 GLY A O 1
ATOM 3223 N N . ALA A 1 414 ? -27.345 -1.109 23.153 1.00 95.19 414 ALA A N 1
ATOM 3224 C CA . ALA A 1 414 ? -26.930 -0.698 24.501 1.00 95.19 414 ALA A CA 1
ATOM 3225 C C . ALA A 1 414 ? -26.067 0.581 24.570 1.00 95.19 414 ALA A C 1
ATOM 3227 O O . ALA A 1 414 ? -26.231 1.370 25.495 1.00 95.19 414 ALA A O 1
ATOM 3228 N N . CYS A 1 415 ? -25.193 0.831 23.589 1.00 92.50 415 CYS A N 1
ATOM 3229 C CA . CYS A 1 415 ? -24.374 2.051 23.519 1.00 92.50 415 CYS A CA 1
ATOM 3230 C C . CYS A 1 415 ? -25.112 3.286 22.950 1.00 92.50 415 CYS A C 1
ATOM 3232 O O . CYS A 1 415 ? -24.479 4.300 22.658 1.00 92.50 415 CYS A O 1
ATOM 3234 N N . SER A 1 416 ? -26.432 3.221 22.751 1.00 92.06 416 SER A N 1
ATOM 3235 C CA . SER A 1 416 ? -27.244 4.351 22.286 1.00 92.06 416 SER A CA 1
ATOM 3236 C C . SER A 1 416 ? -27.624 5.304 23.423 1.00 92.06 416 SER A C 1
ATOM 3238 O O . SER A 1 416 ? -27.991 4.866 24.513 1.00 92.06 416 SER A O 1
ATOM 3240 N N . ARG A 1 417 ? -27.698 6.609 23.117 1.00 90.06 417 ARG A N 1
ATOM 3241 C CA . ARG A 1 417 ? -28.265 7.664 23.992 1.00 90.06 417 ARG A CA 1
ATOM 3242 C C . ARG A 1 417 ? -29.746 7.462 24.360 1.00 90.06 417 ARG A C 1
ATOM 3244 O O . ARG A 1 417 ? -30.305 8.259 25.097 1.00 90.06 417 ARG A O 1
ATOM 3251 N N . LYS A 1 418 ? -30.413 6.449 23.796 1.00 89.44 418 LYS A N 1
ATOM 3252 C CA . LYS A 1 418 ? -31.759 6.021 24.211 1.00 89.44 418 LYS A CA 1
ATOM 3253 C C . LYS A 1 418 ? -31.752 5.134 25.467 1.00 89.44 418 LYS A C 1
ATOM 3255 O O . LYS A 1 418 ? -32.814 4.930 26.044 1.00 89.44 418 LYS A O 1
ATOM 3260 N N . CYS A 1 419 ? -30.598 4.578 25.855 1.00 88.62 419 CYS A N 1
ATOM 3261 C CA . CYS A 1 419 ? -30.493 3.613 26.956 1.00 88.62 419 CYS A CA 1
ATOM 3262 C C . CYS A 1 419 ? -29.524 4.005 28.081 1.00 88.62 419 CYS A C 1
ATOM 3264 O O . CYS A 1 419 ? -29.626 3.446 29.178 1.00 88.62 419 CYS A O 1
ATOM 3266 N N . ILE A 1 420 ? -28.580 4.898 27.778 1.00 84.06 420 ILE A N 1
ATOM 3267 C CA . ILE A 1 420 ? -27.690 5.575 28.729 1.00 84.06 420 ILE A CA 1
ATOM 3268 C C . ILE A 1 420 ? -28.333 6.918 29.066 1.00 84.06 420 ILE A C 1
ATOM 3270 O O . ILE A 1 420 ? -28.555 7.158 30.269 1.00 84.06 420 ILE A O 1
#

Sequence (420 aa):
MTGHDTSRPPAGAANNEVPLDMSNSVAADTTNSSTEPRVTVEEDINRPKTPPSGPSAPKMTQIYAALQAISPTSQKLVRDTLTNTLKDMPSPDAILTPKLLFSITNETISATPTSNTGYGIHPFIISLAENGSHIPLSLFTTSATNLLHTSEASIPQKSVINRLTGLKRHIIDIKYFQGEDSMDIGDWHEAWTRYHRFVETHGDKDSVIRWKKHHEFLAEQDNLKRNFAAILKFDIETRTKYNLTPSPHDEDSYRRRFEAIKLEVLQAEILAARPISDVESNNNTVSFSSWKGKSRYAPYNHRDADSSSRQSGSRTENVVASSNNHSFRSSGASSTNTPICLICQREHRFATCQESITQAGKQTTAKYDNRKLVRRSDGGVICIAFNLNRLSICSKSHSDHHICSFCGASDHGACSRKCI

Radius of gyration: 40.79 Å; chains: 1; bounding box: 119×90×109 Å

Foldseek 3Di:
DDDDDDDDDDDDDDDDDDDDDDDDDDDDDDDDDDDDDDDDDDDDDDDDDDPPDDPDDPDVVVVVVVLVPDDPVVNVVVVVVVVVVVVPPDDPVPPPPPPPPDDPVPDDDDPDPPPPPVQADAVLQVVCVQLLHQDQLQCQFPVNSCCCVVPVVPFDWDWDQRPPPRDTDIHGDPVVTDDLLPDDPVRNVSSLVNVLVVCVVPNDPVSSVVSVVLVVVLVPDDPCVVQVSLSSVLVSVVSNCCSVPNDDDDPVVSVVVSVVSSVVVVVVVVVVPPDPPPDPPPPDDDDDDDDDDDDDDDDDDDDDDDDDDDDDDDDDDDDDDDDDDPDDPPPDPDPDPQDQQLFARDRDDQLPDPDQAHPVRHGWQWHQDPNFIAGPPPRAGADPCQQVVVVVVVDPDDRGQCAARGPRHNPGHVPDPVND